Protein AF-A0A5C1MDH0-F1 (afdb_monomer)

Structure (mmCIF, N/CA/C/O backbone):
data_AF-A0A5C1MDH0-F1
#
_entry.id   AF-A0A5C1MDH0-F1
#
loop_
_atom_site.group_PDB
_atom_site.id
_atom_site.type_symbol
_atom_site.label_atom_id
_atom_site.label_alt_id
_atom_site.label_comp_id
_atom_site.label_asym_id
_atom_site.label_entity_id
_atom_site.label_seq_id
_atom_site.pdbx_PDB_ins_code
_atom_site.Cartn_x
_atom_site.Cartn_y
_atom_site.Cartn_z
_atom_site.occupancy
_atom_site.B_iso_or_equiv
_atom_site.auth_seq_id
_atom_site.auth_comp_id
_atom_site.auth_asym_id
_atom_site.auth_atom_id
_atom_site.pdbx_PDB_model_num
ATOM 1 N N . MET A 1 1 ? 10.789 63.721 -19.834 1.00 32.34 1 MET A N 1
ATOM 2 C CA . MET A 1 1 ? 10.371 63.237 -21.172 1.00 32.34 1 MET A CA 1
ATOM 3 C C . MET A 1 1 ? 10.489 61.719 -21.135 1.00 32.34 1 MET A C 1
ATOM 5 O O . MET A 1 1 ? 11.565 61.255 -20.805 1.00 32.34 1 MET A O 1
ATOM 9 N N . LYS A 1 2 ? 9.365 60.986 -21.041 1.00 28.30 2 LYS A N 1
ATOM 10 C CA . LYS A 1 2 ? 8.734 60.207 -22.142 1.00 28.30 2 LYS A CA 1
ATOM 11 C C . LYS A 1 2 ? 9.743 59.212 -22.759 1.00 28.30 2 LYS A C 1
ATOM 13 O O . LYS A 1 2 ? 10.743 59.671 -23.278 1.00 28.30 2 LYS A O 1
ATOM 18 N N . GLN A 1 3 ? 9.571 57.889 -22.727 1.00 25.23 3 GLN A N 1
ATOM 19 C CA . GLN A 1 3 ? 8.357 57.097 -22.956 1.00 25.23 3 GLN A CA 1
ATOM 20 C C . GLN A 1 3 ? 8.476 55.689 -22.339 1.00 25.23 3 GLN A C 1
ATOM 22 O O . GLN A 1 3 ? 9.526 55.059 -22.405 1.00 25.23 3 GLN A O 1
ATOM 27 N N . ILE A 1 4 ? 7.358 55.213 -21.791 1.00 27.34 4 ILE A N 1
ATOM 28 C CA . ILE A 1 4 ? 7.080 53.830 -21.386 1.00 27.34 4 ILE A CA 1
ATOM 29 C C . ILE A 1 4 ? 6.477 53.116 -22.605 1.00 27.34 4 ILE A C 1
ATOM 31 O O . ILE A 1 4 ? 5.567 53.666 -23.227 1.00 27.34 4 ILE A O 1
ATOM 35 N N . ILE A 1 5 ? 6.957 51.914 -22.934 1.00 24.72 5 ILE A N 1
ATOM 36 C CA . ILE A 1 5 ? 6.311 51.012 -23.898 1.00 24.72 5 ILE A CA 1
ATOM 37 C C . ILE A 1 5 ? 5.618 49.899 -23.111 1.00 24.72 5 ILE A C 1
ATOM 39 O O . ILE A 1 5 ? 6.258 49.106 -22.426 1.00 24.72 5 ILE A O 1
ATOM 43 N N . LEU A 1 6 ? 4.291 49.897 -23.216 1.00 23.19 6 LEU A N 1
ATOM 44 C CA . LEU A 1 6 ? 3.352 48.905 -22.710 1.00 23.19 6 LEU A CA 1
ATOM 45 C C . LEU A 1 6 ? 3.003 47.975 -23.884 1.00 23.19 6 LEU A C 1
ATOM 47 O O . LEU A 1 6 ? 2.515 48.459 -24.905 1.00 23.19 6 LEU A O 1
ATOM 51 N N . VAL A 1 7 ? 3.237 46.668 -23.758 1.00 24.05 7 VAL A N 1
ATOM 52 C CA . VAL A 1 7 ? 2.724 45.664 -24.706 1.00 24.05 7 VAL A CA 1
ATOM 53 C C . VAL A 1 7 ? 1.686 44.821 -23.979 1.00 24.05 7 VAL A C 1
ATOM 55 O O . VAL A 1 7 ? 1.999 44.091 -23.043 1.00 24.05 7 VAL A O 1
ATOM 58 N N . ALA A 1 8 ? 0.437 44.980 -24.409 1.00 24.36 8 ALA A N 1
ATOM 59 C CA . ALA A 1 8 ? -0.703 44.173 -24.014 1.00 24.36 8 ALA A CA 1
ATOM 60 C C . ALA A 1 8 ? -0.693 42.843 -24.781 1.00 24.36 8 ALA A C 1
ATOM 62 O O . ALA A 1 8 ? -0.468 42.833 -25.992 1.00 24.36 8 ALA A O 1
ATOM 63 N N . LEU A 1 9 ? -0.996 41.738 -24.098 1.00 24.58 9 LEU A N 1
ATOM 64 C CA . LEU A 1 9 ? -1.315 40.461 -24.732 1.00 24.58 9 LEU A CA 1
ATOM 65 C C . LEU A 1 9 ? -2.693 39.999 -24.253 1.00 24.58 9 LEU A C 1
ATOM 67 O O . LEU A 1 9 ? -2.961 39.901 -23.058 1.00 24.58 9 LEU A O 1
ATOM 71 N N . LEU A 1 10 ? -3.569 39.813 -25.241 1.00 23.56 10 LEU A N 1
ATOM 72 C CA . LEU A 1 10 ? -4.976 39.447 -25.141 1.00 23.56 10 LEU A CA 1
ATOM 73 C C . LEU A 1 10 ? -5.175 38.102 -24.430 1.00 23.56 10 LEU A C 1
ATOM 75 O O . LEU A 1 10 ? -4.625 37.084 -24.847 1.00 23.56 10 LEU A O 1
ATOM 79 N N . ALA A 1 11 ? -6.077 38.091 -23.450 1.00 25.45 11 ALA A N 1
ATOM 80 C CA . ALA A 1 11 ? -6.739 36.889 -22.967 1.00 25.45 11 ALA A CA 1
ATOM 81 C C . ALA A 1 11 ? -7.914 36.549 -23.902 1.00 25.45 11 ALA A C 1
ATOM 83 O O . ALA A 1 11 ? -8.905 37.275 -23.964 1.00 25.45 11 ALA A O 1
ATOM 84 N N . GLY A 1 12 ? -7.793 35.445 -24.640 1.00 25.05 12 GLY A N 1
ATOM 85 C CA . GLY A 1 12 ? -8.897 34.816 -25.360 1.00 25.05 12 GLY A CA 1
ATOM 86 C C . GLY A 1 12 ? -9.535 33.744 -24.485 1.00 25.05 12 GLY A C 1
ATOM 87 O O . GLY A 1 12 ? -9.017 32.636 -24.385 1.00 25.05 12 GLY A O 1
ATOM 88 N N . MET A 1 13 ? -10.651 34.082 -23.838 1.00 24.28 13 MET A N 1
ATOM 89 C CA . MET A 1 13 ? -11.509 33.125 -23.142 1.00 24.28 13 MET A CA 1
ATOM 90 C C . MET A 1 13 ? -12.287 32.307 -24.179 1.00 24.28 13 MET A C 1
ATOM 92 O O . MET A 1 13 ? -13.082 32.867 -24.931 1.00 24.28 13 MET A O 1
ATOM 96 N N . CYS A 1 14 ? -12.088 30.989 -24.202 1.00 24.28 14 CYS A N 1
ATOM 97 C CA . CYS A 1 14 ? -12.990 30.060 -24.875 1.00 24.28 14 CYS A CA 1
ATOM 98 C C . CYS A 1 14 ? -13.736 29.278 -23.790 1.00 24.28 14 CYS A C 1
ATOM 100 O O . CYS A 1 14 ? -13.145 28.481 -23.063 1.00 24.28 14 CYS A O 1
ATOM 102 N N . GLY A 1 15 ? -15.018 29.598 -23.624 1.00 26.44 15 GLY A N 1
ATOM 103 C CA . GLY A 1 15 ? -15.907 28.928 -22.690 1.00 26.44 15 GLY A CA 1
ATOM 104 C C . GLY A 1 15 ? -16.389 27.597 -23.254 1.00 26.44 15 GLY A C 1
ATOM 105 O O . GLY A 1 15 ? -16.943 27.551 -24.348 1.00 26.44 15 GLY A O 1
ATOM 106 N N . CYS A 1 16 ? -16.248 26.538 -22.463 1.00 25.30 16 CYS A N 1
ATOM 107 C CA . CYS A 1 16 ? -16.963 25.284 -22.663 1.00 25.30 16 CYS A CA 1
ATOM 108 C C . CYS A 1 16 ? -17.803 25.022 -21.413 1.00 25.30 16 CYS A C 1
ATOM 110 O O . CYS A 1 16 ? -17.308 24.547 -20.393 1.00 25.30 16 CYS A O 1
ATOM 112 N N . ALA A 1 17 ? -19.085 25.375 -21.497 1.00 27.75 17 ALA A N 1
ATOM 113 C CA . ALA A 1 17 ? -20.103 24.936 -20.560 1.00 27.75 17 ALA A CA 1
ATOM 114 C C . ALA A 1 17 ? -20.366 23.440 -20.787 1.00 27.75 17 ALA A C 1
ATOM 116 O O . ALA A 1 17 ? -20.794 23.036 -21.866 1.00 27.75 17 ALA A O 1
ATOM 117 N N . GLY A 1 18 ? -20.110 22.621 -19.769 1.00 27.12 18 GLY A N 1
ATOM 118 C CA . GLY A 1 18 ? -20.466 21.207 -19.742 1.00 27.12 18 GLY A CA 1
ATOM 119 C C . GLY A 1 18 ? -21.108 20.886 -18.402 1.00 27.12 18 GLY A C 1
ATOM 120 O O . GLY A 1 18 ? -20.411 20.691 -17.411 1.00 27.12 18 GLY A O 1
ATOM 121 N N . GLY A 1 19 ? -22.441 20.881 -18.363 1.00 29.12 19 GLY A N 1
ATOM 122 C CA . GLY A 1 19 ? -23.204 20.473 -17.189 1.00 29.12 19 GLY A CA 1
ATOM 123 C C . GLY A 1 19 ? -22.936 19.007 -16.853 1.00 29.12 19 GLY A C 1
ATOM 124 O O . GLY A 1 19 ? -23.128 18.129 -17.692 1.00 29.12 19 GLY A O 1
ATOM 125 N N . ARG A 1 20 ? -22.506 18.735 -15.618 1.00 26.88 20 ARG A N 1
ATOM 126 C CA . ARG A 1 20 ? -22.491 17.382 -15.057 1.00 26.88 20 ARG A CA 1
ATOM 127 C C . ARG A 1 20 ? -23.788 17.161 -14.291 1.00 26.88 20 ARG A C 1
ATOM 129 O O . ARG A 1 20 ? -23.995 17.738 -13.228 1.00 26.88 20 ARG A O 1
ATOM 136 N N . ALA A 1 21 ? -24.651 16.319 -14.849 1.00 27.09 21 ALA A N 1
ATOM 137 C CA . ALA A 1 21 ? -25.710 15.670 -14.096 1.00 27.09 21 ALA A CA 1
ATOM 138 C C . ALA A 1 21 ? -25.069 14.645 -13.148 1.00 27.09 21 ALA A C 1
ATOM 140 O O . ALA A 1 21 ? -24.327 13.764 -13.584 1.00 27.09 21 ALA A O 1
ATOM 141 N N . SER A 1 22 ? -25.338 14.779 -11.853 1.00 28.72 22 SER A N 1
ATOM 142 C CA . SER A 1 22 ? -25.010 13.786 -10.840 1.00 28.72 22 SER A CA 1
ATOM 143 C C . SER A 1 22 ? -25.922 12.571 -11.017 1.00 28.72 22 SER A C 1
ATOM 145 O O . SER A 1 22 ? -27.121 12.632 -10.751 1.00 28.72 22 SER A O 1
ATOM 147 N N . GLN A 1 23 ? -25.368 11.449 -11.479 1.00 27.73 23 GLN A N 1
ATOM 148 C CA . GLN A 1 23 ? -26.030 10.159 -11.320 1.00 27.73 23 GLN A CA 1
ATOM 149 C C . GLN A 1 23 ? -25.650 9.582 -9.960 1.00 27.73 23 GLN A C 1
ATOM 151 O O . GLN A 1 23 ? -24.480 9.339 -9.673 1.00 27.73 23 GLN A O 1
ATOM 156 N N . GLY A 1 24 ? -26.667 9.424 -9.114 1.00 26.06 24 GLY A N 1
ATOM 157 C CA . GLY A 1 24 ? -26.561 8.771 -7.821 1.00 26.06 24 GLY A CA 1
ATOM 158 C C . GLY A 1 24 ? -26.186 7.302 -7.983 1.00 26.06 24 GLY A C 1
ATOM 159 O O . GLY A 1 24 ? -26.809 6.565 -8.747 1.00 26.06 24 GLY A O 1
ATOM 160 N N . VAL A 1 25 ? -25.173 6.887 -7.230 1.00 26.52 25 VAL A N 1
ATOM 161 C CA . VAL A 1 25 ? -24.820 5.484 -7.039 1.00 26.52 25 VAL A CA 1
ATOM 162 C C . VAL A 1 25 ? -25.849 4.890 -6.080 1.00 26.52 25 VAL A C 1
ATOM 164 O O . VAL A 1 25 ? -25.802 5.112 -4.872 1.00 26.52 25 VAL A O 1
ATOM 167 N N . LEU A 1 26 ? -26.824 4.173 -6.636 1.00 26.91 26 LEU A N 1
ATOM 168 C CA . LEU A 1 26 ? -27.702 3.289 -5.879 1.00 26.91 26 LEU A CA 1
ATOM 169 C C . LEU A 1 26 ? -26.962 1.974 -5.639 1.00 26.91 26 LEU A C 1
ATOM 171 O O . LEU A 1 26 ? -26.724 1.198 -6.564 1.00 26.91 26 LEU A O 1
ATOM 175 N N . ALA A 1 27 ? -26.616 1.730 -4.379 1.00 28.94 27 ALA A N 1
ATOM 176 C CA . ALA A 1 27 ? -26.251 0.413 -3.898 1.00 28.94 27 ALA A CA 1
ATOM 177 C C . ALA A 1 27 ? -27.479 -0.508 -3.980 1.00 28.94 27 ALA A C 1
ATOM 179 O O . ALA A 1 27 ? -28.521 -0.225 -3.392 1.00 28.94 27 ALA A O 1
ATOM 180 N N . SER A 1 28 ? -27.351 -1.630 -4.684 1.00 27.16 28 SER A N 1
ATOM 181 C CA . SER A 1 28 ? -28.245 -2.771 -4.497 1.00 27.16 28 SER A CA 1
ATOM 182 C C . SER A 1 28 ? -27.400 -4.033 -4.427 1.00 27.16 28 SER A C 1
ATOM 184 O O . SER A 1 28 ? -26.624 -4.329 -5.334 1.00 27.16 28 SER A O 1
ATOM 186 N N . GLY A 1 29 ? -27.497 -4.712 -3.285 1.00 29.81 29 GLY A N 1
ATOM 187 C CA . GLY A 1 29 ? -26.867 -5.997 -3.044 1.00 29.81 29 GLY A CA 1
ATOM 188 C C . GLY A 1 29 ? -27.598 -7.124 -3.768 1.00 29.81 29 GLY A C 1
ATOM 189 O O . GLY A 1 29 ? -28.806 -7.061 -3.994 1.00 29.81 29 GLY A O 1
ATOM 190 N N . GLY A 1 30 ? -26.857 -8.180 -4.090 1.00 25.86 30 GLY A N 1
ATOM 191 C CA . GLY A 1 30 ? -27.424 -9.406 -4.634 1.00 25.86 30 GLY A CA 1
ATOM 192 C C . GLY A 1 30 ? -26.374 -10.485 -4.877 1.00 25.86 30 GLY A C 1
ATOM 193 O O . GLY A 1 30 ? -25.651 -10.422 -5.860 1.00 25.86 30 GLY A O 1
ATOM 194 N N . GLY A 1 31 ? -26.348 -11.485 -3.991 1.00 25.56 31 GLY A N 1
ATOM 195 C CA . GLY A 1 31 ? -26.051 -12.887 -4.314 1.00 25.56 31 GLY A CA 1
ATOM 196 C C . GLY A 1 31 ? -24.620 -13.262 -4.709 1.00 25.56 31 GLY A C 1
ATOM 197 O O . GLY A 1 31 ? -24.300 -13.342 -5.889 1.00 25.56 31 GLY A O 1
ATOM 198 N N . TYR A 1 32 ? -23.807 -13.665 -3.729 1.00 29.58 32 TYR A N 1
ATOM 199 C CA . TYR A 1 32 ? -22.636 -14.507 -3.985 1.00 29.58 32 TYR A CA 1
ATOM 200 C C . TYR A 1 32 ? -23.077 -15.957 -4.210 1.00 29.58 32 TYR A C 1
ATOM 202 O O . TYR A 1 32 ? -23.537 -16.631 -3.289 1.00 29.58 32 TYR A O 1
ATOM 210 N N . GLY A 1 33 ? -22.910 -16.444 -5.438 1.00 29.39 33 GLY A N 1
ATOM 211 C CA . GLY A 1 33 ? -23.086 -17.848 -5.786 1.00 29.39 33 GLY A CA 1
ATOM 212 C C . GLY A 1 33 ? -22.370 -18.187 -7.089 1.00 29.39 33 GLY A C 1
ATOM 213 O O . GLY A 1 33 ? -22.794 -17.752 -8.153 1.00 29.39 33 GLY A O 1
ATOM 214 N N . GLY A 1 34 ? -21.310 -18.996 -6.997 1.00 27.28 34 GLY A N 1
ATOM 215 C CA . GLY A 1 34 ? -20.721 -19.709 -8.135 1.00 27.28 34 GLY A CA 1
ATOM 216 C C . GLY A 1 34 ? -19.250 -19.394 -8.399 1.00 27.28 34 GLY A C 1
ATOM 217 O O . GLY A 1 34 ? -18.925 -18.422 -9.072 1.00 27.28 34 GLY A O 1
ATOM 218 N N . ALA A 1 35 ? -18.365 -20.283 -7.938 1.00 35.44 35 ALA A N 1
ATOM 219 C CA . ALA A 1 35 ? -16.996 -20.410 -8.429 1.00 35.44 35 ALA A CA 1
ATOM 220 C C . ALA A 1 35 ? -17.026 -20.878 -9.899 1.00 35.44 35 ALA A C 1
ATOM 222 O O . ALA A 1 35 ? -16.973 -22.070 -10.194 1.00 35.44 35 ALA A O 1
ATOM 223 N N . GLY A 1 36 ? -17.199 -19.929 -10.818 1.00 29.97 36 GLY A N 1
ATOM 224 C CA . GLY A 1 36 ? -17.034 -20.122 -12.254 1.00 29.97 36 GLY A CA 1
ATOM 225 C C . GLY A 1 36 ? -15.601 -19.795 -12.661 1.00 29.97 36 GLY A C 1
ATOM 226 O O . GLY A 1 36 ? -15.037 -18.803 -12.205 1.00 29.97 36 GLY A O 1
ATOM 227 N N . ALA A 1 37 ? -15.013 -20.652 -13.493 1.00 28.64 37 ALA A N 1
ATOM 228 C CA . ALA A 1 37 ? -13.677 -20.504 -14.056 1.00 28.64 37 ALA A CA 1
ATOM 229 C C . ALA A 1 37 ? -13.386 -19.066 -14.523 1.00 28.64 37 ALA A C 1
ATOM 231 O O . ALA A 1 37 ? -14.195 -18.443 -15.211 1.00 28.64 37 ALA A O 1
ATOM 232 N N . SER A 1 38 ? -12.210 -18.559 -14.146 1.00 34.69 38 SER A N 1
ATOM 233 C CA . SER A 1 38 ? -11.777 -17.213 -14.498 1.00 34.69 38 SER A CA 1
ATOM 234 C C . SER A 1 38 ? -11.701 -17.028 -16.025 1.00 34.69 38 SER A C 1
ATOM 236 O O . SER A 1 38 ? -11.039 -17.827 -16.693 1.00 34.69 38 SER A O 1
ATOM 238 N N . PRO A 1 39 ? -12.317 -15.979 -16.603 1.00 30.88 39 PRO A N 1
ATOM 239 C CA . PRO A 1 39 ? -12.363 -15.740 -18.043 1.00 30.88 39 PRO A CA 1
ATOM 240 C C . PRO A 1 39 ? -11.068 -15.110 -18.591 1.00 30.88 39 PRO A C 1
ATOM 242 O O . PRO A 1 39 ? -11.113 -14.338 -19.549 1.00 30.88 39 PRO A O 1
ATOM 245 N N . TYR A 1 40 ? -9.895 -15.419 -18.027 1.00 38.88 40 TYR A N 1
ATOM 246 C CA . TYR A 1 40 ? -8.609 -14.962 -18.569 1.00 38.88 40 TYR A CA 1
ATOM 247 C C . TYR A 1 40 ? -8.209 -15.792 -19.799 1.00 38.88 40 TYR A C 1
ATOM 249 O O . TYR A 1 40 ? -7.219 -16.520 -19.800 1.00 38.88 40 TYR A O 1
ATOM 257 N N . GLY A 1 41 ? -8.992 -15.657 -20.873 1.00 31.81 41 GLY A N 1
ATOM 258 C CA . GLY A 1 41 ? -8.522 -15.930 -22.226 1.00 31.81 41 GLY A CA 1
ATOM 259 C C . GLY A 1 41 ? -7.285 -15.080 -22.529 1.00 31.81 41 GLY A C 1
ATOM 260 O O . GLY A 1 41 ? -7.083 -14.011 -21.948 1.00 31.81 41 GLY A O 1
ATOM 261 N N . SER A 1 42 ? -6.426 -15.576 -23.415 1.00 37.78 42 SER A N 1
ATOM 262 C CA . SER A 1 42 ? -5.164 -14.959 -23.832 1.00 37.78 42 SER A CA 1
ATOM 263 C C . SER A 1 42 ? -5.373 -13.582 -24.486 1.00 37.78 42 SER A C 1
ATOM 265 O O . SER A 1 42 ? -5.346 -13.443 -25.706 1.00 37.78 42 SER A O 1
ATOM 267 N N . ASN A 1 43 ? -5.589 -12.547 -23.677 1.00 36.22 43 ASN A N 1
ATOM 268 C CA . ASN A 1 43 ? -5.704 -11.162 -24.124 1.00 36.22 43 ASN A CA 1
ATOM 269 C C . ASN A 1 43 ? -4.303 -10.605 -24.379 1.00 36.22 43 ASN A C 1
ATOM 271 O O . ASN A 1 43 ? -3.698 -10.079 -23.450 1.00 36.22 43 ASN A O 1
ATOM 275 N N . ALA A 1 44 ? -3.747 -10.725 -25.584 1.00 52.03 44 ALA A N 1
ATOM 276 C CA . ALA A 1 44 ? -2.566 -9.930 -25.932 1.00 52.03 44 ALA A CA 1
ATOM 277 C C . ALA A 1 44 ? -2.838 -8.454 -25.572 1.00 52.03 44 ALA A C 1
ATOM 279 O O . ALA A 1 44 ? -3.925 -7.943 -25.859 1.00 52.03 44 ALA A O 1
ATOM 280 N N . ALA A 1 45 ? -1.905 -7.801 -24.875 1.00 55.72 45 ALA A N 1
ATOM 281 C CA . ALA A 1 45 ? -2.047 -6.398 -24.499 1.00 55.72 45 ALA A CA 1
ATOM 282 C C . ALA A 1 45 ? -2.356 -5.560 -25.753 1.00 55.72 45 ALA A C 1
ATOM 284 O O . ALA A 1 45 ? -1.636 -5.629 -26.752 1.00 55.72 45 ALA A O 1
ATOM 285 N N . THR A 1 46 ? -3.457 -4.801 -25.749 1.00 61.69 46 THR A N 1
ATOM 286 C CA . THR A 1 46 ? -3.780 -3.929 -26.887 1.00 61.69 46 THR A CA 1
ATOM 287 C C . THR A 1 46 ? -2.851 -2.729 -26.825 1.00 61.69 46 THR A C 1
ATOM 289 O O . THR A 1 46 ? -3.013 -1.876 -25.954 1.00 61.69 46 THR A O 1
ATOM 292 N N . ILE A 1 47 ? -1.861 -2.681 -27.723 1.00 76.06 47 ILE A N 1
ATOM 293 C CA . ILE A 1 47 ? -0.896 -1.583 -27.750 1.00 76.06 47 ILE A CA 1
ATOM 294 C C . ILE A 1 47 ? -1.504 -0.364 -28.433 1.00 76.06 47 ILE A C 1
ATOM 296 O O . ILE A 1 47 ? -1.586 -0.332 -29.661 1.00 76.06 47 ILE A O 1
ATOM 300 N N . ALA A 1 48 ? -1.917 0.646 -27.662 1.00 76.00 48 ALA A N 1
ATOM 301 C CA . ALA A 1 48 ? -2.604 1.823 -28.205 1.00 76.00 48 ALA A CA 1
ATOM 302 C C . ALA A 1 48 ? -1.751 2.565 -29.249 1.00 76.00 48 ALA A C 1
ATOM 304 O O . ALA A 1 48 ? -2.282 3.067 -30.237 1.00 76.00 48 ALA A O 1
ATOM 305 N N . ALA A 1 49 ? -0.425 2.569 -29.085 1.00 75.81 49 ALA A N 1
ATOM 306 C CA . ALA A 1 49 ? 0.503 3.174 -30.037 1.00 75.81 49 ALA A CA 1
ATOM 307 C C . ALA A 1 49 ? 0.491 2.500 -31.423 1.00 75.81 49 ALA A C 1
ATOM 309 O O . ALA A 1 49 ? 0.829 3.135 -32.421 1.00 75.81 49 ALA A O 1
ATOM 310 N N . ARG A 1 50 ? 0.075 1.226 -31.521 1.00 85.31 50 ARG A N 1
ATOM 311 C CA . ARG A 1 50 ? 0.146 0.450 -32.771 1.00 85.31 50 ARG A CA 1
ATOM 312 C C . ARG A 1 50 ? -0.764 1.009 -33.860 1.00 85.31 50 ARG A C 1
ATOM 314 O O . ARG A 1 50 ? -0.443 0.866 -35.032 1.00 85.31 50 ARG A O 1
ATOM 321 N N . GLN A 1 51 ? -1.834 1.713 -33.490 1.00 87.38 51 GLN A N 1
ATOM 322 C CA . GLN A 1 51 ? -2.711 2.389 -34.451 1.00 87.38 51 GLN A CA 1
ATOM 323 C C . GLN A 1 51 ? -1.997 3.491 -35.257 1.00 87.38 51 GLN A C 1
ATOM 325 O O . GLN A 1 51 ? -2.464 3.859 -36.330 1.00 87.38 51 GLN A O 1
ATOM 330 N N . TYR A 1 52 ? -0.875 4.013 -34.749 1.00 87.69 52 TYR A N 1
ATOM 331 C CA . TYR A 1 52 ? -0.092 5.065 -35.400 1.00 87.69 52 TYR A CA 1
ATOM 332 C C . TYR A 1 52 ? 1.103 4.521 -36.189 1.00 87.69 52 TYR A C 1
ATOM 334 O O . TYR A 1 52 ? 1.768 5.278 -36.892 1.00 87.69 52 TYR A O 1
ATOM 342 N N . VAL A 1 53 ? 1.403 3.224 -36.084 1.00 92.31 53 VAL A N 1
ATOM 343 C CA . VAL A 1 53 ? 2.552 2.624 -36.765 1.00 92.31 53 VAL A CA 1
ATOM 344 C C . VAL A 1 53 ? 2.274 2.526 -38.261 1.00 92.31 53 VAL A C 1
ATOM 346 O O . VAL A 1 53 ? 1.316 1.898 -38.699 1.00 92.31 53 VAL A O 1
ATOM 349 N N . THR A 1 54 ? 3.153 3.131 -39.056 1.00 96.12 54 THR A N 1
ATOM 350 C CA . THR A 1 54 ? 3.103 3.100 -40.531 1.00 96.12 54 THR A CA 1
ATOM 351 C C . THR A 1 54 ? 4.345 2.463 -41.142 1.00 96.12 54 THR A C 1
ATOM 353 O O . THR A 1 54 ? 4.424 2.285 -42.358 1.00 96.12 54 THR A O 1
ATOM 356 N N . ARG A 1 55 ? 5.347 2.162 -40.309 1.00 96.44 55 ARG A N 1
ATOM 357 C CA . ARG A 1 55 ? 6.661 1.670 -40.717 1.00 96.44 55 ARG A CA 1
ATOM 358 C C . ARG A 1 55 ? 7.176 0.640 -39.728 1.00 96.44 55 ARG A C 1
ATOM 360 O O . ARG A 1 55 ? 6.906 0.731 -38.532 1.00 96.44 55 ARG A O 1
ATOM 367 N N . THR A 1 56 ? 7.986 -0.274 -40.243 1.00 97.94 56 THR A N 1
ATOM 368 C CA . THR A 1 56 ? 8.692 -1.275 -39.450 1.00 97.94 56 THR A CA 1
ATOM 369 C C . THR A 1 56 ? 10.178 -1.201 -39.762 1.00 97.94 56 THR A C 1
ATOM 371 O O . THR A 1 56 ? 10.565 -1.108 -40.927 1.00 97.94 56 THR A O 1
ATOM 374 N N . VAL A 1 57 ? 11.009 -1.230 -38.724 1.00 98.38 57 VAL A N 1
ATOM 375 C CA . VAL A 1 57 ? 12.469 -1.272 -38.830 1.00 98.38 57 VAL A CA 1
ATOM 376 C C . VAL A 1 57 ? 12.977 -2.457 -38.024 1.00 98.38 57 VAL A C 1
ATOM 378 O O . VAL A 1 57 ? 12.626 -2.618 -36.862 1.00 98.38 57 VAL A O 1
ATOM 381 N N . HIS A 1 58 ? 13.823 -3.273 -38.637 1.00 98.38 58 HIS A N 1
ATOM 382 C CA . HIS A 1 58 ? 14.435 -4.420 -37.980 1.00 98.38 58 HIS A CA 1
ATOM 383 C C . HIS A 1 58 ? 15.778 -4.036 -37.344 1.00 98.38 58 HIS A C 1
ATOM 385 O O . HIS A 1 58 ? 16.592 -3.335 -37.953 1.00 98.38 58 HIS A O 1
ATOM 391 N N . ILE A 1 59 ? 16.012 -4.490 -36.113 1.00 98.44 59 ILE A N 1
ATOM 392 C CA . ILE A 1 59 ? 17.270 -4.349 -35.379 1.00 98.44 59 ILE A CA 1
ATOM 393 C C . ILE A 1 59 ? 17.947 -5.721 -35.381 1.00 98.44 59 ILE A C 1
ATOM 395 O O . ILE A 1 59 ? 17.463 -6.655 -34.752 1.00 98.44 59 ILE A O 1
ATOM 399 N N . ALA A 1 60 ? 19.087 -5.841 -36.062 1.00 97.62 60 ALA A N 1
ATOM 400 C CA . ALA A 1 60 ? 19.749 -7.127 -36.316 1.00 97.62 60 ALA A CA 1
ATOM 401 C C . ALA A 1 60 ? 20.347 -7.832 -35.073 1.00 97.62 60 ALA A C 1
ATOM 403 O O . ALA A 1 60 ? 20.852 -8.944 -35.196 1.00 97.62 60 ALA A O 1
ATOM 404 N N . GLY A 1 61 ? 20.326 -7.202 -33.894 1.00 97.00 61 GLY A N 1
ATOM 405 C CA . GLY A 1 61 ? 20.970 -7.696 -32.671 1.00 97.00 61 GLY A CA 1
ATOM 406 C C . GLY A 1 61 ? 22.498 -7.546 -32.663 1.00 97.00 61 GLY A C 1
ATOM 407 O O . GLY A 1 61 ? 23.069 -6.757 -33.417 1.00 97.00 61 GLY A O 1
ATOM 408 N N . GLY A 1 62 ? 23.171 -8.288 -31.779 1.00 98.00 62 GLY A N 1
ATOM 409 C CA . GLY A 1 62 ? 24.631 -8.303 -31.644 1.00 98.00 62 GLY A CA 1
ATOM 410 C C . GLY A 1 62 ? 25.177 -7.438 -30.504 1.00 98.00 62 GLY A C 1
ATOM 411 O O . GLY A 1 62 ? 24.468 -7.068 -29.565 1.00 98.00 62 GLY A O 1
ATOM 412 N N . HIS A 1 63 ? 26.482 -7.159 -30.549 1.00 98.38 63 HIS A N 1
ATOM 413 C CA . HIS A 1 63 ? 27.146 -6.356 -29.526 1.00 98.38 63 HIS A CA 1
ATOM 414 C C . HIS A 1 63 ? 27.150 -4.866 -29.889 1.00 98.38 63 HIS A C 1
ATOM 416 O O . HIS A 1 63 ? 27.625 -4.489 -30.958 1.00 98.38 63 HIS A O 1
ATOM 422 N N . LEU A 1 64 ? 26.647 -4.026 -28.986 1.00 98.50 64 LEU A N 1
ATOM 423 C CA . LEU A 1 64 ? 26.551 -2.581 -29.152 1.00 98.50 64 LEU A CA 1
ATOM 424 C C . LEU A 1 64 ? 27.548 -1.857 -28.238 1.00 98.50 64 LEU A C 1
ATOM 426 O O . LEU A 1 64 ? 27.414 -1.877 -27.013 1.00 98.50 64 LEU A O 1
ATOM 430 N N . THR A 1 65 ? 28.511 -1.161 -28.842 1.00 97.88 65 THR A N 1
ATOM 431 C CA . THR A 1 65 ? 29.408 -0.218 -28.144 1.00 97.88 65 THR A CA 1
ATOM 432 C C . THR A 1 65 ? 28.797 1.184 -28.029 1.00 97.88 65 THR A C 1
ATOM 434 O O . THR A 1 65 ? 29.223 1.992 -27.206 1.00 97.88 65 THR A O 1
ATOM 437 N N . ALA A 1 66 ? 27.762 1.467 -28.828 1.00 98.12 66 ALA A N 1
ATOM 438 C CA . ALA A 1 66 ? 26.937 2.666 -28.761 1.00 98.12 66 ALA A CA 1
ATOM 439 C C . ALA A 1 66 ? 25.447 2.289 -28.861 1.00 98.12 66 ALA A C 1
ATOM 441 O O . ALA A 1 66 ? 25.124 1.304 -29.529 1.00 98.12 66 ALA A O 1
ATOM 442 N N . PRO A 1 67 ? 24.530 3.051 -28.236 1.00 98.50 67 PRO A N 1
ATOM 443 C CA . PRO A 1 67 ? 23.111 2.709 -28.235 1.00 98.50 67 PRO A CA 1
ATOM 444 C C . PRO A 1 67 ? 22.511 2.743 -29.642 1.00 98.50 67 PRO A C 1
ATOM 446 O O . PRO A 1 67 ? 22.812 3.642 -30.430 1.00 98.50 67 PRO A O 1
ATOM 449 N N . TYR A 1 68 ? 21.589 1.826 -29.930 1.00 98.69 68 TYR A N 1
ATOM 450 C CA . TYR A 1 68 ? 20.745 1.931 -31.116 1.00 98.69 68 TYR A CA 1
ATOM 451 C C . TYR A 1 68 ? 19.752 3.090 -30.945 1.00 98.69 68 TYR A C 1
ATOM 453 O O . TYR A 1 68 ? 19.109 3.212 -29.902 1.00 98.69 68 TYR A O 1
ATOM 461 N N . VAL A 1 69 ? 19.601 3.938 -31.964 1.00 98.50 69 VAL A N 1
ATOM 462 C CA . VAL A 1 69 ? 18.746 5.134 -31.901 1.00 98.50 69 VAL A CA 1
ATOM 463 C C . VAL A 1 69 ? 17.449 4.909 -32.681 1.00 98.50 69 VAL A C 1
ATOM 465 O O . VAL A 1 69 ? 17.425 4.954 -33.908 1.00 98.50 69 VAL A O 1
ATOM 468 N N . ALA A 1 70 ? 16.349 4.717 -31.956 1.00 98.44 70 ALA A N 1
ATOM 469 C CA . ALA A 1 70 ? 14.993 4.601 -32.480 1.00 98.44 70 ALA A CA 1
ATOM 470 C C . ALA A 1 70 ? 14.318 5.986 -32.546 1.00 98.44 70 ALA A C 1
ATOM 472 O O . ALA A 1 70 ? 13.597 6.392 -31.634 1.00 98.44 70 ALA A O 1
ATOM 473 N N . ASN A 1 71 ? 14.608 6.762 -33.595 1.00 98.31 71 ASN A N 1
ATOM 474 C CA . ASN A 1 71 ? 14.187 8.166 -33.744 1.00 98.31 71 ASN A CA 1
ATOM 475 C C . ASN A 1 71 ? 13.233 8.439 -34.921 1.00 98.31 71 ASN A C 1
ATOM 477 O O . ASN A 1 71 ? 12.966 9.599 -35.231 1.00 98.31 71 ASN A O 1
ATOM 481 N N . THR A 1 72 ? 12.724 7.405 -35.590 1.00 98.06 72 THR A N 1
ATOM 482 C CA . THR A 1 72 ? 11.713 7.566 -36.640 1.00 98.06 72 THR A CA 1
ATOM 483 C C . THR A 1 72 ? 10.328 7.516 -35.997 1.00 98.06 72 THR A C 1
ATOM 485 O O . THR A 1 72 ? 9.988 6.487 -35.414 1.00 98.06 72 THR A O 1
ATOM 488 N N . PRO A 1 73 ? 9.519 8.587 -36.072 1.00 97.12 73 PRO A N 1
ATOM 489 C CA . PRO A 1 73 ? 8.156 8.553 -35.552 1.00 97.12 73 PRO A CA 1
ATOM 490 C C . PRO A 1 73 ? 7.291 7.564 -36.341 1.00 97.12 73 PRO A C 1
ATOM 492 O O . PRO A 1 73 ? 7.580 7.273 -37.506 1.00 97.12 73 PRO A O 1
ATOM 495 N N . ASN A 1 74 ? 6.195 7.107 -35.733 1.00 96.94 74 ASN A N 1
ATOM 496 C CA . ASN A 1 74 ? 5.218 6.196 -36.345 1.00 96.94 74 ASN A CA 1
ATOM 497 C C . ASN A 1 74 ? 5.844 4.861 -36.784 1.00 96.94 74 ASN A C 1
ATOM 499 O O . ASN A 1 74 ? 5.499 4.319 -37.841 1.00 96.94 74 ASN A O 1
ATOM 503 N N . CYS A 1 75 ? 6.802 4.362 -36.004 1.00 98.06 75 CYS A N 1
ATOM 504 C CA . CYS A 1 75 ? 7.638 3.226 -36.366 1.00 98.06 75 CYS A CA 1
ATOM 505 C C . CYS A 1 75 ? 7.633 2.157 -35.272 1.00 98.06 75 CYS A C 1
ATOM 507 O O . CYS A 1 75 ? 7.845 2.454 -34.095 1.00 98.06 75 CYS A O 1
ATOM 509 N N . GLU A 1 76 ? 7.450 0.902 -35.675 1.00 98.31 76 GLU A N 1
ATOM 510 C CA . GLU A 1 76 ? 7.740 -0.262 -34.840 1.00 98.31 76 GLU A CA 1
ATOM 511 C C . GLU A 1 76 ? 9.154 -0.756 -35.150 1.00 98.31 76 GLU A C 1
ATOM 513 O O . GLU A 1 76 ? 9.493 -1.063 -36.292 1.00 98.31 76 GLU A O 1
ATOM 518 N N . TYR A 1 77 ? 9.993 -0.800 -34.126 1.00 98.56 77 TYR A N 1
ATOM 519 C CA . TYR A 1 77 ? 11.327 -1.368 -34.171 1.00 98.56 77 TYR A CA 1
ATOM 520 C C . TYR A 1 77 ? 11.261 -2.795 -33.642 1.00 98.56 77 TYR A C 1
ATOM 522 O O . TYR A 1 77 ? 10.924 -2.998 -32.476 1.00 98.56 77 TYR A O 1
ATOM 530 N N . ILE A 1 78 ? 11.562 -3.768 -34.497 1.00 98.50 78 ILE A N 1
ATOM 531 C CA . ILE A 1 78 ? 11.494 -5.196 -34.185 1.00 98.50 78 ILE A CA 1
ATOM 532 C C . ILE A 1 78 ? 12.908 -5.722 -34.002 1.00 98.50 78 ILE A C 1
ATOM 534 O O . ILE A 1 78 ? 13.765 -5.522 -34.859 1.00 98.50 78 ILE A O 1
ATOM 538 N N . LEU A 1 79 ? 13.161 -6.377 -32.876 1.00 98.56 79 LEU A N 1
ATOM 539 C CA . LEU A 1 79 ? 14.434 -7.033 -32.627 1.00 98.56 79 LEU A CA 1
ATOM 540 C C . LEU A 1 79 ? 14.466 -8.414 -33.305 1.00 98.56 79 LEU A C 1
ATOM 542 O O . LEU A 1 79 ? 13.552 -9.206 -33.102 1.00 98.56 79 LEU A O 1
ATOM 546 N N . ASP A 1 80 ? 15.514 -8.702 -34.081 1.00 98.50 80 ASP A N 1
ATOM 547 C CA . ASP A 1 80 ? 15.675 -9.982 -34.801 1.00 98.50 80 ASP A CA 1
ATOM 548 C C . ASP A 1 80 ? 16.645 -10.955 -34.109 1.00 98.50 80 ASP A C 1
ATOM 550 O O . ASP A 1 80 ? 16.703 -12.139 -34.447 1.00 98.50 80 ASP A O 1
ATOM 554 N N . ALA A 1 81 ? 17.450 -10.458 -33.168 1.00 98.50 81 ALA A N 1
ATOM 555 C CA . ALA A 1 81 ? 18.377 -11.254 -32.374 1.00 98.50 81 ALA A CA 1
ATOM 556 C C . ALA A 1 81 ? 18.728 -10.544 -31.060 1.00 98.50 81 ALA A C 1
ATOM 558 O O . ALA A 1 81 ? 18.550 -9.336 -30.920 1.00 98.50 81 ALA A O 1
ATOM 559 N N . ASP A 1 82 ? 19.274 -11.283 -30.096 1.00 98.81 82 ASP A N 1
ATOM 560 C CA . ASP A 1 82 ? 19.670 -10.730 -28.798 1.00 98.81 82 ASP A CA 1
ATOM 561 C C . ASP A 1 82 ? 20.698 -9.587 -28.929 1.00 98.81 82 ASP A C 1
ATOM 563 O O . ASP A 1 82 ? 21.586 -9.610 -29.786 1.00 98.81 82 ASP A O 1
ATOM 567 N N . ILE A 1 83 ? 20.611 -8.604 -28.026 1.00 98.75 83 ILE A N 1
ATOM 568 C CA . ILE A 1 83 ? 21.559 -7.488 -27.900 1.00 98.75 83 ILE A CA 1
ATOM 569 C C . ILE A 1 83 ? 22.400 -7.653 -26.637 1.00 98.75 83 ILE A C 1
ATOM 571 O O . ILE A 1 83 ? 21.879 -7.928 -25.557 1.00 98.75 83 ILE A O 1
ATOM 575 N N . SER A 1 84 ? 23.697 -7.371 -26.747 1.00 98.69 84 SER A N 1
ATOM 576 C CA . SER A 1 84 ? 24.582 -7.111 -25.608 1.00 98.69 84 SER A CA 1
ATOM 577 C C . SER A 1 84 ? 25.174 -5.711 -25.736 1.00 98.69 84 SER A C 1
ATOM 579 O O . SER A 1 84 ? 25.921 -5.462 -26.673 1.00 98.69 84 SER A O 1
ATOM 581 N N . ALA A 1 85 ? 24.888 -4.794 -24.818 1.00 98.69 85 ALA A N 1
ATOM 582 C CA . ALA A 1 85 ? 25.347 -3.408 -24.873 1.00 98.69 85 ALA A CA 1
ATOM 583 C C . ALA A 1 85 ? 26.320 -3.078 -23.734 1.00 98.69 85 ALA A C 1
ATOM 585 O O . ALA A 1 85 ? 26.065 -3.412 -22.573 1.00 98.69 85 ALA A O 1
ATOM 586 N N . ASP A 1 86 ? 27.410 -2.375 -24.058 1.00 98.62 86 ASP A N 1
ATOM 587 C CA . ASP A 1 86 ? 28.385 -1.902 -23.063 1.00 98.62 86 ASP A CA 1
ATOM 588 C C . ASP A 1 86 ? 27.731 -1.010 -22.002 1.00 98.62 86 ASP A C 1
ATOM 590 O O . ASP A 1 86 ? 27.992 -1.172 -20.809 1.00 98.62 86 ASP A O 1
ATOM 594 N N . SER A 1 87 ? 26.844 -0.120 -22.449 1.00 98.50 87 SER A N 1
ATOM 595 C CA . SER A 1 87 ? 26.101 0.864 -21.657 1.00 98.50 87 SER A CA 1
ATOM 596 C C . SER A 1 87 ? 24.603 0.731 -21.966 1.00 98.50 87 SER A C 1
ATOM 598 O O . SER A 1 87 ? 24.008 -0.308 -21.675 1.00 98.50 87 SER A O 1
ATOM 600 N N . THR A 1 88 ? 23.994 1.765 -22.558 1.00 98.56 88 THR A N 1
ATOM 601 C CA . THR A 1 88 ? 22.583 1.790 -22.938 1.00 98.56 88 THR A CA 1
ATOM 602 C C . THR A 1 88 ? 22.354 0.993 -24.216 1.00 98.56 88 THR A C 1
ATOM 604 O O . THR A 1 88 ? 23.091 1.200 -25.179 1.00 98.56 88 THR A O 1
ATOM 607 N N . ALA A 1 89 ? 21.336 0.130 -24.270 1.00 98.69 89 ALA A N 1
ATOM 608 C CA . ALA A 1 89 ? 21.081 -0.659 -25.478 1.00 98.69 89 ALA A CA 1
ATOM 609 C C . ALA A 1 89 ? 20.287 0.119 -26.536 1.00 98.69 89 ALA A C 1
ATOM 611 O O . ALA A 1 89 ? 20.753 0.259 -27.667 1.00 98.69 89 ALA A O 1
ATOM 612 N N . ILE A 1 90 ? 19.115 0.656 -26.178 1.00 98.75 90 ILE A N 1
ATOM 613 C CA . ILE A 1 90 ? 18.241 1.385 -27.112 1.00 98.75 90 ILE A CA 1
ATOM 614 C C . ILE A 1 90 ? 17.867 2.755 -26.545 1.00 98.75 90 ILE A C 1
ATOM 616 O O . ILE A 1 90 ? 17.494 2.900 -25.380 1.00 98.75 90 ILE A O 1
ATOM 620 N N . VAL A 1 91 ? 17.925 3.766 -27.406 1.00 98.56 91 VAL A N 1
ATOM 621 C CA . VAL A 1 91 ? 17.448 5.121 -27.149 1.00 98.56 91 VAL A CA 1
ATOM 622 C C . VAL A 1 91 ? 16.232 5.414 -28.022 1.00 98.56 91 VAL A C 1
ATOM 624 O O . VAL A 1 91 ? 16.321 5.374 -29.246 1.00 98.56 91 VAL A O 1
ATOM 627 N N . ILE A 1 92 ? 15.116 5.776 -27.397 1.00 98.50 92 ILE A N 1
ATOM 628 C CA . ILE A 1 92 ? 13.907 6.258 -28.068 1.00 98.50 92 ILE A CA 1
ATOM 629 C C . ILE A 1 92 ? 14.028 7.771 -28.245 1.00 98.50 92 ILE A C 1
ATOM 631 O O . ILE A 1 92 ? 14.160 8.508 -27.265 1.00 98.50 92 ILE A O 1
ATOM 635 N N . GLY A 1 93 ? 14.009 8.218 -29.501 1.00 97.81 93 GLY A N 1
ATOM 636 C CA . GLY A 1 93 ? 14.205 9.611 -29.908 1.00 97.81 93 GLY A CA 1
ATOM 637 C C . GLY A 1 93 ? 12.982 10.290 -30.528 1.00 97.81 93 GLY A C 1
ATOM 638 O O . GLY A 1 93 ? 13.091 11.454 -30.904 1.00 97.81 93 GLY A O 1
ATOM 639 N N . ALA A 1 94 ? 11.844 9.601 -30.647 1.00 97.44 94 ALA A N 1
ATOM 640 C CA . ALA A 1 94 ? 10.615 10.135 -31.236 1.00 97.44 94 ALA A CA 1
ATOM 641 C C . ALA A 1 94 ? 9.351 9.612 -30.527 1.00 97.44 94 ALA A C 1
ATOM 643 O O . ALA A 1 94 ? 9.394 8.605 -29.824 1.00 97.44 94 ALA A O 1
ATOM 644 N N . SER A 1 95 ? 8.225 10.305 -30.735 1.00 96.81 95 SER A N 1
ATOM 645 C CA . SER A 1 95 ? 6.881 9.838 -30.347 1.00 96.81 95 SER A CA 1
ATOM 646 C C . SER A 1 95 ? 6.351 8.787 -31.323 1.00 96.81 95 SER A C 1
ATOM 648 O O . SER A 1 95 ? 6.859 8.676 -32.442 1.00 96.81 95 SER A O 1
ATOM 650 N N . TYR A 1 96 ? 5.293 8.073 -30.933 1.00 96.62 96 TYR A N 1
ATOM 651 C CA . TYR A 1 96 ? 4.637 7.050 -31.755 1.00 96.62 96 TYR A CA 1
ATOM 652 C C . TYR A 1 96 ? 5.605 5.926 -32.152 1.00 96.62 96 TYR A C 1
ATOM 654 O O . TYR A 1 96 ? 5.643 5.480 -33.300 1.00 96.62 96 TYR A O 1
ATOM 662 N N . VAL A 1 97 ? 6.449 5.523 -31.202 1.00 97.75 97 VAL A N 1
ATOM 663 C CA . VAL A 1 97 ? 7.477 4.494 -31.381 1.00 97.75 97 VAL A CA 1
ATOM 664 C C . VAL A 1 97 ? 7.092 3.254 -30.590 1.00 97.75 97 VAL A C 1
ATOM 666 O O . VAL A 1 97 ? 6.777 3.343 -29.406 1.00 97.75 97 VAL A O 1
ATOM 669 N N . ILE A 1 98 ? 7.178 2.086 -31.221 1.00 98.25 98 ILE A N 1
ATOM 670 C CA . ILE A 1 98 ? 7.091 0.797 -30.530 1.00 98.25 98 ILE A CA 1
ATOM 671 C C . ILE A 1 98 ? 8.454 0.121 -30.590 1.00 98.25 98 ILE A C 1
ATOM 673 O O . ILE A 1 98 ? 9.011 -0.034 -31.669 1.00 98.25 98 ILE A O 1
ATOM 677 N N . ILE A 1 99 ? 8.979 -0.307 -29.446 1.00 98.50 99 ILE A N 1
ATOM 678 C CA . ILE A 1 99 ? 10.116 -1.219 -29.350 1.00 98.50 99 ILE A CA 1
ATOM 679 C C . ILE A 1 99 ? 9.562 -2.612 -29.054 1.00 98.50 99 ILE A C 1
ATOM 681 O O . ILE A 1 99 ? 9.121 -2.892 -27.941 1.00 98.50 99 ILE A O 1
ATOM 685 N N . ASN A 1 100 ? 9.557 -3.478 -30.059 1.00 98.31 100 ASN A N 1
ATOM 686 C CA . ASN A 1 100 ? 9.096 -4.854 -29.958 1.00 98.31 100 ASN A CA 1
ATOM 687 C C . ASN A 1 100 ? 10.310 -5.783 -29.910 1.00 98.31 100 ASN A C 1
ATOM 689 O O . ASN A 1 100 ? 11.017 -5.962 -30.900 1.00 98.31 100 ASN A O 1
ATOM 693 N N . LEU A 1 101 ? 10.558 -6.371 -28.743 1.00 98.56 101 LEU A N 1
ATOM 694 C CA . LEU A 1 101 ? 11.704 -7.248 -28.534 1.00 98.56 101 LEU A CA 1
ATOM 695 C C . LEU A 1 101 ? 11.507 -8.634 -29.161 1.00 98.56 101 LEU A C 1
ATOM 697 O O . LEU A 1 101 ? 12.470 -9.386 -29.229 1.00 98.56 101 LEU A O 1
ATOM 701 N N . ASN A 1 102 ? 10.301 -8.969 -29.636 1.00 97.94 102 ASN A N 1
ATOM 702 C CA . ASN A 1 102 ? 10.005 -10.186 -30.398 1.00 97.94 102 ASN A CA 1
ATOM 703 C C . ASN A 1 102 ? 10.526 -11.491 -29.748 1.00 97.94 102 ASN A C 1
ATOM 705 O O . ASN A 1 102 ? 10.991 -12.409 -30.414 1.00 97.94 102 ASN A O 1
ATOM 709 N N . GLY A 1 103 ? 10.482 -11.563 -28.417 1.00 97.56 103 GLY A N 1
ATOM 710 C CA . GLY A 1 103 ? 10.967 -12.686 -27.612 1.00 97.56 103 GLY A CA 1
ATOM 711 C C . GLY A 1 103 ? 12.471 -12.672 -27.311 1.00 97.56 103 GLY A C 1
ATOM 712 O O . GLY A 1 103 ? 12.935 -13.502 -26.527 1.00 97.56 103 GLY A O 1
ATOM 713 N N . HIS A 1 104 ? 13.231 -11.733 -27.873 1.00 98.75 104 HIS A N 1
ATOM 714 C CA . HIS A 1 104 ? 14.675 -11.621 -27.687 1.00 98.75 104 HIS A CA 1
ATOM 715 C C . HIS A 1 104 ? 15.068 -10.927 -26.379 1.00 98.75 104 HIS A C 1
ATOM 717 O O . HIS A 1 104 ? 14.258 -10.333 -25.656 1.00 98.75 104 HIS A O 1
ATOM 723 N N . THR A 1 105 ? 16.358 -11.032 -26.071 1.00 98.81 105 THR A N 1
ATOM 724 C CA . THR A 1 105 ? 16.972 -10.514 -24.852 1.00 98.81 105 THR A CA 1
ATOM 725 C C . THR A 1 105 ? 17.859 -9.309 -25.141 1.00 98.81 105 THR A C 1
ATOM 727 O O . THR A 1 105 ? 18.766 -9.365 -25.967 1.00 98.81 105 THR A O 1
ATOM 730 N N . ILE A 1 106 ? 17.671 -8.243 -24.371 1.00 98.81 106 ILE A N 1
ATOM 731 C CA . ILE A 1 106 ? 18.635 -7.158 -24.208 1.00 98.81 106 ILE A CA 1
ATOM 732 C C . ILE A 1 106 ? 19.440 -7.414 -22.936 1.00 98.81 106 ILE A C 1
ATOM 734 O O . ILE A 1 106 ? 18.880 -7.531 -21.847 1.00 98.81 106 ILE A O 1
ATOM 738 N N . ARG A 1 107 ? 20.767 -7.440 -23.049 1.00 98.75 107 ARG A N 1
ATOM 739 C CA . ARG A 1 107 ? 21.691 -7.350 -21.916 1.00 98.75 107 ARG A CA 1
ATOM 740 C C . ARG A 1 107 ? 22.398 -6.005 -21.961 1.00 98.75 107 ARG A C 1
ATOM 742 O O . ARG A 1 107 ? 23.183 -5.771 -22.868 1.00 98.75 107 ARG A O 1
ATOM 749 N N . TYR A 1 108 ? 22.140 -5.131 -21.002 1.00 98.69 108 TYR A N 1
ATOM 750 C CA . TYR A 1 108 ? 22.691 -3.769 -20.973 1.00 98.69 108 TYR A CA 1
ATOM 751 C C . TYR A 1 108 ? 23.694 -3.612 -19.828 1.00 98.69 108 TYR A C 1
ATOM 753 O O . TYR A 1 108 ? 23.854 -4.549 -19.053 1.00 98.69 108 TYR A O 1
ATOM 761 N N . ASN A 1 109 ? 24.377 -2.471 -19.691 1.00 98.19 109 ASN A N 1
ATOM 762 C CA . ASN A 1 109 ? 25.301 -2.230 -18.570 1.00 98.19 109 ASN A CA 1
ATOM 763 C C . ASN A 1 109 ? 26.363 -3.351 -18.425 1.00 98.19 109 ASN A C 1
ATOM 765 O O . ASN A 1 109 ? 26.611 -3.885 -17.342 1.00 98.19 109 ASN A O 1
ATOM 769 N N . GLN A 1 110 ? 26.951 -3.784 -19.546 1.00 98.31 110 GLN A N 1
ATOM 770 C CA . GLN A 1 110 ? 27.975 -4.838 -19.562 1.00 98.31 110 GLN A CA 1
ATOM 771 C C . GLN A 1 110 ? 29.360 -4.338 -19.151 1.00 98.31 110 GLN A C 1
ATOM 773 O O . GLN A 1 110 ? 30.168 -5.117 -18.639 1.00 98.31 110 GLN A O 1
ATOM 778 N N . VAL A 1 111 ? 29.655 -3.066 -19.404 1.00 98.00 111 VAL A N 1
ATOM 779 C CA . VAL A 1 111 ? 30.980 -2.472 -19.183 1.00 98.00 111 VAL A CA 1
ATOM 780 C C . VAL A 1 111 ? 30.875 -1.150 -18.432 1.00 98.00 111 VAL A C 1
ATOM 782 O O . VAL A 1 111 ? 31.667 -0.912 -17.525 1.00 98.00 111 VAL A O 1
ATOM 785 N N . SER A 1 112 ? 29.900 -0.305 -18.764 1.00 97.38 112 SER A N 1
ATOM 786 C CA . SER A 1 112 ? 29.766 1.039 -18.200 1.00 97.38 112 SER A CA 1
ATOM 787 C C . SER A 1 112 ? 28.305 1.396 -17.885 1.00 97.38 112 SER A C 1
ATOM 789 O O . SER A 1 112 ? 27.384 0.719 -18.359 1.00 97.38 112 SER A O 1
ATOM 791 N N . PRO A 1 113 ? 28.059 2.430 -17.054 1.00 98.06 113 PRO A N 1
ATOM 792 C CA . PRO A 1 113 ? 26.710 2.861 -16.689 1.00 98.06 113 PRO A CA 1
ATOM 793 C C . PRO A 1 113 ? 25.814 3.111 -17.906 1.00 98.06 113 PRO A C 1
ATOM 795 O O . PRO A 1 113 ? 26.260 3.717 -18.878 1.00 98.06 113 PRO A O 1
ATOM 798 N N . GLY A 1 114 ? 24.562 2.663 -17.860 1.00 97.62 114 GLY A N 1
ATOM 799 C CA . GLY A 1 114 ? 23.572 2.824 -18.929 1.00 97.62 114 GLY A CA 1
ATOM 800 C C . GLY A 1 114 ? 22.346 1.938 -18.731 1.00 97.62 114 GLY A C 1
ATOM 801 O O . GLY A 1 114 ? 22.394 1.013 -17.929 1.00 97.62 114 GLY A O 1
ATOM 802 N N . ASP A 1 115 ? 21.267 2.219 -19.461 1.00 98.50 115 ASP A N 1
ATOM 803 C CA . ASP A 1 115 ? 19.936 1.612 -19.281 1.00 98.50 115 ASP A CA 1
ATOM 804 C C . ASP A 1 115 ? 19.618 0.537 -20.334 1.00 98.50 115 ASP A C 1
ATOM 806 O O . ASP A 1 115 ? 20.226 0.485 -21.398 1.00 98.50 115 ASP A O 1
ATOM 810 N N . GLY A 1 116 ? 18.624 -0.317 -20.101 1.00 98.56 116 GLY A N 1
ATOM 811 C CA . GLY A 1 116 ? 18.156 -1.229 -21.150 1.00 98.56 116 GLY A CA 1
ATOM 812 C C . GLY A 1 116 ? 17.579 -0.438 -22.322 1.00 98.56 116 GLY A C 1
ATOM 813 O O . GLY A 1 116 ? 18.148 -0.388 -23.414 1.00 98.56 116 GLY A O 1
ATOM 814 N N . ILE A 1 117 ? 16.463 0.237 -22.068 1.00 98.69 117 ILE A N 1
ATOM 815 C CA . ILE A 1 117 ? 15.794 1.116 -23.026 1.00 98.69 117 ILE A CA 1
ATOM 816 C C . ILE A 1 117 ? 15.523 2.451 -22.342 1.00 98.69 117 ILE A C 1
ATOM 818 O O . ILE A 1 117 ? 14.980 2.465 -21.236 1.00 98.69 117 ILE A O 1
ATOM 822 N N . ARG A 1 118 ? 15.862 3.573 -22.993 1.00 98.00 118 ARG A N 1
ATOM 823 C CA . ARG A 1 118 ? 15.555 4.903 -22.445 1.00 98.00 118 ARG A CA 1
ATOM 824 C C . ARG A 1 118 ? 15.030 5.926 -23.439 1.00 98.00 118 ARG A C 1
ATOM 826 O O . ARG A 1 118 ? 15.397 5.892 -24.610 1.00 98.00 118 ARG A O 1
ATOM 833 N N . THR A 1 119 ? 14.250 6.898 -22.968 1.00 97.50 119 THR A N 1
ATOM 834 C CA . THR A 1 119 ? 13.941 8.109 -23.752 1.00 97.50 119 THR A CA 1
ATOM 835 C C . THR A 1 119 ? 15.023 9.175 -23.579 1.00 97.50 119 THR A C 1
ATOM 837 O O . THR A 1 119 ? 15.589 9.341 -22.496 1.00 97.50 119 THR A O 1
ATOM 840 N N . VAL A 1 120 ? 15.322 9.926 -24.646 1.00 95.19 120 VAL A N 1
ATOM 841 C CA . VAL A 1 120 ? 16.267 11.062 -24.559 1.00 95.19 120 VAL A CA 1
ATOM 842 C C . VAL A 1 120 ? 15.620 12.376 -24.148 1.00 95.19 120 VAL A C 1
ATOM 844 O O . VAL A 1 120 ? 16.283 13.178 -23.493 1.00 95.19 120 VAL A O 1
ATOM 847 N N . ASN A 1 121 ? 14.347 12.578 -24.487 1.00 92.94 121 ASN A N 1
ATOM 848 C CA . ASN A 1 121 ? 13.641 13.839 -24.277 1.00 92.94 121 ASN A CA 1
ATOM 849 C C . ASN A 1 121 ? 12.394 13.667 -23.399 1.00 92.94 121 ASN A C 1
ATOM 851 O O . ASN A 1 121 ? 11.973 12.555 -23.070 1.00 92.94 121 ASN A O 1
ATOM 855 N N . TYR A 1 122 ? 11.849 14.818 -23.021 1.00 92.50 122 TYR A N 1
ATOM 856 C CA . TYR A 1 122 ? 10.567 15.003 -22.349 1.00 92.50 122 TYR A CA 1
ATOM 857 C C . TYR A 1 122 ? 9.423 15.034 -23.375 1.00 92.50 122 TYR A C 1
ATOM 859 O O . TYR A 1 122 ? 9.672 15.292 -24.554 1.00 92.50 122 TYR A O 1
ATOM 867 N N . ASN A 1 123 ? 8.180 14.868 -22.916 1.00 92.12 123 ASN A N 1
ATOM 868 C CA . ASN A 1 123 ? 6.961 15.100 -23.703 1.00 92.12 123 ASN A CA 1
ATOM 869 C C . ASN A 1 123 ? 6.849 14.273 -24.997 1.00 92.12 123 ASN A C 1
ATOM 871 O O . ASN A 1 123 ? 6.407 14.773 -26.031 1.00 92.12 123 ASN A O 1
ATOM 875 N N . PHE A 1 124 ? 7.257 13.007 -24.967 1.00 95.31 124 PHE A N 1
ATOM 876 C CA . PHE A 1 124 ? 6.876 12.064 -26.012 1.00 95.31 124 PHE A CA 1
ATOM 877 C C . PHE A 1 124 ? 5.447 11.562 -25.811 1.00 95.31 124 PHE A C 1
ATOM 879 O O . PHE A 1 124 ? 4.889 11.624 -24.717 1.00 95.31 124 PHE A O 1
ATOM 886 N N . HIS A 1 125 ? 4.863 11.039 -26.883 1.00 95.44 125 HIS A N 1
ATOM 887 C CA . HIS A 1 125 ? 3.511 10.497 -26.893 1.00 95.44 125 HIS A CA 1
ATOM 888 C C . HIS A 1 125 ? 3.506 9.078 -27.451 1.00 95.44 125 HIS A C 1
ATOM 890 O O . HIS A 1 125 ? 4.257 8.788 -28.384 1.00 95.44 125 HIS A O 1
ATOM 896 N N . ASP A 1 126 ? 2.645 8.225 -26.895 1.00 95.44 126 ASP A N 1
ATOM 897 C CA . ASP A 1 126 ? 2.289 6.916 -27.452 1.00 95.44 126 ASP A CA 1
ATOM 898 C C . ASP A 1 126 ? 3.520 6.047 -27.755 1.00 95.44 126 ASP A C 1
ATOM 900 O O . ASP A 1 126 ? 3.812 5.716 -28.905 1.00 95.44 126 ASP A O 1
ATOM 904 N N . VAL A 1 127 ? 4.271 5.696 -26.709 1.00 97.19 127 VAL A N 1
ATOM 905 C CA . VAL A 1 127 ? 5.429 4.797 -26.820 1.00 97.19 127 VAL A CA 1
ATOM 906 C C . VAL A 1 127 ? 5.060 3.416 -26.290 1.00 97.19 127 VAL A C 1
ATOM 908 O O . VAL A 1 127 ? 4.472 3.303 -25.217 1.00 97.19 127 VAL A O 1
ATOM 911 N N . GLY A 1 128 ? 5.428 2.363 -27.021 1.00 97.25 128 GLY A N 1
ATOM 912 C CA . GLY A 1 128 ? 5.278 0.969 -26.594 1.00 97.25 128 GLY A CA 1
ATOM 913 C C . GLY A 1 128 ? 6.630 0.282 -26.393 1.00 97.25 128 GLY A C 1
ATOM 914 O O . GLY A 1 128 ? 7.529 0.464 -27.207 1.00 97.25 128 GLY A O 1
ATOM 915 N N . ILE A 1 129 ? 6.782 -0.529 -25.347 1.00 98.19 129 ILE A N 1
ATOM 916 C CA . ILE A 1 129 ? 7.938 -1.416 -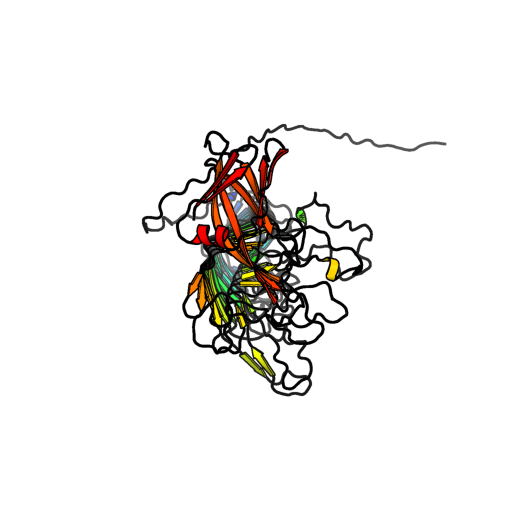25.134 1.00 98.19 129 ILE A CA 1
ATOM 917 C C . ILE A 1 129 ? 7.408 -2.805 -24.778 1.00 98.19 129 ILE A C 1
ATOM 919 O O . ILE A 1 129 ? 6.782 -2.964 -23.730 1.00 98.19 129 ILE A O 1
ATOM 923 N N . ILE A 1 130 ? 7.610 -3.793 -25.655 1.00 97.88 130 ILE A N 1
ATOM 924 C CA . ILE A 1 130 ? 6.865 -5.058 -25.581 1.00 97.88 130 ILE A CA 1
ATOM 925 C C . ILE A 1 130 ? 7.677 -6.319 -25.892 1.00 97.88 130 ILE A C 1
ATOM 927 O O . ILE A 1 130 ? 8.662 -6.268 -26.627 1.00 97.88 130 ILE A O 1
ATOM 931 N N . ASN A 1 131 ? 7.179 -7.458 -25.397 1.00 97.44 131 ASN A N 1
ATOM 932 C CA . ASN A 1 131 ? 7.499 -8.825 -25.830 1.00 97.44 131 ASN A CA 1
ATOM 933 C C . ASN A 1 131 ? 8.975 -9.229 -25.735 1.00 97.44 131 ASN A C 1
ATOM 935 O O . ASN A 1 131 ? 9.587 -9.544 -26.753 1.00 97.44 131 ASN A O 1
ATOM 939 N N . GLY A 1 132 ? 9.574 -9.284 -24.548 1.00 98.19 132 GLY A N 1
ATOM 940 C CA . GLY A 1 132 ? 10.935 -9.821 -24.449 1.00 98.19 132 GLY A CA 1
ATOM 941 C C . GLY A 1 132 ? 11.577 -9.694 -23.086 1.00 98.19 132 GLY A C 1
ATOM 942 O O . GLY A 1 132 ? 10.899 -9.612 -22.062 1.00 98.19 132 GLY A O 1
ATOM 943 N N . ARG A 1 133 ? 12.910 -9.734 -23.070 1.00 98.81 133 ARG A N 1
ATOM 944 C CA . ARG A 1 133 ? 13.698 -9.804 -21.836 1.00 98.81 133 ARG A CA 1
ATOM 945 C C . ARG A 1 133 ? 14.717 -8.677 -21.768 1.00 98.81 133 ARG A C 1
ATOM 947 O O . ARG A 1 133 ? 15.407 -8.418 -22.746 1.00 98.81 133 ARG A O 1
ATOM 954 N N . ILE A 1 134 ? 14.864 -8.044 -20.608 1.00 98.81 134 ILE A N 1
ATOM 955 C CA . ILE A 1 134 ? 15.863 -6.995 -20.371 1.00 98.81 134 ILE A CA 1
ATOM 956 C C . ILE A 1 134 ? 16.631 -7.319 -19.088 1.00 98.81 134 ILE A C 1
ATOM 958 O O . ILE A 1 134 ? 16.064 -7.355 -18.002 1.00 98.81 134 ILE A O 1
ATOM 962 N N . ILE A 1 135 ? 17.930 -7.574 -19.205 1.00 98.69 135 ILE A N 1
ATOM 963 C CA . ILE A 1 135 ? 18.767 -8.065 -18.107 1.00 98.69 135 ILE A CA 1
ATOM 964 C C . ILE A 1 135 ? 19.936 -7.107 -17.889 1.00 98.69 135 ILE A C 1
ATOM 966 O O . ILE A 1 135 ? 20.713 -6.846 -18.811 1.00 98.69 135 ILE A O 1
ATOM 970 N N . GLN A 1 136 ? 20.101 -6.621 -16.661 1.00 98.00 136 GLN A N 1
ATOM 971 C CA . GLN A 1 136 ? 21.283 -5.857 -16.283 1.00 98.00 136 GLN A CA 1
ATOM 972 C C . GLN A 1 136 ? 22.530 -6.747 -16.338 1.00 98.00 136 GLN A C 1
ATOM 974 O O 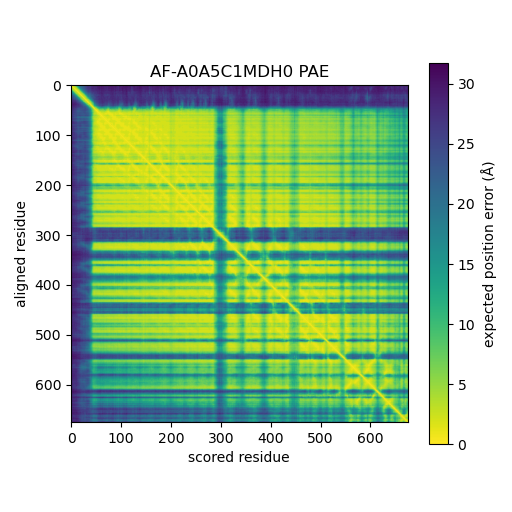. GLN A 1 136 ? 22.560 -7.867 -15.830 1.00 98.00 136 GLN A O 1
ATOM 979 N N . GLY A 1 137 ? 23.568 -6.240 -16.987 1.00 97.50 137 GLY A N 1
ATOM 980 C CA . GLY A 1 137 ? 24.834 -6.914 -17.202 1.00 97.50 137 GLY A CA 1
ATOM 981 C C . GLY A 1 137 ? 25.758 -6.903 -15.992 1.00 97.50 137 GLY A C 1
ATOM 982 O O . GLY A 1 137 ? 25.415 -6.481 -14.888 1.00 97.50 137 GLY A O 1
ATOM 983 N N . ARG A 1 138 ? 26.979 -7.386 -16.225 1.00 96.31 138 ARG A N 1
ATOM 984 C CA . ARG A 1 138 ? 27.992 -7.614 -15.186 1.00 96.31 138 ARG A CA 1
ATOM 985 C C . ARG A 1 138 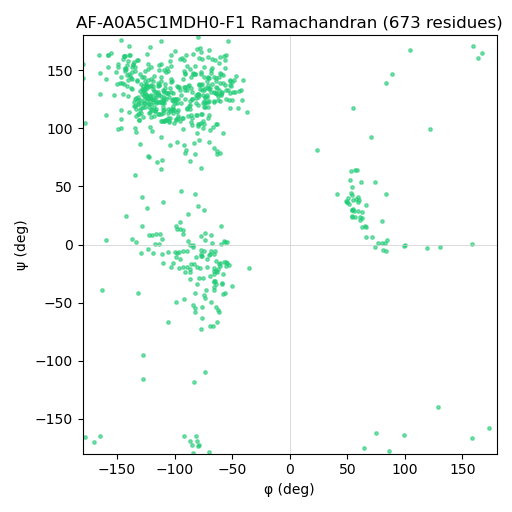? 28.511 -6.347 -14.503 1.00 96.31 138 ARG A C 1
ATOM 987 O O . ARG A 1 138 ? 29.083 -6.475 -13.427 1.00 96.31 138 ARG A O 1
ATOM 994 N N . ALA A 1 139 ? 28.361 -5.160 -15.104 1.00 95.56 139 ALA A N 1
ATOM 995 C CA . ALA A 1 139 ? 28.876 -3.938 -14.490 1.00 95.56 139 ALA A CA 1
ATOM 996 C C . ALA A 1 139 ? 28.085 -3.560 -13.231 1.00 95.56 139 ALA A C 1
ATOM 998 O O . ALA A 1 139 ? 28.650 -2.915 -12.351 1.00 95.56 139 ALA A O 1
ATOM 999 N N . GLN A 1 140 ? 26.804 -3.959 -13.153 1.00 93.44 140 GLN A N 1
ATOM 1000 C CA . GLN A 1 140 ? 25.899 -3.724 -12.019 1.00 93.44 140 GLN A CA 1
ATOM 1001 C C . GLN A 1 140 ? 26.044 -2.317 -11.421 1.00 93.44 140 GLN A C 1
ATOM 1003 O O . GLN A 1 140 ? 26.115 -2.135 -10.203 1.00 93.44 140 GLN A O 1
ATOM 1008 N N . SER A 1 141 ? 26.146 -1.317 -12.301 1.00 95.56 141 SER A N 1
ATOM 1009 C CA . SER A 1 141 ? 26.462 0.051 -11.905 1.00 95.56 141 SER A CA 1
ATOM 1010 C C . SER A 1 141 ? 25.404 0.605 -10.952 1.00 95.56 141 SER A C 1
ATOM 1012 O O . SER A 1 141 ? 24.228 0.243 -11.034 1.00 95.56 141 SER A O 1
ATOM 1014 N N . SER A 1 142 ? 25.843 1.472 -10.037 1.00 94.31 142 SER A N 1
ATOM 1015 C CA . SER A 1 142 ? 24.964 2.080 -9.040 1.00 94.31 142 SER A CA 1
ATOM 1016 C C . SER A 1 142 ? 23.971 3.034 -9.693 1.00 94.31 142 SER A C 1
ATOM 1018 O O . SER A 1 142 ? 24.360 3.822 -10.558 1.00 94.31 142 SER A O 1
ATOM 1020 N N . GLY A 1 143 ? 22.719 3.000 -9.251 1.00 92.75 143 GLY A N 1
ATOM 1021 C CA . GLY A 1 143 ? 21.749 4.045 -9.530 1.00 92.75 143 GLY A CA 1
ATOM 1022 C C . GLY A 1 143 ? 22.086 5.324 -8.764 1.00 92.75 143 GLY A C 1
ATOM 1023 O O . GLY A 1 143 ? 22.874 5.328 -7.814 1.00 92.75 143 GLY A O 1
ATOM 1024 N N . ALA A 1 144 ? 21.507 6.423 -9.228 1.00 90.62 144 ALA A N 1
ATOM 1025 C CA . ALA A 1 144 ? 21.479 7.706 -8.549 1.00 90.62 144 ALA A CA 1
ATOM 1026 C C . ALA A 1 144 ? 20.304 7.765 -7.553 1.00 90.62 144 ALA A C 1
ATOM 1028 O O . ALA A 1 144 ? 19.592 6.782 -7.334 1.00 90.62 144 ALA A O 1
ATOM 1029 N N . ALA A 1 145 ? 20.071 8.944 -6.969 1.00 84.75 145 ALA A N 1
ATOM 1030 C CA . ALA A 1 145 ? 18.921 9.193 -6.103 1.00 84.75 145 ALA A CA 1
ATOM 1031 C C . ALA A 1 145 ? 17.606 8.698 -6.737 1.00 84.75 145 ALA A C 1
ATOM 1033 O O . ALA A 1 145 ? 17.389 8.828 -7.945 1.00 84.75 145 ALA A O 1
ATOM 1034 N N . TYR A 1 146 ? 16.726 8.131 -5.908 1.00 83.88 146 TYR A N 1
ATOM 1035 C CA . TYR A 1 146 ? 15.439 7.549 -6.317 1.00 83.88 146 TYR A CA 1
ATOM 1036 C C . TYR A 1 146 ? 15.519 6.350 -7.267 1.00 83.88 146 TYR A C 1
ATOM 1038 O O . TYR A 1 146 ? 14.501 5.992 -7.872 1.00 83.88 146 TYR A O 1
ATOM 1046 N N . GLY A 1 147 ? 16.698 5.740 -7.404 1.00 88.62 147 GLY A N 1
ATOM 1047 C CA . GLY A 1 147 ? 16.900 4.562 -8.234 1.00 88.62 147 GLY A CA 1
ATOM 1048 C C . GLY A 1 147 ? 17.053 4.883 -9.714 1.00 88.62 147 GLY A C 1
ATOM 1049 O O . GLY A 1 147 ? 16.786 4.023 -10.551 1.00 88.62 147 GLY A O 1
ATOM 1050 N N . LEU A 1 148 ? 17.401 6.130 -10.048 1.00 91.06 148 LEU A N 1
ATOM 1051 C CA . LEU A 1 148 ? 17.566 6.600 -11.423 1.00 91.06 148 LEU A CA 1
ATOM 1052 C C . LEU A 1 148 ? 18.854 6.074 -12.060 1.00 91.06 148 LEU A C 1
ATOM 1054 O O . LEU A 1 148 ? 19.941 6.251 -11.516 1.00 91.06 148 LEU A O 1
ATOM 1058 N N . GLY A 1 149 ? 18.740 5.566 -13.282 1.00 91.06 149 GLY A N 1
ATOM 1059 C CA . GLY A 1 149 ? 19.870 5.143 -14.098 1.00 91.06 149 GLY A CA 1
ATOM 1060 C C . GLY A 1 149 ? 20.254 3.687 -13.864 1.00 91.06 149 GLY A C 1
ATOM 1061 O O . GLY A 1 149 ? 20.157 3.145 -12.762 1.00 91.06 149 GLY A O 1
ATOM 1062 N N . ASN A 1 150 ? 20.720 3.062 -14.940 1.00 96.81 150 ASN A N 1
ATOM 1063 C CA . ASN A 1 150 ? 20.950 1.624 -15.030 1.00 96.81 150 ASN A CA 1
ATOM 1064 C C . ASN A 1 150 ? 19.670 0.795 -14.874 1.00 96.81 150 ASN A C 1
ATOM 1066 O O . ASN A 1 150 ? 19.718 -0.358 -14.443 1.00 96.81 150 ASN A O 1
ATOM 1070 N N . ASN A 1 151 ? 18.531 1.370 -15.254 1.00 98.12 151 ASN A N 1
ATOM 1071 C CA . ASN A 1 151 ? 17.223 0.733 -15.195 1.00 98.12 151 ASN A CA 1
ATOM 1072 C C . ASN A 1 151 ? 16.998 -0.140 -16.445 1.00 98.12 151 ASN A C 1
ATOM 1074 O O . ASN A 1 151 ? 17.439 0.235 -17.535 1.00 98.12 151 ASN A O 1
ATOM 1078 N N . PRO A 1 152 ? 16.266 -1.265 -16.357 1.00 98.62 152 PRO A N 1
ATOM 1079 C CA . PRO A 1 152 ? 15.837 -1.999 -17.546 1.00 98.62 152 PRO A CA 1
ATOM 1080 C C . PRO A 1 152 ? 15.041 -1.122 -18.523 1.00 98.62 152 PRO A C 1
ATOM 1082 O O . PRO A 1 152 ? 15.275 -1.161 -19.730 1.00 98.62 152 PRO A O 1
ATOM 1085 N N . ILE A 1 153 ? 14.138 -0.288 -18.000 1.00 98.62 153 ILE A N 1
ATOM 1086 C CA . ILE A 1 153 ? 13.403 0.715 -18.774 1.00 98.62 153 ILE A CA 1
ATOM 1087 C C . ILE A 1 153 ? 13.420 2.020 -17.992 1.00 98.62 153 ILE A C 1
ATOM 1089 O O . ILE A 1 153 ? 12.983 2.056 -16.841 1.00 98.62 153 ILE A O 1
ATOM 1093 N N . GLN A 1 154 ? 13.887 3.088 -18.631 1.00 97.69 154 GLN A N 1
ATOM 1094 C CA . GLN A 1 154 ? 13.884 4.430 -18.070 1.00 97.69 154 GLN A CA 1
ATOM 1095 C C . GLN A 1 154 ? 13.171 5.401 -19.011 1.00 97.69 154 GLN A C 1
ATOM 1097 O O . GLN A 1 154 ? 13.461 5.483 -20.198 1.00 97.69 154 GLN A O 1
ATOM 1102 N N . THR A 1 155 ? 12.298 6.240 -18.486 1.00 96.44 155 THR A N 1
ATOM 1103 C CA . THR A 1 155 ? 11.843 7.434 -19.207 1.00 96.44 155 THR A CA 1
ATOM 1104 C C . THR A 1 155 ? 12.130 8.665 -18.361 1.00 96.44 155 THR A C 1
ATOM 1106 O O . THR A 1 155 ? 12.306 8.580 -17.144 1.00 96.44 155 THR A O 1
ATOM 1109 N N . LYS A 1 156 ? 12.263 9.825 -19.005 1.00 91.12 156 LYS A N 1
ATOM 1110 C CA . LYS A 1 156 ? 12.447 11.094 -18.289 1.00 91.12 156 LYS A CA 1
ATOM 1111 C C . LYS A 1 156 ? 11.239 11.390 -17.384 1.00 91.12 156 LYS A C 1
ATOM 1113 O O . LYS A 1 156 ? 10.135 10.914 -17.633 1.00 91.12 156 LYS A O 1
ATOM 1118 N N . TYR A 1 157 ? 11.434 12.201 -16.341 1.00 79.12 157 TYR A N 1
ATOM 1119 C CA . TYR A 1 157 ? 10.315 12.799 -15.592 1.00 79.12 157 TYR A CA 1
ATOM 1120 C C . TYR A 1 157 ? 9.418 13.568 -16.572 1.00 79.12 157 TYR A C 1
ATOM 1122 O O . TYR A 1 157 ? 9.971 14.260 -17.408 1.00 79.12 157 TYR A O 1
ATOM 1130 N N . CYS A 1 158 ? 8.088 13.427 -16.551 1.00 80.94 158 CYS A N 1
ATOM 1131 C CA . CYS A 1 158 ? 7.211 13.926 -17.636 1.00 80.94 158 CYS A CA 1
ATOM 1132 C C . CYS A 1 158 ? 7.645 13.455 -19.049 1.00 80.94 158 CYS A C 1
ATOM 1134 O O . CYS A 1 158 ? 7.590 14.199 -20.029 1.00 80.94 158 CYS A O 1
ATOM 1136 N N . GLY A 1 159 ? 8.164 12.228 -19.141 1.00 80.75 159 GLY A N 1
ATOM 1137 C CA . GLY A 1 159 ? 8.824 11.701 -20.330 1.00 80.75 159 GLY A CA 1
ATOM 1138 C C . GLY A 1 159 ? 7.861 11.308 -21.435 1.00 80.75 159 GLY A C 1
ATOM 1139 O O . GLY A 1 159 ? 8.033 11.761 -22.562 1.00 80.75 159 GLY A O 1
ATOM 1140 N N . VAL A 1 160 ? 6.871 10.466 -21.128 1.00 93.31 160 VAL A N 1
ATOM 1141 C CA . VAL A 1 160 ? 5.963 9.899 -22.132 1.00 93.31 160 VAL A CA 1
ATOM 1142 C C . VAL A 1 160 ? 4.512 9.946 -21.657 1.00 93.31 160 VAL A C 1
ATOM 1144 O O . VAL A 1 160 ? 4.150 9.290 -20.687 1.00 93.31 160 VAL A O 1
ATOM 1147 N N . THR A 1 161 ? 3.652 10.649 -22.386 1.00 94.19 161 THR A N 1
ATOM 1148 C CA . THR A 1 161 ? 2.198 10.517 -22.248 1.00 94.19 161 THR A CA 1
ATOM 1149 C C . THR A 1 161 ? 1.726 9.272 -23.003 1.00 94.19 161 THR A C 1
ATOM 1151 O O . THR A 1 161 ? 2.036 9.127 -24.186 1.00 94.19 161 THR A O 1
ATOM 1154 N N . ARG A 1 162 ? 0.941 8.401 -22.357 1.00 94.81 162 ARG A N 1
ATOM 1155 C CA . ARG A 1 162 ? 0.483 7.105 -22.901 1.00 94.81 162 ARG A CA 1
ATOM 1156 C C . ARG A 1 162 ? 1.642 6.147 -23.210 1.00 94.81 162 ARG A C 1
ATOM 1158 O O . ARG A 1 162 ? 1.779 5.652 -24.327 1.00 94.81 162 ARG A O 1
ATOM 1165 N N . LEU A 1 163 ? 2.500 5.904 -22.219 1.00 96.88 163 LEU A N 1
ATOM 1166 C CA . LEU A 1 163 ? 3.494 4.828 -22.277 1.00 96.88 163 LEU A CA 1
ATOM 1167 C C . LEU A 1 163 ? 2.825 3.474 -22.032 1.00 96.88 163 LEU A C 1
ATOM 1169 O O . LEU A 1 163 ? 2.045 3.348 -21.093 1.00 96.88 163 LEU A O 1
ATOM 1173 N N . GLN A 1 164 ? 3.200 2.449 -22.792 1.00 97.56 164 GLN A N 1
ATOM 1174 C CA . GLN A 1 164 ? 2.800 1.071 -22.519 1.00 97.56 164 GLN A CA 1
ATOM 1175 C C . GLN A 1 164 ? 4.009 0.143 -22.455 1.00 97.56 164 GLN A C 1
ATOM 1177 O O . GLN A 1 164 ? 4.789 0.053 -23.402 1.00 97.56 164 GLN A O 1
ATOM 1182 N N . VAL A 1 165 ? 4.142 -0.565 -21.337 1.00 98.00 165 VAL A N 1
ATOM 1183 C CA . VAL A 1 165 ? 5.126 -1.628 -21.129 1.00 98.00 165 VAL A CA 1
ATOM 1184 C C . VAL A 1 165 ? 4.355 -2.925 -20.918 1.00 98.00 165 VAL A C 1
ATOM 1186 O O . VAL A 1 165 ? 3.582 -3.026 -19.965 1.00 98.00 165 VAL A O 1
ATOM 1189 N N . ALA A 1 166 ? 4.522 -3.893 -21.818 1.00 97.62 166 ALA A N 1
ATOM 1190 C CA . ALA A 1 166 ? 3.743 -5.128 -21.772 1.00 97.62 166 ALA A CA 1
ATOM 1191 C C . ALA A 1 166 ? 4.567 -6.369 -22.113 1.00 97.62 166 ALA A C 1
ATOM 1193 O O . ALA A 1 166 ? 5.409 -6.331 -23.007 1.00 97.62 166 ALA A O 1
ATOM 1194 N N . ASP A 1 167 ? 4.308 -7.478 -21.419 1.00 97.25 167 ASP A N 1
ATOM 1195 C CA . ASP A 1 167 ? 4.954 -8.770 -21.695 1.00 97.25 167 ASP A CA 1
ATOM 1196 C C . ASP A 1 167 ? 6.506 -8.678 -21.677 1.00 97.25 167 ASP A C 1
ATOM 1198 O O . ASP A 1 167 ? 7.211 -9.284 -22.491 1.00 97.25 167 ASP A O 1
ATOM 1202 N N . ILE A 1 168 ? 7.052 -7.877 -20.747 1.00 98.56 168 ILE A N 1
ATOM 1203 C CA . ILE A 1 168 ? 8.496 -7.727 -20.508 1.00 98.56 168 ILE A CA 1
ATOM 1204 C C . ILE A 1 168 ? 8.915 -8.509 -19.263 1.00 98.56 168 ILE A C 1
ATOM 1206 O O . ILE A 1 168 ? 8.347 -8.333 -18.186 1.00 98.56 168 ILE A O 1
ATOM 1210 N N . SER A 1 169 ? 9.974 -9.309 -19.379 1.00 98.75 169 SER A N 1
ATOM 1211 C CA . SER A 1 169 ? 10.705 -9.871 -18.241 1.00 98.75 169 SER A CA 1
ATOM 1212 C C . SER A 1 169 ? 11.975 -9.058 -17.979 1.00 98.75 169 SER A C 1
ATOM 1214 O O . SER A 1 169 ? 12.822 -8.927 -18.861 1.00 98.75 169 SER A O 1
ATOM 1216 N N . ALA A 1 170 ? 12.129 -8.509 -16.778 1.00 98.69 170 ALA A N 1
ATOM 1217 C CA . ALA A 1 170 ? 13.250 -7.660 -16.409 1.00 98.69 170 ALA A CA 1
ATOM 1218 C C . ALA A 1 170 ? 14.005 -8.189 -15.187 1.00 98.69 170 ALA A C 1
ATOM 1220 O O . ALA A 1 170 ? 13.392 -8.553 -14.187 1.00 98.69 170 ALA A O 1
ATOM 1221 N N . GLN A 1 171 ? 15.336 -8.180 -15.265 1.00 98.56 171 GLN A N 1
ATOM 1222 C CA . GLN A 1 171 ? 16.236 -8.505 -14.156 1.00 98.56 171 GLN A CA 1
ATOM 1223 C C . GLN A 1 171 ? 17.222 -7.362 -13.938 1.00 98.56 171 GLN A C 1
ATOM 1225 O O . GLN A 1 171 ? 17.909 -6.944 -14.873 1.00 98.56 171 GLN A O 1
ATOM 1230 N N . TYR A 1 172 ? 17.313 -6.879 -12.705 1.00 97.44 172 TYR A N 1
ATOM 1231 C CA . TYR A 1 172 ? 18.247 -5.830 -12.301 1.00 97.44 172 TYR A CA 1
ATOM 1232 C C . TYR A 1 172 ? 18.800 -6.133 -10.911 1.00 97.44 172 TYR A C 1
ATOM 1234 O O . TYR A 1 172 ? 18.174 -6.838 -10.134 1.00 97.44 172 TYR A O 1
ATOM 1242 N N . GLY A 1 173 ? 19.987 -5.628 -10.587 1.00 94.56 173 GLY A N 1
ATOM 1243 C CA . GLY A 1 173 ? 20.632 -5.941 -9.307 1.00 94.56 173 GLY A CA 1
ATOM 1244 C C . GLY A 1 173 ? 21.699 -4.949 -8.864 1.00 94.56 173 GLY A C 1
ATOM 1245 O O . GLY A 1 173 ? 22.333 -5.166 -7.832 1.00 94.56 173 GLY A O 1
ATOM 1246 N N . GLY A 1 174 ? 21.901 -3.866 -9.621 1.00 93.62 174 GLY A N 1
ATOM 1247 C CA . GLY A 1 174 ? 22.816 -2.791 -9.263 1.00 93.62 174 GLY A CA 1
ATOM 1248 C C . GLY A 1 174 ? 22.496 -2.174 -7.901 1.00 93.62 174 GLY A C 1
ATOM 1249 O O . GLY A 1 174 ? 21.388 -2.286 -7.361 1.00 93.62 174 GLY A O 1
ATOM 1250 N N . LYS A 1 175 ? 23.512 -1.533 -7.332 1.00 92.31 175 LYS A N 1
ATOM 1251 C CA . LYS A 1 175 ? 23.419 -0.790 -6.075 1.00 92.31 175 LYS A CA 1
ATOM 1252 C C . LYS A 1 175 ? 22.454 0.389 -6.227 1.00 92.31 175 LYS A C 1
ATOM 1254 O O . LYS A 1 175 ? 22.586 1.131 -7.187 1.00 92.31 175 LYS A O 1
ATOM 1259 N N . ASP A 1 176 ? 21.487 0.546 -5.327 1.00 90.38 176 ASP A N 1
ATOM 1260 C CA . ASP A 1 176 ? 20.507 1.647 -5.375 1.00 90.38 176 ASP A CA 1
ATOM 1261 C C . ASP A 1 176 ? 19.831 1.842 -6.761 1.00 90.38 176 ASP A C 1
ATOM 1263 O O . ASP A 1 176 ? 19.624 2.967 -7.196 1.00 90.38 176 ASP A O 1
ATOM 1267 N N . VAL A 1 177 ? 19.523 0.757 -7.488 1.00 93.81 177 VAL A N 1
ATOM 1268 C CA . VAL A 1 177 ? 18.857 0.776 -8.812 1.00 93.81 177 VAL A CA 1
ATOM 1269 C C . VAL A 1 177 ? 17.378 0.396 -8.673 1.00 93.81 177 VAL A C 1
ATOM 1271 O O . VAL A 1 177 ? 17.045 -0.525 -7.929 1.00 93.81 177 VAL A O 1
ATOM 1274 N N . ALA A 1 178 ? 16.492 1.078 -9.406 1.00 95.31 178 ALA A N 1
ATOM 1275 C CA . ALA A 1 178 ? 15.086 0.688 -9.577 1.00 95.31 178 ALA A CA 1
ATOM 1276 C C . ALA A 1 178 ? 14.890 -0.242 -10.794 1.00 95.31 178 ALA A C 1
ATOM 1278 O O . ALA A 1 178 ? 15.732 -0.291 -11.692 1.00 95.31 178 ALA A O 1
ATOM 1279 N N . GLY A 1 179 ? 13.756 -0.940 -10.860 1.00 97.94 179 GLY A N 1
ATOM 1280 C CA . GLY A 1 179 ? 13.362 -1.704 -12.044 1.00 97.94 179 GLY A CA 1
ATOM 1281 C C . GLY A 1 179 ? 12.897 -0.773 -13.166 1.00 97.94 179 GLY A C 1
ATOM 1282 O O . GLY A 1 179 ? 13.688 -0.048 -13.764 1.00 97.94 179 GLY A O 1
ATOM 1283 N N . PHE A 1 180 ? 11.606 -0.764 -13.474 1.00 98.50 180 PHE A N 1
ATOM 1284 C CA . PHE A 1 180 ? 11.050 0.192 -14.429 1.00 98.50 180 PHE A CA 1
ATOM 1285 C C . PHE A 1 180 ? 10.925 1.575 -13.798 1.00 98.50 180 PHE A C 1
ATOM 1287 O O . PHE A 1 180 ? 10.233 1.743 -12.797 1.00 98.50 180 PHE A O 1
ATOM 1294 N N . HIS A 1 181 ? 11.568 2.568 -14.408 1.00 97.06 181 HIS A N 1
ATOM 1295 C CA . HIS A 1 181 ? 11.529 3.958 -13.972 1.00 97.06 181 HIS A CA 1
ATOM 1296 C C . HIS A 1 181 ? 10.774 4.804 -15.002 1.00 97.06 181 HIS A C 1
ATOM 1298 O O . HIS A 1 181 ? 11.339 5.265 -15.998 1.00 97.06 181 HIS A O 1
ATOM 1304 N N . LEU A 1 182 ? 9.470 4.969 -14.789 1.00 97.19 182 LEU A N 1
ATOM 1305 C CA . LEU A 1 182 ? 8.530 5.452 -15.796 1.00 97.19 182 LEU A CA 1
ATOM 1306 C C . LEU A 1 182 ? 7.972 6.832 -15.417 1.00 97.19 182 LEU A C 1
ATOM 1308 O O . LEU A 1 182 ? 7.389 7.009 -14.353 1.00 97.19 182 LEU A O 1
ATOM 1312 N N . GLY A 1 183 ? 8.139 7.825 -16.284 1.00 91.81 183 GLY A N 1
ATOM 1313 C CA . GLY A 1 183 ? 7.635 9.180 -16.124 1.00 91.81 183 GLY A CA 1
ATOM 1314 C C . GLY A 1 183 ? 6.743 9.605 -17.287 1.00 91.81 183 GLY A C 1
ATOM 1315 O O . GLY A 1 183 ? 6.935 9.190 -18.430 1.00 91.81 183 GLY A O 1
ATOM 1316 N N . GLY A 1 184 ? 5.799 10.494 -16.979 1.00 89.38 184 GLY A N 1
ATOM 1317 C CA . GLY A 1 184 ? 4.707 10.899 -17.868 1.00 89.38 184 GLY A CA 1
ATOM 1318 C C . GLY A 1 184 ? 3.374 10.266 -17.460 1.00 89.38 184 GLY A C 1
ATOM 1319 O O . GLY A 1 184 ? 3.348 9.398 -16.591 1.00 89.38 184 GLY A O 1
ATOM 1320 N N . ASP A 1 185 ? 2.276 10.756 -18.036 1.00 91.62 185 ASP A N 1
ATOM 1321 C CA . ASP A 1 185 ? 0.907 10.390 -17.644 1.00 91.62 185 ASP A CA 1
ATOM 1322 C C . ASP A 1 185 ? 0.341 9.232 -18.473 1.00 91.62 185 ASP A C 1
ATOM 1324 O O . ASP A 1 185 ? 0.775 8.987 -19.601 1.00 91.62 185 ASP A O 1
ATOM 1328 N N . TYR A 1 186 ? -0.698 8.573 -17.955 1.00 94.56 186 TYR A N 1
ATOM 1329 C CA . TYR A 1 186 ? -1.387 7.455 -18.614 1.00 94.56 186 TYR A CA 1
ATOM 1330 C C . TYR A 1 186 ? -0.460 6.262 -18.892 1.00 94.56 186 TYR A C 1
ATOM 1332 O O . TYR A 1 186 ? -0.528 5.634 -19.950 1.00 94.56 186 TYR A O 1
ATOM 1340 N N . VAL A 1 187 ? 0.444 5.967 -17.955 1.00 96.25 187 VAL A N 1
ATOM 1341 C CA . VAL A 1 187 ? 1.376 4.839 -18.063 1.00 96.25 187 VAL A CA 1
ATOM 1342 C C . VAL A 1 187 ? 0.629 3.531 -17.823 1.00 96.25 187 VAL A C 1
ATOM 1344 O O . VAL A 1 187 ? -0.015 3.361 -16.795 1.00 96.25 187 VAL A O 1
ATOM 1347 N N . THR A 1 188 ? 0.747 2.579 -18.742 1.00 97.56 188 THR A N 1
ATOM 1348 C CA . THR A 1 188 ? 0.251 1.211 -18.565 1.00 97.56 188 THR A CA 1
ATOM 1349 C C . THR A 1 188 ? 1.424 0.248 -18.435 1.00 97.56 188 THR A C 1
ATOM 1351 O O . THR A 1 188 ? 2.265 0.174 -19.328 1.00 97.56 188 THR A O 1
ATOM 1354 N N . VAL A 1 189 ? 1.471 -0.508 -17.339 1.00 98.19 189 VAL A N 1
ATOM 1355 C CA . VAL A 1 189 ? 2.411 -1.619 -17.146 1.00 98.19 189 VAL A CA 1
ATOM 1356 C C . VAL A 1 189 ? 1.608 -2.881 -16.903 1.00 98.19 189 VAL A C 1
ATOM 1358 O O . VAL A 1 189 ? 0.911 -2.993 -15.891 1.00 98.19 189 VAL A O 1
ATOM 1361 N N . GLU A 1 190 ? 1.681 -3.833 -17.826 1.00 97.62 190 GLU A N 1
ATOM 1362 C CA . GLU A 1 190 ? 0.883 -5.048 -17.724 1.00 97.62 190 GLU A CA 1
ATOM 1363 C C . GLU A 1 190 ? 1.636 -6.316 -18.099 1.00 97.62 190 GLU A C 1
ATOM 1365 O O . GLU A 1 190 ? 2.471 -6.318 -18.999 1.00 97.62 190 GLU A O 1
ATOM 1370 N N . LYS A 1 191 ? 1.326 -7.421 -17.412 1.00 97.25 191 LYS A N 1
ATOM 1371 C CA . LYS A 1 191 ? 1.870 -8.755 -17.732 1.00 97.25 191 LYS A CA 1
ATOM 1372 C C . LYS A 1 191 ? 3.396 -8.829 -17.736 1.00 97.25 191 LYS A C 1
ATOM 1374 O O . LYS A 1 191 ? 3.991 -9.687 -18.382 1.00 97.25 191 LYS A O 1
ATOM 1379 N N . CYS A 1 192 ? 4.046 -7.926 -17.015 1.00 98.62 192 CYS A N 1
ATOM 1380 C CA . CYS A 1 192 ? 5.490 -7.924 -16.894 1.00 98.62 192 CYS A CA 1
ATOM 1381 C C . CYS A 1 192 ? 5.926 -8.838 -15.750 1.00 98.62 192 CYS A C 1
ATOM 1383 O O . CYS A 1 192 ? 5.217 -9.004 -14.758 1.00 98.62 192 CYS A O 1
ATOM 1385 N N . THR A 1 193 ? 7.123 -9.403 -15.868 1.00 98.75 193 THR A N 1
ATOM 1386 C CA . THR A 1 193 ? 7.822 -10.053 -14.757 1.00 98.75 193 THR A CA 1
ATOM 1387 C C . THR A 1 193 ? 9.036 -9.218 -14.391 1.00 98.75 193 THR A C 1
ATOM 1389 O O . THR A 1 193 ? 9.867 -8.957 -15.253 1.00 98.75 193 THR A O 1
ATOM 1392 N N . VAL A 1 194 ? 9.167 -8.796 -13.140 1.00 98.75 194 VAL A N 1
ATOM 1393 C CA . VAL A 1 194 ? 10.283 -7.957 -12.692 1.00 98.75 194 VAL A CA 1
ATOM 1394 C C . VAL A 1 194 ? 10.959 -8.610 -11.493 1.00 98.75 194 VAL A C 1
ATOM 1396 O O . VAL A 1 194 ? 10.299 -9.016 -10.541 1.00 98.75 194 VAL A O 1
ATOM 1399 N N . GLU A 1 195 ? 12.279 -8.726 -11.538 1.00 98.50 195 GLU A N 1
ATOM 1400 C CA . GLU A 1 195 ? 13.068 -9.372 -10.494 1.00 98.50 195 GLU A CA 1
ATOM 1401 C C . GLU A 1 195 ? 14.255 -8.497 -10.100 1.00 98.50 195 GLU A C 1
ATOM 1403 O O . GLU A 1 195 ? 15.128 -8.180 -10.914 1.00 98.50 195 GLU A O 1
ATOM 1408 N N . ASP A 1 196 ? 14.288 -8.141 -8.820 1.00 97.12 196 ASP A N 1
ATOM 1409 C CA . ASP A 1 196 ? 15.450 -7.555 -8.178 1.00 97.12 196 ASP A CA 1
ATOM 1410 C C . ASP A 1 196 ? 16.390 -8.670 -7.694 1.00 97.12 196 ASP A C 1
ATOM 1412 O O . ASP A 1 196 ? 16.127 -9.339 -6.690 1.00 97.12 196 ASP A O 1
ATOM 1416 N N . THR A 1 197 ? 17.504 -8.863 -8.398 1.00 95.38 197 THR A N 1
ATOM 1417 C CA . THR A 1 197 ? 18.541 -9.867 -8.117 1.00 95.38 197 THR A CA 1
ATOM 1418 C C . THR A 1 197 ? 19.610 -9.342 -7.151 1.00 95.38 197 THR A C 1
ATOM 1420 O O . THR A 1 197 ? 20.781 -9.733 -7.239 1.00 95.38 197 THR A O 1
ATOM 1423 N N . TYR A 1 198 ? 19.259 -8.376 -6.300 1.00 86.00 198 TYR A N 1
ATOM 1424 C CA . TYR A 1 198 ? 20.199 -7.709 -5.403 1.00 86.00 198 TYR A CA 1
ATOM 1425 C C . TYR A 1 198 ? 20.974 -8.671 -4.494 1.00 86.00 198 TYR A C 1
ATOM 1427 O O . TYR A 1 198 ? 20.591 -9.814 -4.241 1.00 86.00 198 TYR A O 1
ATOM 1435 N N . ARG A 1 199 ? 22.068 -8.152 -3.928 1.00 81.81 199 ARG A N 1
ATOM 1436 C CA . ARG A 1 199 ? 22.848 -8.811 -2.871 1.00 81.81 199 ARG A CA 1
ATOM 1437 C C . ARG A 1 199 ? 22.822 -7.969 -1.597 1.00 81.81 199 ARG A C 1
ATOM 1439 O O . ARG A 1 199 ? 22.819 -6.741 -1.677 1.00 81.81 199 ARG A O 1
ATOM 1446 N N . TYR A 1 200 ? 22.812 -8.601 -0.425 1.00 78.06 200 TYR A N 1
ATOM 1447 C CA . TYR A 1 200 ? 22.911 -7.886 0.855 1.00 78.06 200 TYR A CA 1
ATOM 1448 C C . TYR A 1 200 ? 24.124 -6.933 0.868 1.00 78.06 200 TYR A C 1
ATOM 1450 O O . TYR A 1 200 ? 25.171 -7.253 0.306 1.00 78.06 200 TYR A O 1
ATOM 1458 N N . GLY A 1 201 ? 23.969 -5.751 1.476 1.00 73.25 201 GLY A N 1
ATOM 1459 C CA . GLY A 1 201 ? 25.005 -4.705 1.523 1.00 73.25 201 GLY A CA 1
ATOM 1460 C C . GLY A 1 201 ? 25.065 -3.772 0.301 1.00 73.25 201 GLY A C 1
ATOM 1461 O O . GLY A 1 201 ? 25.936 -2.909 0.236 1.00 73.25 201 GLY A O 1
ATOM 1462 N N . THR A 1 202 ? 24.150 -3.914 -0.665 1.00 75.38 202 THR A N 1
ATOM 1463 C CA . THR A 1 202 ? 24.091 -3.077 -1.886 1.00 75.38 202 THR A CA 1
ATOM 1464 C C . THR A 1 202 ? 23.072 -1.934 -1.817 1.00 75.38 202 THR A C 1
ATOM 1466 O O . THR A 1 202 ? 22.715 -1.373 -2.849 1.00 75.38 202 THR A O 1
ATOM 1469 N N . VAL A 1 203 ? 22.585 -1.585 -0.627 1.00 81.06 203 VAL A N 1
ATOM 1470 C CA . VAL A 1 203 ? 21.726 -0.411 -0.418 1.00 81.06 203 VAL A CA 1
ATOM 1471 C C . VAL A 1 203 ? 22.470 0.565 0.478 1.00 81.06 203 VAL A C 1
ATOM 1473 O O . VAL A 1 203 ? 22.889 0.172 1.565 1.00 81.06 203 VAL A O 1
ATOM 1476 N N . ILE A 1 204 ? 22.666 1.804 0.019 1.00 82.56 204 ILE A N 1
ATOM 1477 C CA . ILE A 1 204 ? 23.215 2.872 0.875 1.00 82.56 204 ILE A CA 1
ATOM 1478 C C . ILE A 1 204 ? 22.093 3.454 1.710 1.00 82.56 204 ILE A C 1
ATOM 1480 O O . ILE A 1 204 ? 22.168 3.475 2.935 1.00 82.56 204 ILE A O 1
ATOM 1484 N N . ASP A 1 205 ? 21.070 3.946 1.019 1.00 81.00 205 ASP A N 1
ATOM 1485 C CA . ASP A 1 205 ? 19.969 4.658 1.632 1.00 81.00 205 ASP A CA 1
ATOM 1486 C C . ASP A 1 205 ? 18.725 3.766 1.601 1.00 81.00 205 ASP A C 1
ATOM 1488 O O . ASP A 1 205 ? 18.110 3.474 0.568 1.00 81.00 205 ASP A O 1
ATOM 1492 N N . ARG A 1 206 ? 18.402 3.279 2.796 1.00 81.56 206 ARG A N 1
ATOM 1493 C CA . ARG A 1 206 ? 17.302 2.358 3.074 1.00 81.56 206 ARG A CA 1
ATOM 1494 C C . ARG A 1 206 ? 15.934 3.051 3.029 1.00 81.56 206 ARG A C 1
ATOM 1496 O O . ARG A 1 206 ? 14.917 2.361 3.059 1.00 81.56 206 ARG A O 1
ATOM 1503 N N . HIS A 1 207 ? 15.906 4.377 2.874 1.00 81.62 207 HIS A N 1
ATOM 1504 C CA . HIS A 1 207 ? 14.693 5.188 2.850 1.00 81.62 207 HIS A CA 1
ATOM 1505 C C . HIS A 1 207 ? 14.298 5.698 1.457 1.00 81.62 207 HIS A C 1
ATOM 1507 O O . HIS A 1 207 ? 13.215 6.261 1.307 1.00 81.62 207 HIS A O 1
ATOM 1513 N N . VAL A 1 208 ? 15.122 5.500 0.422 1.00 82.12 208 VAL A N 1
ATOM 1514 C CA . VAL A 1 208 ? 14.921 6.131 -0.901 1.00 82.12 208 VAL A CA 1
ATOM 1515 C C . VAL A 1 208 ? 13.581 5.782 -1.567 1.00 82.12 208 VAL A C 1
ATOM 1517 O O . VAL A 1 208 ? 13.028 6.602 -2.305 1.00 82.12 208 VAL A O 1
ATOM 1520 N N . GLY A 1 209 ? 13.070 4.565 -1.363 1.00 85.62 209 GLY A N 1
ATOM 1521 C CA . GLY A 1 209 ? 11.885 4.074 -2.072 1.00 85.62 209 GLY A CA 1
ATOM 1522 C C . GLY A 1 209 ? 12.190 3.721 -3.535 1.00 85.62 209 GLY A C 1
ATOM 1523 O O . GLY A 1 209 ? 11.572 4.232 -4.478 1.00 85.62 209 GLY A O 1
ATOM 1524 N N . ASN A 1 210 ? 13.200 2.880 -3.746 1.00 91.81 210 ASN A N 1
ATOM 1525 C CA . ASN A 1 210 ? 13.511 2.270 -5.036 1.00 91.81 210 ASN A CA 1
ATOM 1526 C C . ASN A 1 210 ? 12.477 1.182 -5.334 1.00 91.81 210 ASN A C 1
ATOM 1528 O O . ASN A 1 210 ? 12.338 0.239 -4.559 1.00 91.81 210 ASN A O 1
ATOM 1532 N N . ALA A 1 211 ? 11.760 1.303 -6.451 1.00 95.81 211 ALA A N 1
ATOM 1533 C CA . ALA A 1 211 ? 10.681 0.380 -6.792 1.00 95.81 211 ALA A CA 1
ATOM 1534 C C . ALA A 1 211 ? 11.039 -0.539 -7.963 1.00 95.81 211 ALA A C 1
ATOM 1536 O O . ALA A 1 211 ? 11.771 -0.141 -8.872 1.00 95.81 211 ALA A O 1
ATOM 1537 N N . ALA A 1 212 ? 10.481 -1.748 -7.975 1.00 97.88 212 ALA A N 1
ATOM 1538 C CA . ALA A 1 212 ? 10.526 -2.624 -9.144 1.00 97.88 212 ALA A CA 1
ATOM 1539 C C . ALA A 1 212 ? 9.727 -2.025 -10.313 1.00 97.88 212 ALA A C 1
ATOM 1541 O O . ALA A 1 212 ? 10.161 -2.103 -11.461 1.00 97.88 212 ALA A O 1
ATOM 1542 N N . ILE A 1 213 ? 8.603 -1.364 -10.025 1.00 98.44 213 ILE A N 1
ATOM 1543 C CA . ILE A 1 213 ? 7.830 -0.569 -10.985 1.00 98.44 213 ILE A CA 1
ATOM 1544 C C . ILE A 1 213 ? 7.546 0.798 -10.362 1.0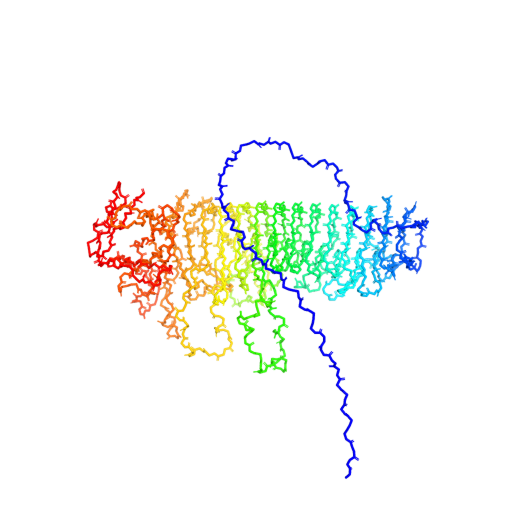0 98.44 213 ILE A C 1
ATOM 1546 O O . ILE A 1 213 ? 6.785 0.904 -9.402 1.00 98.44 213 ILE A O 1
ATOM 1550 N N . LYS A 1 214 ? 8.147 1.852 -10.919 1.00 97.06 214 LYS A N 1
ATOM 1551 C CA . LYS A 1 214 ? 7.970 3.241 -10.484 1.00 97.06 214 LYS A CA 1
ATOM 1552 C C . LYS A 1 214 ? 7.276 4.058 -11.567 1.00 97.06 214 LYS A C 1
ATOM 1554 O O . LYS A 1 214 ? 7.800 4.143 -12.675 1.00 97.06 214 LYS A O 1
ATOM 1559 N N . CYS A 1 215 ? 6.142 4.677 -11.243 1.00 95.31 215 CYS A N 1
ATOM 1560 C CA . CYS A 1 215 ? 5.394 5.569 -12.133 1.00 95.31 215 CYS A CA 1
ATOM 1561 C C . CYS A 1 215 ? 5.281 6.977 -11.526 1.00 95.31 215 CYS A C 1
ATOM 1563 O O . CYS A 1 215 ? 4.677 7.170 -10.476 1.00 95.31 215 CYS A O 1
ATOM 1565 N N . TRP A 1 216 ? 5.871 7.977 -12.181 1.00 89.94 216 TRP A N 1
ATOM 1566 C CA . TRP A 1 216 ? 5.921 9.359 -11.687 1.00 89.94 216 TRP A CA 1
ATOM 1567 C C . TRP A 1 216 ? 4.793 10.269 -12.177 1.00 89.94 216 TRP A C 1
ATOM 1569 O O . TRP A 1 216 ? 4.570 11.317 -11.574 1.00 89.94 216 TRP A O 1
ATOM 1579 N N . GLY A 1 217 ? 4.105 9.927 -13.262 1.00 86.19 217 GLY A N 1
ATOM 1580 C CA . GLY A 1 217 ? 2.938 10.701 -13.687 1.00 86.19 217 GLY A CA 1
ATOM 1581 C C . GLY A 1 217 ? 1.649 10.252 -13.013 1.00 86.19 217 GLY A C 1
ATOM 1582 O O . GLY A 1 217 ? 1.651 9.461 -12.066 1.00 86.19 217 GLY A O 1
ATOM 1583 N N . SER A 1 218 ? 0.546 10.776 -13.531 1.00 89.25 218 SER A N 1
ATOM 1584 C CA . SER A 1 218 ? -0.811 10.449 -13.099 1.00 89.25 218 SER A CA 1
ATOM 1585 C C . SER A 1 218 ? -1.468 9.437 -14.038 1.00 89.25 218 SER A C 1
ATOM 1587 O O . SER A 1 218 ? -1.016 9.223 -15.166 1.00 89.25 218 SER A O 1
ATOM 1589 N N . PHE A 1 219 ? -2.585 8.853 -13.600 1.00 93.50 219 PHE A N 1
ATOM 1590 C CA . PHE A 1 219 ? -3.428 7.968 -14.420 1.00 93.50 219 PHE A CA 1
ATOM 1591 C C . PHE A 1 219 ? -2.745 6.648 -14.809 1.00 93.50 219 PHE A C 1
ATOM 1593 O O . PHE A 1 219 ? -2.954 6.123 -15.904 1.00 93.50 219 PHE A O 1
ATOM 1600 N N . SER A 1 220 ? -1.903 6.114 -13.924 1.00 95.81 220 SER A N 1
ATOM 1601 C CA . SER A 1 220 ? -1.170 4.873 -14.184 1.00 95.81 220 SER A CA 1
ATOM 1602 C C . SER A 1 220 ? -2.064 3.641 -14.012 1.00 95.81 220 SER A C 1
ATOM 1604 O O . SER A 1 220 ? -2.807 3.536 -13.040 1.00 95.81 220 SER A O 1
ATOM 1606 N N . THR A 1 221 ? -1.962 2.674 -14.921 1.00 97.62 221 THR A N 1
ATOM 1607 C CA . THR A 1 221 ? -2.584 1.346 -14.806 1.00 97.62 221 THR A CA 1
ATOM 1608 C C . THR A 1 221 ? -1.494 0.289 -14.699 1.00 97.62 221 THR A C 1
ATOM 1610 O O . THR A 1 221 ? -0.755 0.049 -15.650 1.00 97.62 221 THR A O 1
ATOM 1613 N N . ILE A 1 222 ? -1.384 -0.359 -13.544 1.00 98.44 222 ILE A N 1
ATOM 1614 C CA . ILE A 1 222 ? -0.341 -1.340 -13.241 1.00 98.44 222 ILE A CA 1
ATOM 1615 C C . ILE A 1 222 ? -1.032 -2.653 -12.896 1.00 98.44 222 ILE A C 1
ATOM 1617 O O . ILE A 1 222 ? -1.568 -2.806 -11.797 1.00 98.44 222 ILE A O 1
ATOM 1621 N N . ARG A 1 223 ? -1.077 -3.592 -13.847 1.00 98.25 223 ARG A N 1
ATOM 1622 C CA . ARG A 1 223 ? -1.930 -4.776 -13.705 1.00 98.25 223 ARG A CA 1
ATOM 1623 C C . ARG A 1 223 ? -1.338 -6.096 -14.158 1.00 98.25 223 ARG A C 1
ATOM 1625 O O . ARG A 1 223 ? -0.643 -6.169 -15.165 1.00 98.25 223 ARG A O 1
ATOM 1632 N N . ASN A 1 224 ? -1.713 -7.172 -13.473 1.00 98.19 224 ASN A N 1
ATOM 1633 C CA . ASN A 1 224 ? -1.319 -8.540 -13.829 1.00 98.19 224 ASN A CA 1
ATOM 1634 C C . ASN A 1 224 ? 0.204 -8.717 -13.964 1.00 98.19 224 ASN A C 1
ATOM 1636 O O . ASN A 1 224 ? 0.663 -9.518 -14.776 1.00 98.19 224 ASN A O 1
ATOM 1640 N N . ASN A 1 225 ? 0.996 -7.938 -13.222 1.00 98.75 225 ASN A N 1
ATOM 1641 C CA . ASN A 1 225 ? 2.447 -8.076 -13.202 1.00 98.75 225 ASN A CA 1
ATOM 1642 C C . ASN A 1 225 ? 2.870 -9.073 -12.122 1.00 98.75 225 ASN A C 1
ATOM 1644 O O . ASN A 1 225 ? 2.189 -9.240 -11.112 1.00 98.75 225 ASN A O 1
ATOM 1648 N N . THR A 1 226 ? 4.020 -9.712 -12.314 1.00 98.81 226 THR A N 1
ATOM 1649 C CA . THR A 1 226 ? 4.690 -10.532 -11.301 1.00 98.81 226 THR A CA 1
ATOM 1650 C C . THR A 1 226 ? 6.004 -9.872 -10.906 1.00 98.81 226 THR A C 1
ATOM 1652 O O . THR A 1 226 ? 6.940 -9.811 -11.695 1.00 98.81 226 THR A O 1
ATOM 1655 N N . ILE A 1 227 ? 6.099 -9.383 -9.677 1.00 98.81 227 ILE A N 1
ATOM 1656 C CA . ILE A 1 227 ? 7.357 -8.941 -9.081 1.00 98.81 227 ILE A CA 1
ATOM 1657 C C . ILE A 1 227 ? 7.872 -10.109 -8.245 1.00 98.81 227 ILE A C 1
ATOM 1659 O O . ILE A 1 227 ? 7.275 -10.434 -7.224 1.00 98.81 227 ILE A O 1
ATOM 1663 N N . ILE A 1 228 ? 8.942 -10.772 -8.690 1.00 98.44 228 ILE A N 1
ATOM 1664 C CA . ILE A 1 228 ? 9.472 -11.977 -8.025 1.00 98.44 228 ILE A CA 1
ATOM 1665 C C . ILE A 1 228 ? 10.078 -11.603 -6.670 1.00 98.44 228 ILE A C 1
ATOM 1667 O O . ILE A 1 228 ? 9.766 -12.207 -5.645 1.00 98.44 228 ILE A O 1
ATOM 1671 N N . THR A 1 229 ? 10.933 -10.585 -6.676 1.00 96.06 229 THR A N 1
ATOM 1672 C CA . THR A 1 229 ? 11.578 -10.018 -5.494 1.00 96.06 229 THR A CA 1
ATOM 1673 C C . THR A 1 229 ? 11.775 -8.524 -5.686 1.00 96.06 229 THR A C 1
ATOM 1675 O O . THR A 1 229 ? 12.109 -8.064 -6.778 1.00 96.06 229 THR A O 1
ATOM 1678 N N . THR A 1 230 ? 11.632 -7.773 -4.598 1.00 95.88 230 THR A N 1
ATOM 1679 C CA . THR A 1 230 ? 12.087 -6.385 -4.469 1.00 95.88 230 THR A CA 1
ATOM 1680 C C . THR A 1 230 ? 12.725 -6.167 -3.101 1.00 95.88 230 THR A C 1
ATOM 1682 O O . THR A 1 230 ? 12.282 -6.752 -2.109 1.00 95.88 230 THR A O 1
ATOM 1685 N N . ARG A 1 231 ? 13.779 -5.346 -3.040 1.00 92.88 231 ARG A N 1
ATOM 1686 C CA . ARG A 1 231 ? 14.487 -5.021 -1.790 1.00 92.88 231 ARG A CA 1
ATOM 1687 C C . ARG A 1 231 ? 13.885 -3.849 -1.008 1.00 92.88 231 ARG A C 1
ATOM 1689 O O . ARG A 1 231 ? 14.131 -3.744 0.190 1.00 92.88 231 ARG A O 1
ATOM 1696 N N . GLN A 1 232 ? 13.164 -2.971 -1.709 1.00 92.38 232 GLN A N 1
ATOM 1697 C CA . GLN A 1 232 ? 12.466 -1.798 -1.179 1.00 92.38 232 GLN A CA 1
ATOM 1698 C C . GLN A 1 232 ? 11.009 -1.869 -1.657 1.00 92.38 232 GLN A C 1
ATOM 1700 O O . GLN A 1 232 ? 10.212 -2.585 -1.064 1.00 92.38 232 GLN A O 1
ATOM 1705 N N . GLN A 1 233 ? 10.644 -1.216 -2.758 1.00 95.75 233 GLN A N 1
ATOM 1706 C CA . GLN A 1 233 ? 9.242 -1.117 -3.162 1.00 95.75 233 GLN A CA 1
ATOM 1707 C C . GLN A 1 233 ? 8.888 -2.058 -4.321 1.00 95.75 233 GLN A C 1
ATOM 1709 O O . GLN A 1 233 ? 9.686 -2.271 -5.235 1.00 95.75 233 GLN A O 1
ATOM 1714 N N . GLY A 1 234 ? 7.693 -2.642 -4.317 1.00 97.88 234 GLY A N 1
ATOM 1715 C CA . GLY A 1 234 ? 7.174 -3.391 -5.458 1.00 97.88 234 GLY A CA 1
ATOM 1716 C C . GLY A 1 234 ? 6.688 -2.414 -6.518 1.00 97.88 234 GLY A C 1
ATOM 1717 O O . GLY A 1 234 ? 7.348 -2.191 -7.534 1.00 97.88 234 GLY A O 1
ATOM 1718 N N . ILE A 1 235 ? 5.555 -1.784 -6.231 1.00 98.31 235 ILE A N 1
ATOM 1719 C CA . ILE A 1 235 ? 4.936 -0.741 -7.042 1.00 98.31 235 ILE A CA 1
ATOM 1720 C C . ILE A 1 235 ? 4.986 0.575 -6.270 1.00 98.31 235 ILE A C 1
ATOM 1722 O O . ILE A 1 235 ? 4.535 0.642 -5.130 1.00 98.31 235 ILE A O 1
ATOM 1726 N N . ALA A 1 236 ? 5.482 1.625 -6.916 1.00 96.44 236 ALA A N 1
ATOM 1727 C CA . ALA A 1 236 ? 5.403 2.993 -6.425 1.00 96.44 236 ALA A CA 1
ATOM 1728 C C . ALA A 1 236 ? 4.808 3.885 -7.510 1.00 96.44 236 ALA A C 1
ATOM 1730 O O . ALA A 1 236 ? 5.382 4.016 -8.593 1.00 96.44 236 ALA A O 1
ATOM 1731 N N . SER A 1 237 ? 3.661 4.491 -7.236 1.00 93.75 237 SER A N 1
ATOM 1732 C CA . SER A 1 237 ? 2.980 5.374 -8.179 1.00 93.75 237 SER A CA 1
ATOM 1733 C C . SER A 1 237 ? 2.476 6.629 -7.482 1.00 93.75 237 SER A C 1
ATOM 1735 O O . SER A 1 237 ? 2.235 6.624 -6.279 1.00 93.75 237 SER A O 1
ATOM 1737 N N . ASN A 1 238 ? 2.313 7.712 -8.235 1.00 87.69 238 ASN A N 1
ATOM 1738 C CA . ASN A 1 238 ? 1.745 8.947 -7.710 1.00 87.69 238 ASN A CA 1
ATOM 1739 C C . ASN A 1 238 ? 0.206 8.873 -7.739 1.00 87.69 238 ASN A C 1
ATOM 1741 O O . ASN A 1 238 ? -0.394 8.019 -7.092 1.00 87.69 238 ASN A O 1
ATOM 1745 N N . TYR A 1 239 ? -0.457 9.760 -8.476 1.00 88.94 239 TYR A N 1
ATOM 1746 C CA . TYR A 1 239 ? -1.899 9.985 -8.371 1.00 88.94 239 TYR A CA 1
ATOM 1747 C C . TYR A 1 239 ? -2.709 9.189 -9.397 1.00 88.94 239 TYR A C 1
ATOM 1749 O O . TYR A 1 239 ? -2.212 8.814 -10.462 1.00 88.94 239 TYR A O 1
ATOM 1757 N N . SER A 1 240 ? -3.997 9.004 -9.111 1.00 93.00 240 SER A N 1
ATOM 1758 C CA . SER A 1 240 ? -4.977 8.402 -10.020 1.00 93.00 240 SER A CA 1
ATOM 1759 C C . SER A 1 240 ? -4.546 7.028 -10.540 1.00 93.00 240 SER A C 1
ATOM 1761 O O . SER A 1 240 ? -4.619 6.760 -11.737 1.00 93.00 240 SER A O 1
ATOM 1763 N N . THR A 1 241 ? -4.007 6.179 -9.664 1.00 95.38 241 THR A N 1
ATOM 1764 C CA . THR A 1 241 ? -3.420 4.894 -10.062 1.00 95.38 241 THR A CA 1
ATOM 1765 C C . THR A 1 241 ? -4.403 3.747 -9.875 1.00 95.38 241 THR A C 1
ATOM 1767 O O . THR A 1 241 ? -4.999 3.614 -8.813 1.00 95.38 241 THR A O 1
ATOM 1770 N N . LEU A 1 242 ? -4.502 2.860 -10.864 1.00 98.00 242 LEU A N 1
ATOM 1771 C CA . LEU A 1 242 ? -5.107 1.538 -10.716 1.00 98.00 242 LEU A CA 1
ATOM 1772 C C . LEU A 1 242 ? -4.003 0.483 -10.594 1.00 98.00 242 LEU A C 1
ATOM 1774 O O . LEU A 1 242 ? -3.289 0.225 -11.563 1.00 98.00 242 LEU A O 1
ATOM 1778 N N . ALA A 1 243 ? -3.883 -0.149 -9.427 1.00 98.50 243 ALA A N 1
ATOM 1779 C CA . ALA A 1 243 ? -3.004 -1.294 -9.200 1.00 98.50 243 ALA A CA 1
ATOM 1780 C C . ALA A 1 243 ? -3.845 -2.561 -8.977 1.00 98.50 243 ALA A C 1
ATOM 1782 O O . ALA A 1 243 ? -4.455 -2.718 -7.916 1.00 98.50 243 ALA A O 1
ATOM 1783 N N . GLU A 1 244 ? -3.901 -3.464 -9.963 1.00 98.62 244 GLU A N 1
ATOM 1784 C CA . GLU A 1 244 ? -4.783 -4.639 -9.890 1.00 98.62 244 GLU A CA 1
ATOM 1785 C C . GLU A 1 244 ? -4.183 -5.971 -10.353 1.00 98.62 244 GLU A C 1
ATOM 1787 O O . GLU A 1 244 ? -3.457 -6.038 -11.341 1.00 98.62 244 GLU A O 1
ATOM 1792 N N . GLY A 1 245 ? -4.525 -7.072 -9.679 1.00 98.50 245 GLY A N 1
ATOM 1793 C CA . GLY A 1 245 ? -4.144 -8.414 -10.143 1.00 98.50 245 GLY A CA 1
ATOM 1794 C C . GLY A 1 245 ? -2.638 -8.695 -10.118 1.00 98.50 245 GLY A C 1
ATOM 1795 O O . GLY A 1 245 ? -2.186 -9.628 -10.777 1.00 98.50 245 GLY A O 1
ATOM 1796 N N . ASN A 1 246 ? -1.835 -7.879 -9.428 1.00 98.88 246 ASN A N 1
ATOM 1797 C CA . ASN A 1 246 ? -0.388 -8.070 -9.370 1.00 98.88 246 ASN A CA 1
ATOM 1798 C C . ASN A 1 246 ? -0.017 -9.123 -8.317 1.00 98.88 246 ASN A C 1
ATOM 1800 O O . ASN A 1 246 ? -0.651 -9.213 -7.266 1.00 98.88 246 ASN A O 1
ATOM 1804 N N . VAL A 1 247 ? 1.051 -9.873 -8.580 1.00 98.81 247 VAL A N 1
ATOM 1805 C CA . VAL A 1 247 ? 1.697 -10.783 -7.625 1.00 98.81 247 VAL A CA 1
ATOM 1806 C C . VAL A 1 247 ? 3.042 -10.179 -7.241 1.00 98.81 247 VAL A C 1
ATOM 1808 O O . VAL A 1 247 ? 3.861 -9.917 -8.117 1.00 98.81 247 VAL A O 1
ATOM 1811 N N . ILE A 1 248 ? 3.274 -9.924 -5.956 1.00 98.88 248 ILE A N 1
ATOM 1812 C CA . ILE A 1 248 ? 4.435 -9.164 -5.479 1.00 98.88 248 ILE A CA 1
ATOM 1813 C C . ILE A 1 248 ? 5.146 -9.935 -4.371 1.00 98.88 248 ILE A C 1
ATOM 1815 O O . ILE A 1 248 ? 4.554 -10.233 -3.337 1.00 98.88 248 ILE A O 1
ATOM 1819 N N . GLY A 1 249 ? 6.426 -10.230 -4.581 1.00 98.38 249 GLY A N 1
ATOM 1820 C CA . GLY A 1 249 ? 7.348 -10.751 -3.582 1.00 98.38 249 GLY A CA 1
ATOM 1821 C C . GLY A 1 249 ? 8.265 -9.652 -3.051 1.00 98.38 249 GLY A C 1
ATOM 1822 O O . GLY A 1 249 ? 8.995 -9.012 -3.810 1.00 98.38 249 GLY A O 1
ATOM 1823 N N . ILE A 1 250 ? 8.264 -9.444 -1.738 1.00 97.31 250 ILE A N 1
ATOM 1824 C CA . ILE A 1 250 ? 9.143 -8.506 -1.035 1.00 97.31 250 ILE A CA 1
ATOM 1825 C C . ILE A 1 250 ? 10.217 -9.308 -0.309 1.00 97.31 250 ILE A C 1
ATOM 1827 O O . ILE A 1 250 ? 9.930 -10.240 0.444 1.00 97.31 250 ILE A O 1
ATOM 1831 N N . ARG A 1 251 ? 11.473 -8.914 -0.496 1.00 94.38 251 ARG A N 1
ATOM 1832 C CA . ARG A 1 251 ? 12.607 -9.400 0.284 1.00 94.38 251 ARG A CA 1
ATOM 1833 C C . ARG A 1 251 ? 13.283 -8.201 0.932 1.00 94.38 251 ARG A C 1
ATOM 1835 O O . ARG A 1 251 ? 14.330 -7.740 0.481 1.00 94.38 251 ARG A O 1
ATOM 1842 N N . SER A 1 252 ? 12.625 -7.703 1.968 1.00 90.94 252 SER A N 1
ATOM 1843 C CA . SER A 1 252 ? 12.949 -6.482 2.686 1.00 90.94 252 SER A CA 1
ATOM 1844 C C . SER A 1 252 ? 14.338 -6.539 3.313 1.00 90.94 252 SER A C 1
ATOM 1846 O O . SER A 1 252 ? 14.609 -7.373 4.175 1.00 90.94 252 SER A O 1
ATOM 1848 N N . ILE A 1 253 ? 15.179 -5.573 2.963 1.00 86.38 253 ILE A N 1
ATOM 1849 C CA . ILE A 1 253 ? 16.449 -5.272 3.657 1.00 86.38 253 ILE A CA 1
ATOM 1850 C C . ILE A 1 253 ? 16.547 -3.786 4.025 1.00 86.38 253 ILE A C 1
ATOM 1852 O O . ILE A 1 253 ? 17.627 -3.233 4.230 1.00 86.38 253 ILE A O 1
ATOM 1856 N N . CYS A 1 254 ? 15.401 -3.113 3.977 1.00 84.94 254 CYS A N 1
ATOM 1857 C CA . CYS A 1 254 ? 15.220 -1.678 4.106 1.00 84.94 254 CYS A CA 1
ATOM 1858 C C . CYS A 1 254 ? 13.927 -1.419 4.879 1.00 84.94 254 CYS A C 1
ATOM 1860 O O . CYS A 1 254 ? 13.062 -2.293 4.946 1.00 84.94 254 CYS A O 1
ATOM 1862 N N . THR A 1 255 ? 13.762 -0.218 5.412 1.00 80.06 255 THR A N 1
ATOM 1863 C CA . THR A 1 255 ? 12.573 0.163 6.191 1.00 80.06 255 THR A CA 1
ATOM 1864 C C . THR A 1 255 ? 11.419 0.673 5.343 1.00 80.06 255 THR A C 1
ATOM 1866 O O . THR A 1 255 ? 10.262 0.562 5.737 1.00 80.06 255 THR A O 1
ATOM 1869 N N . ASN A 1 256 ? 11.705 1.122 4.121 1.00 83.19 256 ASN A N 1
ATOM 1870 C CA . ASN A 1 256 ? 10.694 1.468 3.122 1.00 83.19 256 ASN A CA 1
ATOM 1871 C C . ASN A 1 256 ? 10.412 0.293 2.172 1.00 83.19 256 ASN A C 1
ATOM 1873 O O . ASN A 1 256 ? 10.379 0.459 0.948 1.00 83.19 256 ASN A O 1
ATOM 1877 N N . SER A 1 257 ? 10.243 -0.908 2.739 1.00 93.25 257 SER A N 1
ATOM 1878 C CA . SER A 1 257 ? 10.027 -2.129 1.962 1.00 93.25 257 SER A CA 1
ATOM 1879 C C . SER A 1 257 ? 8.546 -2.415 1.713 1.00 93.25 257 SER A C 1
ATOM 1881 O O . SER A 1 257 ? 7.946 -3.232 2.407 1.00 93.25 257 SER A O 1
ATOM 1883 N N . ILE A 1 258 ? 7.945 -1.721 0.747 1.00 96.62 258 ILE A N 1
ATOM 1884 C CA . ILE A 1 258 ? 6.488 -1.684 0.545 1.00 96.62 258 ILE A CA 1
ATOM 1885 C C . ILE A 1 258 ? 6.076 -2.440 -0.718 1.00 96.62 258 ILE A C 1
ATOM 1887 O O . ILE A 1 258 ? 6.607 -2.189 -1.793 1.00 96.62 258 ILE A O 1
ATOM 1891 N N . GLY A 1 259 ? 5.072 -3.310 -0.643 1.00 97.94 259 GLY A N 1
ATOM 1892 C CA . GLY A 1 259 ? 4.519 -3.994 -1.810 1.00 97.94 259 GLY A CA 1
ATOM 1893 C C . GLY A 1 259 ? 3.914 -3.012 -2.809 1.00 97.94 259 GLY A C 1
ATOM 1894 O O . GLY A 1 259 ? 4.340 -2.976 -3.963 1.00 97.94 259 GLY A O 1
ATOM 1895 N N . ILE A 1 260 ? 2.959 -2.192 -2.363 1.00 98.19 260 ILE A N 1
ATOM 1896 C CA . ILE A 1 260 ? 2.315 -1.149 -3.177 1.00 98.19 260 ILE A CA 1
ATOM 1897 C C . ILE A 1 260 ? 2.241 0.170 -2.401 1.00 98.19 260 ILE A C 1
ATOM 1899 O O . ILE A 1 260 ? 1.692 0.214 -1.303 1.00 98.19 260 ILE A O 1
ATOM 1903 N N . SER A 1 261 ? 2.751 1.246 -3.000 1.00 95.69 261 SER A N 1
ATOM 1904 C CA . SER A 1 261 ? 2.620 2.624 -2.523 1.00 95.69 261 SER A CA 1
ATOM 1905 C C . SER A 1 261 ? 1.998 3.498 -3.613 1.00 95.69 261 SER A C 1
ATOM 1907 O O . SER A 1 261 ? 2.483 3.512 -4.749 1.00 95.69 261 SER A O 1
ATOM 1909 N N . VAL A 1 262 ? 0.907 4.195 -3.282 1.00 93.12 262 VAL A N 1
ATOM 1910 C CA . VAL A 1 262 ? 0.184 5.090 -4.205 1.00 93.12 262 VAL A CA 1
ATOM 1911 C C . VAL A 1 262 ? -0.185 6.423 -3.548 1.00 93.12 262 VAL A C 1
ATOM 1913 O O . VAL A 1 262 ? -0.300 6.523 -2.324 1.00 93.12 262 VAL A O 1
ATOM 1916 N N . GLY A 1 263 ? -0.397 7.444 -4.377 1.00 89.94 263 GLY A N 1
ATOM 1917 C CA . GLY A 1 263 ? -0.976 8.734 -4.006 1.00 89.94 263 GLY A CA 1
ATOM 1918 C C . GLY A 1 263 ? -2.502 8.789 -4.167 1.00 89.94 263 GLY A C 1
ATOM 1919 O O . GLY A 1 263 ? -3.172 7.765 -4.300 1.00 89.94 263 GLY A O 1
ATOM 1920 N N . ALA A 1 264 ? -3.055 10.007 -4.154 1.00 89.81 264 ALA A N 1
ATOM 1921 C CA . ALA A 1 264 ? -4.501 10.261 -4.152 1.00 89.81 264 ALA A CA 1
ATOM 1922 C C . ALA A 1 264 ? -5.248 9.710 -5.382 1.00 89.81 264 ALA A C 1
ATOM 1924 O O . ALA A 1 264 ? -4.645 9.505 -6.438 1.00 89.81 264 ALA A O 1
ATOM 1925 N N . ASN A 1 265 ? -6.570 9.557 -5.268 1.00 92.56 265 ASN A N 1
ATOM 1926 C CA . ASN A 1 265 ? -7.498 9.093 -6.306 1.00 92.56 265 ASN A CA 1
ATOM 1927 C C . ASN A 1 265 ? -7.175 7.688 -6.844 1.00 92.56 265 ASN A C 1
ATOM 1929 O O . ASN A 1 265 ? -7.406 7.399 -8.019 1.00 92.56 265 ASN A O 1
ATOM 1933 N N . SER A 1 266 ? -6.576 6.829 -6.022 1.00 95.31 266 SER A N 1
ATOM 1934 C CA . SER A 1 266 ? -6.041 5.537 -6.465 1.00 95.31 266 SER A CA 1
ATOM 1935 C C . SER A 1 266 ? -6.901 4.360 -6.008 1.00 95.31 266 SER A C 1
ATOM 1937 O O . SER A 1 266 ? -7.550 4.398 -4.968 1.00 95.31 266 SER A O 1
ATOM 1939 N N . THR A 1 267 ? -6.875 3.270 -6.770 1.00 98.12 267 THR A N 1
ATOM 1940 C CA . THR A 1 267 ? -7.525 2.001 -6.429 1.00 98.12 267 THR A CA 1
ATOM 1941 C C . THR A 1 267 ? -6.505 0.869 -6.438 1.00 98.12 267 THR A C 1
ATOM 1943 O O . THR A 1 267 ? -5.802 0.662 -7.429 1.00 98.12 267 THR A O 1
ATOM 1946 N N . ILE A 1 268 ? -6.453 0.102 -5.352 1.00 98.75 268 ILE A N 1
ATOM 1947 C CA . ILE A 1 268 ? -5.568 -1.050 -5.171 1.00 98.75 268 ILE A CA 1
ATOM 1948 C C . ILE A 1 268 ? -6.430 -2.281 -4.918 1.00 98.75 268 ILE A C 1
ATOM 1950 O O . ILE A 1 268 ? -7.042 -2.406 -3.856 1.00 98.75 268 ILE A O 1
ATOM 1954 N N . ARG A 1 269 ? -6.496 -3.211 -5.874 1.00 98.75 269 ARG A N 1
ATOM 1955 C CA . ARG A 1 269 ? -7.420 -4.343 -5.747 1.00 98.75 269 ARG A CA 1
ATOM 1956 C C . ARG A 1 269 ? -6.927 -5.674 -6.273 1.00 98.75 269 ARG A C 1
ATOM 1958 O O . ARG A 1 269 ? -6.230 -5.729 -7.280 1.00 98.75 269 ARG A O 1
ATOM 1965 N N . ASN A 1 270 ? -7.380 -6.765 -5.664 1.00 98.75 270 ASN A N 1
ATOM 1966 C CA . ASN A 1 270 ? -7.115 -8.124 -6.148 1.00 98.75 270 ASN A CA 1
ATOM 1967 C C . ASN A 1 270 ? -5.615 -8.430 -6.340 1.00 98.75 270 ASN A C 1
ATOM 1969 O O . ASN A 1 270 ? -5.253 -9.184 -7.241 1.00 98.75 270 ASN A O 1
ATOM 1973 N N . ASN A 1 271 ? -4.731 -7.815 -5.548 1.00 98.88 271 ASN A N 1
ATOM 1974 C CA . ASN A 1 271 ? -3.296 -8.101 -5.580 1.00 98.88 271 ASN A CA 1
ATOM 1975 C C . ASN A 1 271 ? -2.946 -9.193 -4.560 1.00 98.88 271 ASN A C 1
ATOM 1977 O O . ASN A 1 271 ? -3.565 -9.281 -3.500 1.00 98.88 271 ASN A O 1
ATOM 1981 N N . ALA A 1 272 ? -1.922 -9.987 -4.860 1.00 98.81 272 ALA A N 1
ATOM 1982 C CA . ALA A 1 272 ? -1.317 -10.938 -3.937 1.00 98.81 272 ALA A CA 1
ATOM 1983 C C . ALA A 1 272 ? 0.083 -10.447 -3.554 1.00 98.81 272 ALA A C 1
ATOM 1985 O O . ALA A 1 272 ? 0.963 -10.346 -4.407 1.00 98.81 272 ALA A O 1
ATOM 1986 N N . ILE A 1 273 ? 0.295 -10.132 -2.280 1.00 98.88 273 ILE A N 1
ATOM 1987 C CA . ILE A 1 273 ? 1.546 -9.573 -1.771 1.00 98.88 273 ILE A CA 1
ATOM 1988 C C . ILE A 1 273 ? 2.099 -10.524 -0.719 1.00 98.88 273 ILE A C 1
ATOM 1990 O O . ILE A 1 273 ? 1.451 -10.787 0.289 1.00 98.88 273 ILE A O 1
ATOM 1994 N N . THR A 1 274 ? 3.309 -11.018 -0.950 1.00 98.69 274 THR A N 1
ATOM 1995 C CA . THR A 1 274 ? 4.064 -11.815 0.014 1.00 98.69 274 THR A CA 1
ATOM 1996 C C . THR A 1 274 ? 5.355 -11.093 0.352 1.00 98.69 274 THR A C 1
ATOM 1998 O O . THR A 1 274 ? 6.013 -10.561 -0.540 1.00 98.69 274 THR A O 1
ATOM 2001 N N . GLY A 1 275 ? 5.742 -11.043 1.620 1.00 97.06 275 GLY A N 1
ATOM 2002 C CA . GLY A 1 275 ? 6.936 -10.307 2.017 1.00 97.06 275 GLY A CA 1
ATOM 2003 C C . GLY A 1 275 ? 7.668 -10.917 3.190 1.00 97.06 275 GLY A C 1
ATOM 2004 O O . GLY A 1 275 ? 7.059 -11.347 4.159 1.00 97.06 275 GLY A O 1
ATOM 2005 N N . VAL A 1 276 ? 8.993 -10.937 3.112 1.00 95.69 276 VAL A N 1
ATOM 2006 C CA . VAL A 1 276 ? 9.872 -11.363 4.205 1.00 95.69 276 VAL A CA 1
ATOM 2007 C C . VAL A 1 276 ? 10.988 -10.354 4.398 1.00 95.69 276 VAL A C 1
ATOM 2009 O O . VAL A 1 276 ? 11.338 -9.641 3.457 1.00 95.69 276 VAL A O 1
ATOM 2012 N N . GLY A 1 277 ? 11.606 -10.339 5.573 1.00 92.12 277 GLY A N 1
ATOM 2013 C CA . GLY A 1 277 ? 12.847 -9.607 5.810 1.00 92.12 277 GLY A CA 1
ATOM 2014 C C . GLY A 1 277 ? 12.766 -8.700 7.022 1.00 92.12 277 GLY A C 1
ATOM 2015 O O . GLY A 1 277 ? 12.229 -9.114 8.041 1.00 92.12 277 GLY A O 1
ATOM 2016 N N . GLU A 1 278 ? 13.346 -7.508 6.911 1.00 89.38 278 GLU A N 1
ATOM 2017 C CA . GLU A 1 278 ? 13.456 -6.566 8.030 1.00 89.38 278 GLU A CA 1
ATOM 2018 C C . GLU A 1 278 ? 12.127 -5.859 8.331 1.00 89.38 278 GLU A C 1
ATOM 2020 O O . GLU A 1 278 ? 11.536 -6.109 9.370 1.00 89.38 278 GLU A O 1
ATOM 2025 N N . HIS A 1 279 ? 11.587 -5.070 7.401 1.00 91.81 279 HIS A N 1
ATOM 2026 C CA . HIS A 1 279 ? 10.392 -4.247 7.602 1.00 91.81 279 HIS A CA 1
ATOM 2027 C C . HIS A 1 279 ? 9.400 -4.369 6.423 1.00 91.81 279 HIS A C 1
ATOM 2029 O O . HIS A 1 279 ? 9.147 -3.390 5.713 1.00 91.81 279 HIS A O 1
ATOM 2035 N N . PRO A 1 280 ? 8.887 -5.574 6.107 1.00 95.62 280 PRO A N 1
ATOM 2036 C CA . PRO A 1 280 ? 8.000 -5.743 4.962 1.00 95.62 280 PRO A CA 1
ATOM 2037 C C . PRO A 1 280 ? 6.617 -5.129 5.226 1.00 95.62 280 PRO A C 1
ATOM 2039 O O . PRO A 1 280 ? 5.935 -5.474 6.190 1.00 95.62 280 PRO A O 1
ATOM 2042 N N . ILE A 1 281 ? 6.169 -4.269 4.317 1.00 96.94 281 ILE A N 1
ATOM 2043 C CA . ILE A 1 281 ? 4.847 -3.640 4.334 1.00 96.94 281 ILE A CA 1
ATOM 2044 C C . ILE A 1 281 ? 4.078 -4.105 3.102 1.00 96.94 281 ILE A C 1
ATOM 2046 O O . ILE A 1 281 ? 4.597 -4.043 1.992 1.00 96.94 281 ILE A O 1
ATOM 2050 N N . GLY A 1 282 ? 2.838 -4.557 3.265 1.00 98.12 282 GLY A N 1
ATOM 2051 C CA . GLY A 1 282 ? 1.976 -4.932 2.150 1.00 98.12 282 GLY A CA 1
ATOM 2052 C C . GLY A 1 282 ? 1.613 -3.717 1.302 1.00 98.12 282 GLY A C 1
ATOM 2053 O O . GLY A 1 282 ? 2.086 -3.566 0.175 1.00 98.12 282 GLY A O 1
ATOM 2054 N N . ILE A 1 283 ? 0.788 -2.835 1.862 1.00 97.94 283 ILE A N 1
ATOM 2055 C CA . ILE A 1 283 ? 0.309 -1.619 1.201 1.00 97.94 283 ILE A CA 1
ATOM 2056 C C . ILE A 1 283 ? 0.564 -0.412 2.098 1.00 97.94 283 ILE A C 1
ATOM 2058 O O . ILE A 1 283 ? 0.234 -0.436 3.282 1.00 97.94 283 ILE A O 1
ATOM 2062 N N . GLU A 1 284 ? 1.102 0.661 1.525 1.00 94.88 284 GLU A N 1
ATOM 2063 C CA . GLU A 1 284 ? 1.220 1.953 2.196 1.00 94.88 284 GLU A CA 1
ATOM 2064 C C . GLU A 1 284 ? 0.481 3.050 1.435 1.00 94.88 284 GLU A C 1
ATOM 2066 O O . GLU A 1 284 ? 0.605 3.188 0.217 1.00 94.88 284 GLU A O 1
ATOM 2071 N N . VAL A 1 285 ? -0.222 3.887 2.190 1.00 90.50 285 VAL A N 1
ATOM 2072 C CA . VAL A 1 285 ? -0.860 5.108 1.708 1.00 90.50 285 VAL A CA 1
ATOM 2073 C C . VAL A 1 285 ? -0.381 6.293 2.544 1.00 90.50 285 VAL A C 1
ATOM 2075 O O . VAL A 1 285 ? -0.270 6.196 3.762 1.00 90.50 285 VAL A O 1
ATOM 2078 N N . GLY A 1 286 ? -0.091 7.421 1.891 1.00 71.44 286 GLY A N 1
ATOM 2079 C CA . GLY A 1 286 ? 0.211 8.683 2.580 1.00 71.44 286 GLY A CA 1
ATOM 2080 C C . GLY A 1 286 ? 1.690 9.071 2.710 1.00 71.44 286 GLY A C 1
ATOM 2081 O O . GLY A 1 286 ? 1.973 10.138 3.241 1.00 71.44 286 GLY A O 1
ATOM 2082 N N . SER A 1 287 ? 2.665 8.301 2.223 1.00 56.03 287 SER A N 1
ATOM 2083 C CA . SER A 1 287 ? 4.082 8.507 2.594 1.00 56.03 287 SER A CA 1
ATOM 2084 C C . SER A 1 287 ? 4.757 9.803 2.105 1.00 56.03 287 SER A C 1
ATOM 2086 O O . SER A 1 287 ? 5.942 9.999 2.377 1.00 56.03 287 SER A O 1
ATOM 2088 N N . SER A 1 288 ? 4.074 10.703 1.396 1.00 43.91 288 SER A N 1
ATOM 2089 C CA . SER A 1 288 ? 4.622 12.038 1.183 1.00 43.91 288 SER A CA 1
ATOM 2090 C C . SER A 1 288 ? 4.402 12.854 2.450 1.00 43.91 288 SER A C 1
ATOM 2092 O O . SER A 1 288 ? 3.313 13.379 2.687 1.00 43.91 288 SER A O 1
ATOM 2094 N N . THR A 1 289 ? 5.465 13.044 3.233 1.00 41.81 289 THR A N 1
ATOM 2095 C CA . THR A 1 289 ? 5.648 14.356 3.854 1.00 41.81 289 THR A CA 1
ATOM 2096 C C . THR A 1 289 ? 5.290 15.394 2.787 1.00 41.81 289 THR A C 1
ATOM 2098 O O . THR A 1 289 ? 5.815 15.297 1.670 1.00 41.81 289 THR A O 1
ATOM 2101 N N . PRO A 1 290 ? 4.348 16.320 3.051 1.00 42.62 290 PRO A N 1
ATOM 2102 C CA . PRO A 1 290 ? 4.067 17.404 2.125 1.00 42.62 290 PRO A CA 1
ATOM 2103 C C . PRO A 1 290 ? 5.400 17.958 1.635 1.00 42.62 290 PRO A C 1
ATOM 2105 O O . PRO A 1 290 ? 6.313 18.163 2.438 1.00 42.62 290 PRO A O 1
ATOM 2108 N N . LYS A 1 291 ? 5.539 18.130 0.320 1.00 37.47 291 LYS A N 1
ATOM 2109 C CA . LYS A 1 291 ? 6.781 18.486 -0.389 1.00 37.47 291 LYS A CA 1
ATOM 2110 C C . LYS A 1 291 ? 7.418 19.833 0.037 1.00 37.47 291 LYS A C 1
ATOM 2112 O O . LYS A 1 291 ? 8.248 20.354 -0.693 1.00 37.47 291 LYS A O 1
ATOM 2117 N N . GLY A 1 292 ? 7.034 20.397 1.183 1.00 37.62 292 GLY A N 1
ATOM 2118 C CA . GLY A 1 292 ? 7.520 21.645 1.769 1.00 37.62 292 GLY A CA 1
ATOM 2119 C C . GLY A 1 292 ? 8.175 21.506 3.148 1.00 37.62 292 GLY A C 1
ATOM 2120 O O . GLY A 1 292 ? 8.479 22.521 3.759 1.00 37.62 292 GLY A O 1
ATOM 2121 N N . PHE A 1 293 ? 8.418 20.295 3.658 1.00 39.97 293 PHE A N 1
ATOM 2122 C CA . PHE A 1 293 ? 9.283 20.120 4.832 1.00 39.97 293 PHE A CA 1
ATOM 2123 C C . PHE A 1 293 ? 10.739 20.003 4.384 1.00 39.97 293 PHE A C 1
ATOM 2125 O O . PHE A 1 293 ? 11.319 18.917 4.388 1.00 39.97 293 PHE A O 1
ATOM 2132 N N . SER A 1 294 ? 11.320 21.117 3.941 1.00 37.72 294 SER A N 1
ATOM 2133 C CA . SER A 1 294 ? 12.772 21.208 3.901 1.00 37.72 294 SER A CA 1
ATOM 2134 C C . SER A 1 294 ? 13.284 21.304 5.341 1.00 37.72 294 SER A C 1
ATOM 2136 O O . SER A 1 294 ? 12.676 21.917 6.218 1.00 37.72 294 SER A O 1
ATOM 2138 N N . ASN A 1 295 ? 14.425 20.676 5.603 1.00 37.44 295 ASN A N 1
ATOM 2139 C CA . ASN A 1 295 ? 15.122 20.801 6.885 1.00 37.44 295 ASN A CA 1
ATOM 2140 C C . ASN A 1 295 ? 15.880 22.139 6.975 1.00 37.44 295 ASN A C 1
ATOM 2142 O O . ASN A 1 295 ? 16.674 22.329 7.895 1.00 37.44 295 ASN A O 1
ATOM 2146 N N . ASP A 1 296 ? 15.686 23.022 5.991 1.00 38.94 296 ASP A N 1
ATOM 2147 C CA . ASP A 1 296 ? 16.290 24.338 5.909 1.00 38.94 296 ASP A CA 1
ATOM 2148 C C . ASP A 1 296 ? 15.276 25.377 6.417 1.00 38.94 296 ASP A C 1
ATOM 2150 O O . ASP A 1 296 ? 14.292 25.669 5.732 1.00 38.94 296 ASP A O 1
ATOM 2154 N N . PRO A 1 297 ? 15.492 25.969 7.605 1.00 44.97 297 PRO A N 1
ATOM 2155 C CA . PRO A 1 297 ? 14.639 27.030 8.132 1.00 44.97 297 PRO A CA 1
ATOM 2156 C C . PRO A 1 297 ? 14.490 28.230 7.182 1.00 44.97 297 PRO A C 1
ATOM 2158 O O . PRO A 1 297 ? 13.568 29.018 7.366 1.00 44.97 297 PRO A O 1
ATOM 2161 N N . ALA A 1 298 ? 15.382 28.391 6.195 1.00 43.38 298 ALA A N 1
ATOM 2162 C CA . ALA A 1 298 ? 15.314 29.452 5.193 1.00 43.38 298 ALA A CA 1
ATOM 2163 C C . ALA A 1 298 ? 14.380 29.139 4.004 1.00 43.38 298 ALA A C 1
ATOM 2165 O O . ALA A 1 298 ? 13.989 30.064 3.295 1.00 43.38 298 ALA A O 1
ATOM 2166 N N . GLU A 1 299 ? 14.004 27.873 3.791 1.00 39.38 299 GLU A N 1
ATOM 2167 C CA . GLU A 1 299 ? 13.001 27.449 2.794 1.00 39.38 299 GLU A CA 1
ATOM 2168 C C . GLU A 1 299 ? 11.599 27.271 3.403 1.00 39.38 299 GLU A C 1
ATOM 2170 O O . GLU A 1 299 ? 10.625 27.082 2.670 1.00 39.38 299 GLU A O 1
ATOM 2175 N N . VAL A 1 300 ? 11.472 27.387 4.730 1.00 42.50 300 VAL A N 1
ATOM 2176 C CA . VAL A 1 300 ? 10.179 27.600 5.385 1.00 42.50 300 VAL A CA 1
ATOM 2177 C C . VAL A 1 300 ? 9.734 29.011 5.031 1.00 42.50 300 VAL A C 1
ATOM 2179 O O . VAL A 1 300 ? 10.047 29.977 5.725 1.00 42.50 300 VAL A O 1
ATOM 2182 N N . ASP A 1 301 ? 9.033 29.135 3.909 1.00 41.16 301 ASP A N 1
ATOM 2183 C CA . ASP A 1 301 ? 8.359 30.369 3.543 1.00 41.16 301 ASP A CA 1
ATOM 2184 C C . ASP A 1 301 ? 7.491 30.806 4.744 1.00 41.16 301 ASP A C 1
ATOM 2186 O O . ASP A 1 301 ? 6.585 30.071 5.141 1.00 41.16 301 ASP A O 1
ATOM 2190 N N . PRO A 1 302 ? 7.737 31.966 5.380 1.00 42.97 302 PRO A N 1
ATOM 2191 C CA . PRO A 1 302 ? 6.892 32.459 6.469 1.00 42.97 302 PRO A CA 1
ATOM 2192 C C . PRO A 1 302 ? 5.471 32.803 5.989 1.00 42.97 302 PRO A C 1
ATOM 2194 O O . PRO A 1 302 ? 4.589 33.069 6.806 1.00 42.97 302 PRO A O 1
ATOM 2197 N N . THR A 1 303 ? 5.239 32.786 4.673 1.00 41.84 303 THR A N 1
ATOM 2198 C CA . THR A 1 303 ? 3.927 32.832 4.026 1.00 41.84 303 THR A CA 1
ATOM 2199 C C . THR A 1 303 ? 3.408 31.454 3.618 1.00 41.84 303 THR A C 1
ATOM 2201 O O . THR A 1 303 ? 2.405 31.386 2.910 1.00 41.84 303 THR A O 1
ATOM 2204 N N . TYR A 1 304 ? 4.014 30.358 4.102 1.00 39.41 304 TYR A N 1
ATOM 2205 C CA . TYR A 1 304 ? 3.426 29.019 4.072 1.00 39.41 304 TYR A CA 1
ATOM 2206 C C . TYR A 1 304 ? 2.154 29.028 4.923 1.00 39.41 304 TYR A C 1
ATOM 2208 O O . TYR A 1 304 ? 2.117 28.658 6.098 1.00 39.41 304 TYR A O 1
ATOM 2216 N N . VAL A 1 305 ? 1.085 29.522 4.306 1.00 38.69 305 VAL A N 1
ATOM 2217 C CA . VAL A 1 305 ? -0.283 29.287 4.721 1.00 38.69 305 VAL A CA 1
ATOM 2218 C C . VAL A 1 305 ? -0.412 27.764 4.754 1.00 38.69 305 VAL A C 1
ATOM 2220 O O . VAL A 1 305 ? -0.074 27.135 3.746 1.00 38.69 305 VAL A O 1
ATOM 2223 N N . PRO A 1 306 ? -0.838 27.150 5.877 1.00 43.47 306 PRO A N 1
ATOM 2224 C CA . PRO A 1 306 ? -1.191 25.735 5.895 1.00 43.47 306 PRO A CA 1
ATOM 2225 C C . PRO A 1 306 ? -2.042 25.494 4.658 1.00 43.47 306 PRO A C 1
ATOM 2227 O O . PRO A 1 306 ? -3.038 26.206 4.517 1.00 43.47 306 PRO A O 1
ATOM 2230 N N . MET A 1 307 ? -1.566 24.635 3.743 1.00 42.44 307 MET A N 1
ATOM 2231 C CA . MET A 1 307 ? -2.167 24.427 2.423 1.00 42.44 307 MET A CA 1
ATOM 2232 C C . MET A 1 307 ? -3.684 24.517 2.559 1.00 42.44 307 MET A C 1
ATOM 2234 O O . MET A 1 307 ? -4.286 23.764 3.323 1.00 42.44 307 MET A O 1
ATOM 2238 N N . ASP A 1 308 ? -4.224 25.562 1.934 1.00 38.66 308 ASP A N 1
ATOM 2239 C CA . ASP A 1 308 ? -5.614 25.990 1.991 1.00 38.66 308 ASP A CA 1
ATOM 2240 C C . ASP A 1 308 ? -6.551 24.772 1.953 1.00 38.66 308 ASP A C 1
ATOM 2242 O O . ASP A 1 308 ? -6.304 23.832 1.202 1.00 38.66 308 ASP A O 1
ATOM 2246 N N . ALA A 1 309 ? -7.652 24.790 2.706 1.00 43.44 309 ALA A N 1
ATOM 2247 C CA . ALA A 1 309 ? -8.712 23.786 2.582 1.00 43.44 309 ALA A CA 1
ATOM 2248 C C . ALA A 1 309 ? -9.246 23.667 1.132 1.00 43.44 309 ALA A C 1
ATOM 2250 O O . ALA A 1 309 ? -9.897 22.683 0.790 1.00 43.44 309 ALA A O 1
ATOM 2251 N N . ALA A 1 310 ? -8.954 24.646 0.263 1.00 42.53 310 ALA A N 1
ATOM 2252 C CA . ALA A 1 310 ? -9.198 24.590 -1.177 1.00 42.53 310 ALA A CA 1
ATOM 2253 C C . ALA A 1 310 ? -8.132 23.835 -2.011 1.00 42.53 310 ALA A C 1
ATOM 2255 O O . ALA A 1 310 ? -8.383 23.570 -3.184 1.00 42.53 310 ALA A O 1
ATOM 2256 N N . HIS A 1 311 ? -6.970 23.477 -1.450 1.00 45.12 311 HIS A N 1
ATOM 2257 C CA . HIS A 1 311 ? -5.888 22.725 -2.103 1.00 45.12 311 HIS A CA 1
ATOM 2258 C C . HIS A 1 311 ? -5.687 21.353 -1.432 1.00 45.12 311 HIS A C 1
ATOM 2260 O O . HIS A 1 311 ? -4.669 21.086 -0.791 1.00 45.12 311 HIS A O 1
ATOM 2266 N N . LEU A 1 312 ? -6.657 20.453 -1.640 1.00 49.75 312 LEU A N 1
ATOM 2267 C CA . LEU A 1 312 ? -6.568 19.023 -1.289 1.00 49.75 312 LEU A CA 1
ATOM 2268 C C . LEU A 1 312 ? -5.363 18.308 -1.942 1.00 49.75 312 LEU A C 1
ATOM 2270 O O . LEU A 1 312 ? -4.963 17.241 -1.484 1.00 49.75 312 LEU A O 1
ATOM 2274 N N . ASP A 1 313 ? -4.745 18.919 -2.956 1.00 46.41 313 ASP A N 1
ATOM 2275 C CA . ASP A 1 313 ? -3.643 18.374 -3.761 1.00 46.41 313 ASP A CA 1
ATOM 2276 C C . ASP A 1 313 ? -2.367 18.031 -2.960 1.00 46.41 313 ASP A C 1
ATOM 2278 O O . ASP A 1 313 ? -1.486 17.324 -3.457 1.00 46.41 313 ASP A O 1
ATOM 2282 N N . GLY A 1 314 ? -2.237 18.532 -1.725 1.00 55.53 314 GLY A N 1
ATOM 2283 C CA . GLY A 1 314 ? -1.109 18.229 -0.839 1.00 55.53 314 GLY A CA 1
ATOM 2284 C C . GLY A 1 314 ? -1.209 16.887 -0.106 1.00 55.53 314 GLY A C 1
ATOM 2285 O O . GLY A 1 314 ? -0.184 16.375 0.352 1.00 55.53 314 GLY A O 1
ATOM 2286 N N . TYR A 1 315 ? -2.411 16.313 0.001 1.00 68.19 315 TYR A N 1
ATOM 2287 C CA . TYR A 1 315 ? -2.657 15.087 0.758 1.00 68.19 315 TYR A CA 1
ATOM 2288 C C . TYR A 1 315 ? -3.049 13.928 -0.139 1.00 68.19 315 TYR A C 1
ATOM 2290 O O . TYR A 1 315 ? -3.591 14.083 -1.230 1.00 68.19 315 TYR A O 1
ATOM 2298 N N . VAL A 1 316 ? -2.781 12.721 0.347 1.00 78.94 316 VAL A N 1
ATOM 2299 C CA . VAL A 1 316 ? -3.397 11.543 -0.245 1.00 78.94 316 VAL A CA 1
ATOM 2300 C C . VAL A 1 316 ? -4.872 11.565 0.146 1.00 78.94 316 VAL A C 1
ATOM 2302 O O . VAL A 1 316 ? -5.202 11.730 1.320 1.00 78.94 316 VAL A O 1
ATOM 2305 N N . HIS A 1 317 ? -5.753 11.435 -0.841 1.00 87.56 317 HIS A N 1
ATOM 2306 C CA . HIS A 1 317 ? -7.193 11.396 -0.641 1.00 87.56 317 HIS A CA 1
ATOM 2307 C C . HIS A 1 317 ? -7.865 10.428 -1.619 1.00 87.56 317 HIS A C 1
ATOM 2309 O O . HIS A 1 317 ? -7.256 10.065 -2.624 1.00 87.56 317 HIS A O 1
ATOM 2315 N N . ASP A 1 318 ? -9.098 10.014 -1.333 1.00 92.00 318 ASP A N 1
ATOM 2316 C CA . ASP A 1 318 ? -9.927 9.184 -2.218 1.00 92.00 318 ASP A CA 1
ATOM 2317 C C . ASP A 1 318 ? -9.200 7.909 -2.681 1.00 92.00 318 ASP A C 1
ATOM 2319 O O . ASP A 1 318 ? -9.016 7.666 -3.878 1.00 92.00 318 ASP A O 1
ATOM 2323 N N . VAL A 1 319 ? -8.720 7.113 -1.720 1.00 95.06 319 VAL A N 1
ATOM 2324 C CA . VAL A 1 319 ? -8.034 5.844 -2.005 1.00 95.06 319 VAL A CA 1
ATOM 2325 C C . VAL A 1 319 ? -8.911 4.666 -1.617 1.00 95.06 319 VAL A C 1
ATOM 2327 O O . VAL A 1 319 ? -9.466 4.623 -0.524 1.00 95.06 319 VAL A O 1
ATOM 2330 N N . GLU A 1 320 ? -8.981 3.687 -2.511 1.00 98.12 320 GLU A N 1
ATOM 2331 C CA . GLU A 1 320 ? -9.817 2.498 -2.387 1.00 98.12 320 GLU A CA 1
ATOM 2332 C C . GLU A 1 320 ? -8.947 1.228 -2.399 1.00 98.12 320 GLU A C 1
ATOM 2334 O O . GLU A 1 320 ? -8.154 1.031 -3.323 1.00 98.12 320 GLU A O 1
ATOM 2339 N N . ILE A 1 321 ? -9.064 0.365 -1.385 1.00 98.56 321 ILE A N 1
ATOM 2340 C CA . ILE A 1 321 ? -8.221 -0.830 -1.201 1.00 98.56 321 ILE A CA 1
ATOM 2341 C C . ILE A 1 321 ? -9.086 -2.064 -0.926 1.00 98.56 321 ILE A C 1
ATOM 2343 O O . ILE A 1 321 ? -9.569 -2.233 0.193 1.00 98.56 321 ILE A O 1
ATOM 2347 N N . TYR A 1 322 ? -9.224 -2.988 -1.882 1.00 98.81 322 TYR A N 1
ATOM 2348 C CA . TYR A 1 322 ? -10.066 -4.170 -1.649 1.00 98.81 322 TYR A CA 1
ATOM 2349 C C . TYR A 1 322 ? -9.673 -5.465 -2.347 1.00 98.81 322 TYR A C 1
ATOM 2351 O O . TYR A 1 322 ? -9.040 -5.479 -3.399 1.00 98.81 322 TYR A O 1
ATOM 2359 N N . GLY A 1 323 ? -10.085 -6.595 -1.769 1.00 98.50 323 GLY A N 1
ATOM 2360 C CA . GLY A 1 323 ? -9.861 -7.918 -2.357 1.00 98.50 323 GLY A CA 1
ATOM 2361 C C . GLY A 1 323 ? -8.387 -8.326 -2.433 1.00 98.50 323 GLY A C 1
ATOM 2362 O O . GLY A 1 323 ? -8.046 -9.229 -3.191 1.00 98.50 323 GLY A O 1
ATOM 2363 N N . ASN A 1 324 ? -7.490 -7.652 -1.706 1.00 98.88 324 ASN A N 1
ATOM 2364 C CA . ASN A 1 324 ? -6.070 -7.993 -1.700 1.00 98.88 324 ASN A CA 1
ATOM 2365 C C . ASN A 1 324 ? -5.788 -9.128 -0.704 1.00 98.88 324 ASN A C 1
ATOM 2367 O O . ASN A 1 324 ? -6.396 -9.196 0.366 1.00 98.88 324 ASN A O 1
ATOM 2371 N N . THR A 1 325 ? -4.812 -9.972 -1.035 1.00 98.81 325 THR A N 1
ATOM 2372 C CA . THR A 1 325 ? -4.239 -10.979 -0.135 1.00 98.81 325 THR A CA 1
ATOM 2373 C C . THR A 1 325 ? -2.825 -10.554 0.229 1.00 98.81 325 THR A C 1
ATOM 2375 O O . THR A 1 325 ? -1.973 -10.432 -0.649 1.00 98.81 325 THR A O 1
ATOM 2378 N N . ILE A 1 326 ? -2.570 -10.325 1.513 1.00 98.88 326 ILE A N 1
ATOM 2379 C CA . ILE A 1 326 ? -1.300 -9.826 2.038 1.00 98.88 326 ILE A CA 1
ATOM 2380 C C . ILE A 1 326 ? -0.773 -10.826 3.066 1.00 98.88 326 ILE A C 1
ATOM 2382 O O . ILE A 1 326 ? -1.484 -11.160 4.009 1.00 98.88 326 ILE A O 1
ATOM 2386 N N . ASP A 1 327 ? 0.464 -11.280 2.895 1.00 98.69 327 ASP A N 1
ATOM 2387 C CA . ASP A 1 327 ? 1.186 -12.148 3.828 1.00 98.69 327 ASP A CA 1
ATOM 2388 C C . ASP A 1 327 ? 2.615 -11.622 4.012 1.00 98.69 327 ASP A C 1
ATOM 2390 O O . ASP A 1 327 ? 3.478 -11.795 3.148 1.00 98.69 327 ASP A O 1
ATOM 2394 N N . VAL A 1 328 ? 2.868 -10.915 5.112 1.00 98.12 328 VAL A N 1
ATOM 2395 C CA . VAL A 1 328 ? 4.170 -10.285 5.377 1.00 98.12 328 VAL A CA 1
ATOM 2396 C C . VAL A 1 328 ? 4.739 -10.697 6.727 1.00 98.12 328 VAL A C 1
ATOM 2398 O O . VAL A 1 328 ? 4.025 -10.813 7.718 1.00 98.12 328 VAL A O 1
ATOM 2401 N N . ARG A 1 329 ? 6.052 -10.910 6.793 1.00 96.19 329 ARG A N 1
ATOM 2402 C CA . ARG A 1 329 ? 6.700 -11.486 7.975 1.00 96.19 329 ARG A CA 1
ATOM 2403 C C . ARG A 1 329 ? 8.081 -10.910 8.237 1.00 96.19 329 ARG A C 1
ATOM 2405 O O . ARG A 1 329 ? 8.936 -10.893 7.351 1.00 96.19 329 ARG A O 1
ATOM 2412 N N . VAL A 1 330 ? 8.321 -10.483 9.473 1.00 93.12 330 VAL A N 1
ATOM 2413 C CA . VAL A 1 330 ? 9.658 -10.078 9.911 1.00 93.12 330 VAL A CA 1
ATOM 2414 C C . VAL A 1 330 ? 10.491 -11.331 10.142 1.00 93.12 330 VAL A C 1
ATOM 2416 O O . VAL A 1 330 ? 10.223 -12.099 11.061 1.00 93.12 330 VAL A O 1
ATOM 2419 N N . THR A 1 331 ? 11.504 -11.546 9.308 1.00 90.25 331 THR A N 1
ATOM 2420 C CA . THR A 1 331 ? 12.415 -12.705 9.381 1.00 90.25 331 THR A CA 1
ATOM 2421 C C . THR A 1 331 ? 13.865 -12.303 9.656 1.00 90.25 331 THR A C 1
ATOM 2423 O O . THR A 1 331 ? 14.748 -13.155 9.704 1.00 90.25 331 THR A O 1
ATOM 2426 N N . GLY A 1 332 ? 14.124 -11.007 9.799 1.00 83.38 332 GLY A N 1
ATOM 2427 C CA . GLY A 1 332 ? 15.394 -10.425 10.219 1.00 83.38 332 GLY A CA 1
ATOM 2428 C C . GLY A 1 332 ? 15.122 -9.060 10.839 1.00 83.38 332 GLY A C 1
ATOM 2429 O O . GLY A 1 332 ? 14.036 -8.531 10.668 1.00 83.38 332 GLY A O 1
ATOM 2430 N N . LEU A 1 333 ? 16.077 -8.493 11.566 1.00 71.06 333 LEU A N 1
ATOM 2431 C CA . LEU A 1 333 ? 15.949 -7.142 12.110 1.00 71.06 333 LEU A CA 1
ATOM 2432 C C . LEU A 1 333 ? 17.123 -6.307 11.619 1.00 71.06 333 LEU A C 1
ATOM 2434 O O . LEU A 1 333 ? 18.278 -6.726 11.737 1.00 71.06 333 LEU A O 1
ATOM 2438 N N . GLY A 1 334 ? 16.801 -5.170 11.009 1.00 66.81 334 GLY A N 1
ATOM 2439 C CA . GLY A 1 334 ? 17.776 -4.236 10.476 1.00 66.81 334 GLY A CA 1
ATOM 2440 C C . GLY A 1 334 ? 18.417 -3.380 11.557 1.00 66.81 334 GLY A C 1
ATOM 2441 O O . GLY A 1 334 ? 17.961 -3.307 12.695 1.00 66.81 334 GLY A O 1
ATOM 2442 N N . THR A 1 335 ? 19.475 -2.666 11.186 1.00 60.34 335 THR A N 1
ATOM 2443 C CA . THR A 1 335 ? 20.203 -1.756 12.088 1.00 60.34 335 THR A CA 1
ATOM 2444 C C . THR A 1 335 ? 19.497 -0.415 12.326 1.00 60.34 335 THR A C 1
ATOM 2446 O O . THR A 1 335 ? 20.001 0.411 13.075 1.00 60.34 335 THR A O 1
ATOM 2449 N N . GLU A 1 336 ? 18.379 -0.141 11.654 1.00 58.38 336 GLU A N 1
ATOM 2450 C CA . GLU A 1 336 ? 17.851 1.220 11.504 1.00 58.38 336 GLU A CA 1
ATOM 2451 C C . GLU A 1 336 ? 16.993 1.695 12.685 1.00 58.38 336 GLU A C 1
ATOM 2453 O O . GLU A 1 336 ? 17.298 2.725 13.281 1.00 58.38 336 GLU A O 1
ATOM 2458 N N . TYR A 1 337 ? 15.981 0.928 13.102 1.00 54.25 337 TYR A N 1
ATOM 2459 C CA . TYR A 1 337 ? 15.162 1.292 14.275 1.00 54.25 337 TYR A CA 1
ATOM 2460 C C . TYR A 1 337 ? 15.831 1.019 15.602 1.00 54.25 337 TYR A C 1
ATOM 2462 O O . TYR A 1 337 ? 15.368 1.446 16.658 1.00 54.25 337 TYR A O 1
ATOM 2470 N N . ALA A 1 338 ? 16.943 0.316 15.558 1.00 48.78 338 ALA A N 1
ATOM 2471 C CA . ALA A 1 338 ? 17.600 -0.048 16.769 1.00 48.78 338 ALA A CA 1
ATOM 2472 C C . ALA A 1 338 ? 18.399 1.176 17.322 1.00 48.78 338 ALA A C 1
ATOM 2474 O O . ALA A 1 338 ? 18.659 1.232 18.526 1.00 48.78 338 ALA A O 1
ATOM 2475 N N . GLY A 1 339 ? 18.736 2.189 16.500 1.00 42.78 339 GLY A N 1
ATOM 2476 C CA . GLY A 1 339 ? 19.727 3.256 16.769 1.00 42.78 339 GLY A CA 1
ATOM 2477 C C . GLY A 1 339 ? 19.538 4.142 18.016 1.00 42.78 339 GLY A C 1
ATOM 2478 O O . GLY A 1 339 ? 20.331 5.052 18.240 1.00 42.78 339 GLY A O 1
ATOM 2479 N N . GLY A 1 340 ? 18.532 3.875 18.844 1.00 46.91 340 GLY A N 1
ATOM 2480 C CA . GLY A 1 340 ? 18.278 4.522 20.126 1.00 46.91 340 GLY A CA 1
ATOM 2481 C C . GLY A 1 340 ? 18.193 3.561 21.313 1.00 46.91 340 GLY A C 1
ATOM 2482 O O . GLY A 1 340 ? 17.434 3.847 22.237 1.00 46.91 340 GLY A O 1
ATOM 2483 N N . ALA A 1 341 ? 18.915 2.432 21.321 1.00 48.91 341 ALA A N 1
ATOM 2484 C CA . ALA A 1 341 ? 19.023 1.601 22.521 1.00 48.91 341 ALA A CA 1
ATOM 2485 C C . ALA A 1 341 ? 19.610 2.425 23.684 1.00 48.91 341 ALA A C 1
ATOM 2487 O O . ALA A 1 341 ? 20.824 2.594 23.811 1.00 48.91 341 ALA A O 1
ATOM 2488 N N . TYR A 1 342 ? 18.729 2.973 24.527 1.00 50.81 342 TYR A N 1
ATOM 2489 C CA . TYR A 1 342 ? 19.116 3.655 25.755 1.00 50.81 342 TYR A CA 1
ATOM 2490 C C . TYR A 1 342 ? 19.898 2.665 26.630 1.00 50.81 342 TYR A C 1
ATOM 2492 O O . TYR A 1 342 ? 19.434 1.534 26.817 1.00 50.81 342 TYR A O 1
ATOM 2500 N N . PRO A 1 343 ? 21.074 3.054 27.156 1.00 44.50 343 PRO A N 1
ATOM 2501 C CA . PRO A 1 343 ? 21.950 2.157 27.896 1.00 44.50 343 PRO A CA 1
ATOM 2502 C C . PRO A 1 343 ? 21.257 1.683 29.177 1.00 44.50 343 PRO A C 1
ATOM 2504 O O . PRO A 1 343 ? 21.152 2.413 30.160 1.00 44.50 343 PRO A O 1
ATOM 2507 N N . GLY A 1 344 ? 20.776 0.444 29.150 1.00 55.94 344 GLY A N 1
ATOM 2508 C CA . GLY A 1 344 ? 20.191 -0.244 30.287 1.00 55.94 344 GLY A CA 1
ATOM 2509 C C . GLY A 1 344 ? 20.089 -1.746 29.995 1.00 55.94 344 GLY A C 1
ATOM 2510 O O . GLY A 1 344 ? 19.551 -2.122 28.961 1.00 55.94 344 GLY A O 1
ATOM 2511 N N . PRO A 1 345 ? 20.561 -2.639 30.877 1.00 45.38 345 PRO A N 1
ATOM 2512 C CA . PRO A 1 345 ? 20.516 -4.096 30.671 1.00 45.38 345 PRO A CA 1
ATOM 2513 C C . PRO A 1 345 ? 19.093 -4.705 30.700 1.00 45.38 345 PRO A C 1
ATOM 2515 O O . PRO A 1 345 ? 18.940 -5.922 30.697 1.00 45.38 345 PRO A O 1
ATOM 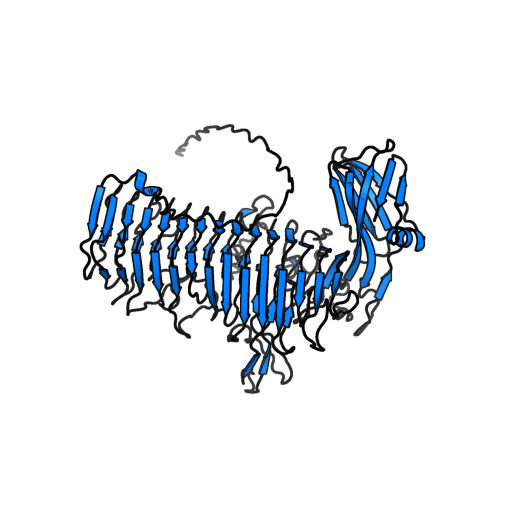2518 N N . ALA A 1 346 ? 18.046 -3.873 30.738 1.00 53.44 346 ALA A N 1
ATOM 2519 C CA . ALA A 1 346 ? 16.641 -4.278 30.799 1.00 53.44 346 ALA A CA 1
ATOM 2520 C C . ALA A 1 346 ? 15.734 -3.519 29.810 1.00 53.44 346 ALA A C 1
ATOM 2522 O O . ALA A 1 346 ? 14.521 -3.734 29.805 1.00 53.44 346 ALA A O 1
ATOM 2523 N N . THR A 1 347 ? 16.279 -2.622 28.983 1.00 54.28 347 THR A N 1
ATOM 2524 C CA . THR A 1 347 ? 15.491 -1.899 27.982 1.00 54.28 347 THR A CA 1
ATOM 2525 C C . THR A 1 347 ? 15.286 -2.798 26.772 1.00 54.28 347 THR A C 1
ATOM 2527 O O . THR A 1 347 ? 16.130 -2.895 25.886 1.00 54.28 347 THR A O 1
ATOM 2530 N N . TRP A 1 348 ? 14.134 -3.467 26.737 1.00 52.19 348 TRP A N 1
ATOM 2531 C CA . TRP A 1 348 ? 13.573 -3.947 25.481 1.00 52.19 348 TRP A CA 1
ATOM 2532 C C . TRP A 1 348 ? 13.530 -2.769 24.493 1.00 52.19 348 TRP A C 1
ATOM 2534 O O . TRP A 1 348 ? 13.197 -1.640 24.855 1.00 52.19 348 TRP A O 1
ATOM 2544 N N . VAL A 1 349 ? 13.913 -2.994 23.245 1.00 60.91 349 VAL A N 1
ATOM 2545 C CA . VAL A 1 349 ? 13.764 -2.011 22.164 1.00 60.91 349 VAL A CA 1
ATOM 2546 C C . VAL A 1 349 ? 12.973 -2.714 21.080 1.00 60.91 349 VAL A C 1
ATOM 2548 O O . VAL A 1 349 ? 13.196 -3.899 20.827 1.00 60.91 349 VAL A O 1
ATOM 2551 N N . ARG A 1 350 ? 11.995 -2.030 20.488 1.00 63.91 350 ARG A N 1
ATOM 2552 C CA . ARG A 1 350 ? 11.256 -2.620 19.376 1.00 63.91 350 ARG A CA 1
ATOM 2553 C C . ARG A 1 350 ? 12.113 -2.636 18.128 1.00 63.91 350 ARG A C 1
ATOM 2555 O O . ARG A 1 350 ? 12.748 -1.640 17.795 1.00 63.91 350 ARG A O 1
ATOM 2562 N N . GLY A 1 351 ? 12.091 -3.781 17.462 1.00 68.44 351 GLY A N 1
ATOM 2563 C CA . GLY A 1 351 ? 12.610 -3.917 16.117 1.00 68.44 351 GLY A CA 1
ATOM 2564 C C . GLY A 1 351 ? 11.617 -3.416 15.069 1.00 68.44 351 GLY A C 1
ATOM 2565 O O . GLY A 1 351 ? 10.598 -2.791 15.362 1.00 68.44 351 GLY A O 1
ATOM 2566 N N . ASP A 1 352 ? 11.939 -3.727 13.823 1.00 85.06 352 ASP A N 1
ATOM 2567 C CA . ASP A 1 352 ? 11.093 -3.528 12.659 1.00 85.06 352 ASP A CA 1
ATOM 2568 C C . ASP A 1 352 ? 9.721 -4.218 12.763 1.00 85.06 352 ASP A C 1
ATOM 2570 O O . ASP A 1 352 ? 9.510 -5.141 13.559 1.00 85.06 352 ASP A O 1
ATOM 2574 N N . ASN A 1 353 ? 8.787 -3.778 11.914 1.00 89.94 353 ASN A N 1
ATOM 2575 C CA . ASN A 1 353 ? 7.431 -4.307 11.852 1.00 89.94 353 ASN A CA 1
ATOM 2576 C C . ASN A 1 353 ? 7.136 -4.921 10.478 1.00 89.94 353 ASN A C 1
ATOM 2578 O O . ASN A 1 353 ? 7.465 -4.342 9.443 1.00 89.94 353 ASN A O 1
ATOM 2582 N N . ALA A 1 354 ? 6.423 -6.046 10.475 1.00 94.81 354 ALA A N 1
ATOM 2583 C CA . ALA A 1 354 ? 5.657 -6.485 9.317 1.00 94.81 354 ALA A CA 1
ATOM 2584 C C . ALA A 1 354 ? 4.291 -5.801 9.365 1.00 94.81 354 ALA A C 1
ATOM 2586 O O . ALA A 1 354 ? 3.600 -5.909 10.379 1.00 94.81 354 ALA A O 1
ATOM 2587 N N . VAL A 1 355 ? 3.891 -5.099 8.304 1.00 96.56 355 VAL A N 1
ATOM 2588 C CA . VAL A 1 355 ? 2.635 -4.331 8.298 1.00 96.56 355 VAL A CA 1
ATOM 2589 C C . VAL A 1 355 ? 1.762 -4.705 7.109 1.00 96.56 355 VAL A C 1
ATOM 2591 O O . VAL A 1 355 ? 2.220 -4.659 5.975 1.00 96.56 355 VAL A O 1
ATOM 2594 N N . GLY A 1 356 ? 0.496 -5.047 7.340 1.00 98.06 356 GLY A N 1
ATOM 2595 C CA . GLY A 1 356 ? -0.441 -5.368 6.265 1.00 98.06 356 GLY A CA 1
ATOM 2596 C C . GLY A 1 356 ? -0.798 -4.135 5.436 1.00 98.06 356 GLY A C 1
ATOM 2597 O O . GLY A 1 356 ? -0.373 -4.008 4.286 1.00 98.06 356 GLY A O 1
ATOM 2598 N N . ILE A 1 357 ? -1.554 -3.214 6.040 1.00 97.31 357 ILE A N 1
ATOM 2599 C CA . ILE A 1 357 ? -1.895 -1.905 5.460 1.00 97.31 357 ILE A CA 1
ATOM 2600 C C . ILE A 1 357 ? -1.451 -0.794 6.415 1.00 97.31 357 ILE A C 1
ATOM 2602 O O . ILE A 1 357 ? -1.808 -0.809 7.596 1.00 97.31 357 ILE A O 1
ATOM 2606 N N . ARG A 1 358 ? -0.698 0.178 5.891 1.00 93.88 358 ARG A N 1
ATOM 2607 C CA . ARG A 1 358 ? -0.149 1.320 6.633 1.00 93.88 358 ARG A CA 1
ATOM 2608 C C . ARG A 1 358 ? -0.659 2.658 6.100 1.00 93.88 358 ARG A C 1
ATOM 2610 O O . ARG A 1 358 ? -0.595 2.907 4.899 1.00 93.88 358 ARG A O 1
ATOM 2617 N N . SER A 1 359 ? -1.069 3.546 7.003 1.00 89.31 359 SER A N 1
ATOM 2618 C CA . SER A 1 359 ? -1.316 4.969 6.734 1.00 89.31 359 SER A CA 1
ATOM 2619 C C . SER A 1 359 ? -0.968 5.797 7.970 1.00 89.31 359 SER A C 1
ATOM 2621 O O . SER A 1 359 ? -1.773 5.847 8.885 1.00 89.31 359 SER A O 1
ATOM 2623 N N . THR A 1 360 ? 0.197 6.453 8.030 1.00 75.25 360 THR A N 1
ATOM 2624 C CA . THR A 1 360 ? 0.709 7.131 9.256 1.00 75.25 360 THR A CA 1
ATOM 2625 C C . THR A 1 360 ? 0.748 8.663 9.177 1.00 75.25 360 THR A C 1
ATOM 2627 O O . THR A 1 360 ? 1.034 9.367 10.153 1.00 75.25 360 THR A O 1
ATOM 2630 N N . THR A 1 361 ? 0.487 9.218 8.002 1.00 69.62 361 THR A N 1
ATOM 2631 C CA . THR A 1 361 ? 0.631 10.651 7.686 1.00 69.62 361 THR A CA 1
ATOM 2632 C C . THR A 1 361 ? -0.703 11.351 7.457 1.00 69.62 361 THR A C 1
ATOM 2634 O O . THR A 1 361 ? -0.726 12.550 7.188 1.00 69.62 361 THR A O 1
ATOM 2637 N N . GLY A 1 362 ? -1.807 10.631 7.659 1.00 69.50 362 GLY A N 1
ATOM 2638 C CA . GLY A 1 362 ? -3.152 11.128 7.449 1.00 69.50 362 GLY A CA 1
ATOM 2639 C C . GLY A 1 362 ? -3.603 11.023 5.993 1.00 69.50 362 GLY A C 1
ATOM 2640 O O . GLY A 1 362 ? -2.859 11.317 5.063 1.00 69.50 362 GLY A O 1
ATOM 2641 N N . ILE A 1 363 ? -4.861 10.626 5.826 1.00 78.88 363 ILE A N 1
ATOM 2642 C CA . ILE A 1 363 ? -5.524 10.452 4.538 1.00 78.88 363 ILE A CA 1
ATOM 2643 C C . ILE A 1 363 ? -6.973 10.935 4.641 1.00 78.88 363 ILE A C 1
ATOM 2645 O O . ILE A 1 363 ? -7.604 10.803 5.693 1.00 78.88 363 ILE A O 1
ATOM 2649 N N . VAL A 1 364 ? -7.492 11.498 3.554 1.00 86.38 364 VAL A N 1
ATOM 2650 C CA . VAL A 1 364 ? -8.905 11.879 3.431 1.00 86.38 364 VAL A CA 1
ATOM 2651 C C . VAL A 1 364 ? -9.622 10.823 2.601 1.00 86.38 364 VAL A C 1
ATOM 2653 O O . VAL A 1 364 ? -9.168 10.481 1.516 1.00 86.38 364 VAL A O 1
ATOM 2656 N N . ASN A 1 365 ? -10.752 10.312 3.073 1.00 89.88 365 ASN A N 1
ATOM 2657 C CA . ASN A 1 365 ? -11.560 9.339 2.344 1.00 89.88 365 ASN A CA 1
ATOM 2658 C C . ASN A 1 365 ? -10.767 8.088 1.895 1.00 89.88 365 ASN A C 1
ATOM 2660 O O . ASN A 1 365 ? -10.800 7.693 0.730 1.00 89.88 365 ASN A O 1
ATOM 2664 N N . LEU A 1 36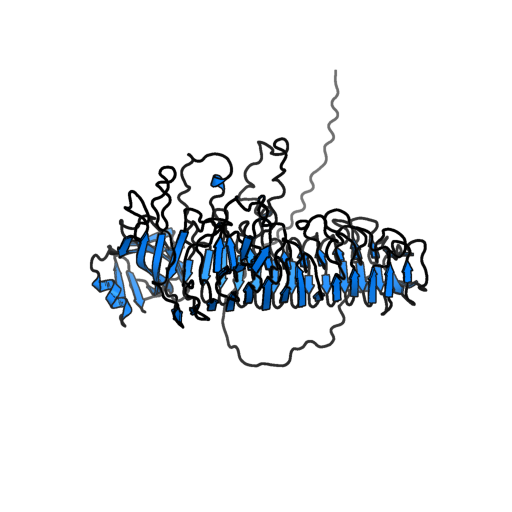6 ? -10.020 7.470 2.819 1.00 93.94 366 LEU A N 1
ATOM 2665 C CA . LEU A 1 366 ? -9.485 6.118 2.612 1.00 93.94 366 LEU A CA 1
ATOM 2666 C C . LEU A 1 366 ? -10.578 5.090 2.885 1.00 93.94 366 LEU A C 1
ATOM 2668 O O . LEU A 1 366 ? -11.170 5.092 3.961 1.00 93.94 366 LEU A O 1
ATOM 2672 N N . ASN A 1 367 ? -10.793 4.155 1.975 1.00 97.00 367 ASN A N 1
ATOM 2673 C CA . ASN A 1 367 ? -11.659 3.010 2.202 1.00 97.00 367 ASN A CA 1
ATOM 2674 C C . ASN A 1 367 ? -10.891 1.720 1.903 1.00 97.00 367 ASN A C 1
ATOM 2676 O O . ASN A 1 367 ? -10.343 1.545 0.819 1.00 97.00 367 ASN A O 1
ATOM 2680 N N . ALA A 1 368 ? -10.798 0.836 2.895 1.00 98.00 368 ALA A N 1
ATOM 2681 C CA . ALA A 1 368 ? -10.107 -0.438 2.789 1.00 98.00 368 ALA A CA 1
ATOM 2682 C C . ALA A 1 368 ? -11.011 -1.579 3.262 1.00 98.00 368 ALA A C 1
ATOM 2684 O O . ALA A 1 368 ? -11.339 -1.674 4.453 1.00 98.00 368 ALA A O 1
ATOM 2685 N N . HIS A 1 369 ? -11.410 -2.465 2.350 1.00 98.69 369 HIS A N 1
ATOM 2686 C CA . HIS A 1 369 ? -12.361 -3.519 2.673 1.00 98.69 369 HIS A CA 1
ATOM 2687 C C . HIS A 1 369 ? -12.143 -4.851 1.966 1.00 98.69 369 HIS A C 1
ATOM 2689 O O . HIS A 1 369 ? -11.471 -4.931 0.948 1.00 98.69 369 HIS A O 1
ATOM 2695 N N . ASP A 1 370 ? -12.700 -5.926 2.523 1.00 98.69 370 ASP A N 1
ATOM 2696 C CA . ASP A 1 370 ? -12.639 -7.275 1.941 1.00 98.69 370 ASP A CA 1
ATOM 2697 C C . ASP A 1 370 ? -11.203 -7.759 1.633 1.00 98.69 370 ASP A C 1
ATOM 2699 O O . ASP A 1 370 ? -10.974 -8.525 0.696 1.00 98.69 370 ASP A O 1
ATOM 2703 N N . ASN A 1 371 ? -10.208 -7.302 2.403 1.00 98.81 371 ASN A N 1
ATOM 2704 C CA . ASN A 1 371 ? -8.827 -7.770 2.285 1.00 98.81 371 ASN A CA 1
ATOM 2705 C C . ASN A 1 371 ? -8.575 -8.958 3.224 1.00 98.81 371 ASN A C 1
ATOM 2707 O O . ASN A 1 371 ? -9.122 -9.031 4.327 1.00 98.81 371 ASN A O 1
ATOM 2711 N N . THR A 1 372 ? -7.695 -9.866 2.807 1.00 98.81 372 THR A N 1
ATOM 2712 C CA . THR A 1 372 ? -7.138 -10.925 3.657 1.00 98.81 372 THR A CA 1
ATOM 2713 C C . THR A 1 372 ? -5.705 -10.561 4.010 1.00 98.81 372 THR A C 1
ATOM 2715 O O . THR A 1 372 ? -4.857 -10.453 3.131 1.00 98.81 372 THR A O 1
ATOM 2718 N N . ILE A 1 373 ? -5.431 -10.355 5.293 1.00 98.88 373 ILE A N 1
ATOM 2719 C CA . ILE A 1 373 ? -4.169 -9.824 5.800 1.00 98.88 373 ILE A CA 1
ATOM 2720 C C . ILE A 1 373 ? -3.618 -10.794 6.834 1.00 98.88 373 ILE A C 1
ATOM 2722 O O . ILE A 1 373 ? -4.259 -11.058 7.847 1.00 98.88 373 ILE A O 1
ATOM 2726 N N . THR A 1 374 ? -2.411 -11.285 6.598 1.00 98.75 374 THR A N 1
ATOM 2727 C CA . THR A 1 374 ? -1.640 -12.080 7.545 1.00 98.75 374 THR A CA 1
ATOM 2728 C C . THR A 1 374 ? -0.304 -11.390 7.776 1.00 98.75 374 THR A C 1
ATOM 2730 O O . THR A 1 374 ? 0.401 -11.041 6.830 1.00 98.75 374 THR A O 1
ATOM 2733 N N . VAL A 1 375 ? 0.029 -11.153 9.039 1.00 98.25 375 VAL A N 1
ATOM 2734 C CA . VAL A 1 375 ? 1.313 -10.582 9.440 1.00 98.25 375 VAL A CA 1
ATOM 2735 C C . VAL A 1 375 ? 1.976 -11.431 10.513 1.0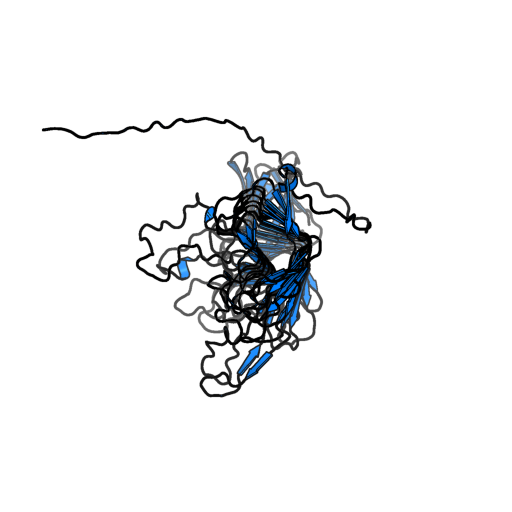0 98.25 375 VAL A C 1
ATOM 2737 O O . VAL A 1 375 ? 1.292 -11.968 11.389 1.00 98.25 375 VAL A O 1
ATOM 2740 N N . HIS A 1 376 ? 3.305 -11.525 10.464 1.00 96.50 376 HIS A N 1
ATOM 2741 C CA . HIS A 1 376 ? 4.081 -12.307 11.425 1.00 96.50 376 HIS A CA 1
ATOM 2742 C C . HIS A 1 376 ? 5.294 -11.564 11.992 1.00 96.50 376 HIS A C 1
ATOM 2744 O O . HIS A 1 376 ? 6.038 -10.913 11.252 1.00 96.50 376 HIS A O 1
ATOM 2750 N N . SER A 1 377 ? 5.545 -11.744 13.289 1.00 92.81 377 SER A N 1
ATOM 2751 C CA . SER A 1 377 ? 6.818 -11.430 13.948 1.00 92.81 377 SER A CA 1
ATOM 2752 C C . SER A 1 377 ? 7.580 -12.732 14.212 1.00 92.81 377 SER A C 1
ATOM 2754 O O . SER A 1 377 ? 7.473 -13.337 15.275 1.00 92.81 377 SER A O 1
ATOM 2756 N N . ASP A 1 378 ? 8.340 -13.200 13.213 1.00 89.69 378 ASP A N 1
ATOM 2757 C CA . ASP A 1 378 ? 9.016 -14.511 13.250 1.00 89.69 378 ASP A CA 1
ATOM 2758 C C . ASP A 1 378 ? 10.457 -14.459 13.792 1.00 89.69 378 ASP A C 1
ATOM 2760 O O . ASP A 1 378 ? 11.108 -15.504 13.961 1.00 89.69 378 ASP A O 1
ATOM 2764 N N . ALA A 1 379 ? 10.977 -13.257 14.048 1.00 82.06 379 ALA A N 1
ATOM 2765 C CA . ALA A 1 379 ? 12.358 -13.025 14.441 1.00 82.06 379 ALA A CA 1
ATOM 2766 C C . ALA A 1 379 ? 12.468 -12.152 15.695 1.00 82.06 379 ALA A C 1
ATOM 2768 O O . ALA A 1 379 ? 11.828 -11.114 15.807 1.00 82.06 379 ALA A O 1
ATOM 2769 N N . ASN A 1 380 ? 13.383 -12.540 16.578 1.00 77.19 380 ASN A N 1
ATOM 2770 C CA . ASN A 1 380 ? 13.930 -11.675 17.613 1.00 77.19 380 ASN A CA 1
ATOM 2771 C C . ASN A 1 380 ? 15.397 -11.424 17.280 1.00 77.19 380 ASN A C 1
ATOM 2773 O O . ASN A 1 380 ? 16.111 -12.333 16.849 1.00 77.19 380 ASN A O 1
ATOM 2777 N N . PHE A 1 381 ? 15.863 -10.202 17.485 1.00 69.25 381 PHE A N 1
ATOM 2778 C CA . PHE A 1 381 ? 17.277 -9.879 17.405 1.00 69.25 381 PHE A CA 1
ATOM 2779 C C . PHE A 1 381 ? 17.886 -10.182 18.756 1.00 69.25 381 PHE A C 1
ATOM 2781 O O . PHE A 1 381 ? 17.368 -9.723 19.769 1.00 69.25 381 PHE A O 1
ATOM 2788 N N . ILE A 1 382 ? 18.996 -10.910 18.762 1.00 64.81 382 ILE A N 1
ATOM 2789 C CA . ILE A 1 382 ? 19.827 -11.119 19.943 1.00 64.81 382 ILE A CA 1
ATOM 2790 C C . ILE A 1 382 ? 21.246 -10.740 19.527 1.00 64.81 382 ILE A C 1
ATOM 2792 O O . ILE A 1 382 ? 21.860 -11.437 18.719 1.00 64.81 382 ILE A O 1
ATOM 2796 N N . GLY A 1 383 ? 21.768 -9.625 20.036 1.00 65.00 383 GLY A N 1
ATOM 2797 C CA . GLY A 1 383 ? 23.100 -9.148 19.656 1.00 65.00 383 GLY A CA 1
ATOM 2798 C C . GLY A 1 383 ? 23.655 -8.077 20.588 1.00 65.00 383 GLY A C 1
ATOM 2799 O O . GLY A 1 383 ? 22.920 -7.462 21.348 1.00 65.00 383 GLY A O 1
ATOM 2800 N N . THR A 1 384 ? 24.966 -7.844 20.539 1.00 54.91 384 THR A N 1
ATOM 2801 C CA . THR A 1 384 ? 25.734 -6.976 21.459 1.00 54.91 384 THR A CA 1
ATOM 2802 C C . THR A 1 384 ? 25.663 -5.494 21.093 1.00 54.91 384 THR A C 1
ATOM 2804 O O . THR A 1 384 ? 26.674 -4.800 21.014 1.00 54.91 384 THR A O 1
ATOM 2807 N N . TRP A 1 385 ? 24.471 -5.021 20.754 1.00 59.31 385 TRP A N 1
ATOM 2808 C CA . TRP A 1 385 ? 24.290 -3.742 20.071 1.00 59.31 385 TRP A CA 1
ATOM 2809 C C . TRP A 1 385 ? 23.980 -2.584 21.040 1.00 59.31 385 TRP A C 1
ATOM 2811 O O . TRP A 1 385 ? 23.630 -1.478 20.640 1.00 59.31 385 TRP A O 1
ATOM 2821 N N . SER A 1 386 ? 24.183 -2.829 22.338 1.00 59.69 386 SER A N 1
ATOM 2822 C CA . SER A 1 386 ? 24.317 -1.785 23.350 1.00 59.69 386 SER A CA 1
ATOM 2823 C C . SER A 1 386 ? 25.662 -1.059 23.184 1.00 59.69 386 SER A C 1
ATOM 2825 O O . SER A 1 386 ? 26.671 -1.723 22.936 1.00 59.69 386 SER A O 1
ATOM 2827 N N . PRO A 1 387 ? 25.751 0.266 23.424 1.00 57.28 387 PRO A N 1
ATOM 2828 C CA . PRO A 1 387 ? 27.031 0.984 23.523 1.00 57.28 387 PRO A CA 1
ATOM 2829 C C . PRO A 1 387 ? 28.022 0.359 24.521 1.00 57.28 387 PRO A C 1
ATOM 2831 O O . PRO A 1 387 ? 29.215 0.644 24.483 1.00 57.28 387 PRO A O 1
ATOM 2834 N N . THR A 1 388 ? 27.519 -0.485 25.424 1.00 65.56 388 THR A N 1
ATOM 2835 C CA . THR A 1 388 ? 28.292 -1.220 26.433 1.00 65.56 388 THR A CA 1
ATOM 2836 C C . THR A 1 388 ? 28.801 -2.588 25.958 1.00 65.56 388 THR A C 1
ATOM 2838 O O . THR A 1 388 ? 29.543 -3.234 26.688 1.00 65.56 388 THR A O 1
ATOM 2841 N N . GLY A 1 389 ? 28.428 -3.043 24.754 1.00 70.12 389 GLY A N 1
ATOM 2842 C CA . GLY A 1 389 ? 28.726 -4.391 24.252 1.00 70.12 389 GLY A CA 1
ATOM 2843 C C . GLY A 1 389 ? 27.837 -5.493 24.840 1.00 70.12 389 GLY A C 1
ATOM 2844 O O . GLY A 1 389 ? 27.992 -6.658 24.484 1.00 70.12 389 GLY A O 1
ATOM 2845 N N . GLU A 1 390 ? 26.887 -5.142 25.708 1.00 68.81 390 GLU A N 1
ATOM 2846 C CA . GLU A 1 390 ? 25.955 -6.099 26.301 1.00 68.81 390 GLU A CA 1
ATOM 2847 C C . GLU A 1 390 ? 24.936 -6.627 25.272 1.00 68.81 390 GLU A C 1
ATOM 2849 O O . GLU A 1 390 ? 24.477 -5.861 24.410 1.00 68.81 390 GLU A O 1
ATOM 2854 N N . PRO A 1 391 ? 24.550 -7.918 25.347 1.00 66.50 391 PRO A N 1
ATOM 2855 C CA . PRO A 1 391 ? 23.476 -8.477 24.537 1.00 66.50 391 PRO A CA 1
ATOM 2856 C C . PRO A 1 391 ? 22.142 -7.765 24.789 1.00 66.50 391 PRO A C 1
ATOM 2858 O O . PRO A 1 391 ? 21.684 -7.646 25.922 1.00 66.50 391 PRO A O 1
ATOM 2861 N N . VAL A 1 392 ? 21.482 -7.346 23.714 1.00 66.62 392 VAL A N 1
ATOM 2862 C CA . VAL A 1 392 ? 20.121 -6.808 23.711 1.00 66.62 392 VAL A CA 1
ATOM 2863 C C . VAL A 1 392 ? 19.232 -7.781 22.955 1.00 66.62 392 VAL A C 1
ATOM 2865 O O . VAL A 1 392 ? 19.618 -8.292 21.900 1.00 66.62 392 VAL A O 1
ATOM 2868 N N . THR A 1 393 ? 18.040 -8.024 23.501 1.00 69.44 393 THR A N 1
ATOM 2869 C CA . THR A 1 393 ? 16.960 -8.702 22.780 1.00 69.44 393 THR A CA 1
ATOM 2870 C C . THR A 1 393 ? 15.982 -7.656 22.260 1.00 69.44 393 THR A C 1
ATOM 2872 O O . THR A 1 393 ? 15.481 -6.849 23.043 1.00 69.44 393 THR A O 1
ATOM 2875 N N . MET A 1 394 ? 15.721 -7.653 20.953 1.00 73.94 394 MET A N 1
ATOM 2876 C CA . MET A 1 394 ? 14.680 -6.823 20.341 1.00 73.94 394 MET A CA 1
ATOM 2877 C C . MET A 1 394 ? 13.647 -7.725 19.684 1.00 73.94 394 MET A C 1
ATOM 2879 O O . MET A 1 394 ? 13.998 -8.531 18.820 1.00 73.94 394 MET A O 1
ATOM 2883 N N . GLY A 1 395 ? 12.388 -7.591 20.090 1.00 76.94 395 GLY A N 1
ATOM 2884 C CA . GLY A 1 395 ? 11.290 -8.300 19.442 1.00 76.94 395 GLY A CA 1
ATOM 2885 C C . GLY A 1 395 ? 10.883 -7.622 18.145 1.00 76.94 395 GLY A C 1
ATOM 2886 O O . GLY A 1 395 ? 10.779 -6.391 18.096 1.00 76.94 395 GLY A O 1
ATOM 2887 N N . ALA A 1 396 ? 10.637 -8.416 17.105 1.00 86.94 396 ALA A N 1
ATOM 2888 C CA . ALA A 1 396 ? 9.940 -7.924 15.926 1.00 86.94 396 ALA A CA 1
ATOM 2889 C C . ALA A 1 396 ? 8.476 -7.599 16.249 1.00 86.94 396 ALA A C 1
ATOM 2891 O O . ALA A 1 396 ? 7.851 -8.201 17.129 1.00 86.94 396 ALA A O 1
ATOM 2892 N N . GLY A 1 397 ? 7.919 -6.652 15.502 1.00 90.31 397 GLY A N 1
ATOM 2893 C CA . GLY A 1 397 ? 6.495 -6.353 15.523 1.00 90.31 397 GLY A CA 1
ATOM 2894 C C . GLY A 1 397 ? 5.767 -6.905 14.300 1.00 90.31 397 GLY A C 1
ATOM 2895 O O . GLY A 1 397 ? 6.351 -7.138 13.240 1.00 90.31 397 GLY A O 1
ATOM 2896 N N . ALA A 1 398 ? 4.462 -7.094 14.442 1.00 94.38 398 ALA A N 1
ATOM 2897 C CA . ALA A 1 398 ? 3.562 -7.457 13.361 1.00 94.38 398 ALA A CA 1
ATOM 2898 C C . ALA A 1 398 ? 2.251 -6.693 13.534 1.00 94.38 398 ALA A C 1
ATOM 2900 O O . ALA A 1 398 ? 1.658 -6.714 14.608 1.00 94.38 398 ALA A O 1
ATOM 2901 N N . ARG A 1 399 ? 1.794 -5.991 12.498 1.00 95.56 399 ARG A N 1
ATOM 2902 C CA . ARG A 1 399 ? 0.607 -5.130 12.550 1.00 95.56 399 ARG A CA 1
ATOM 2903 C C . ARG A 1 399 ? -0.280 -5.390 11.342 1.00 95.56 399 ARG A C 1
ATOM 2905 O O . ARG A 1 399 ? 0.139 -5.168 10.211 1.00 95.56 399 ARG A O 1
ATOM 2912 N N . GLY A 1 400 ? -1.498 -5.880 11.548 1.00 97.50 400 GLY A N 1
ATOM 2913 C CA . GLY A 1 400 ? -2.423 -6.106 10.434 1.00 97.50 400 GLY A CA 1
ATOM 2914 C C . GLY A 1 400 ? -2.787 -4.784 9.757 1.00 97.50 400 GLY A C 1
ATOM 2915 O O . GLY A 1 400 ? -2.567 -4.604 8.560 1.00 97.50 400 GLY A O 1
ATOM 2916 N N . LEU A 1 401 ? -3.267 -3.838 10.562 1.00 96.31 401 LEU A N 1
ATOM 2917 C CA . LEU A 1 401 ? -3.504 -2.446 10.188 1.00 96.31 401 LEU A CA 1
ATOM 2918 C C . LEU A 1 401 ? -2.669 -1.516 11.074 1.00 96.31 401 LEU A C 1
ATOM 2920 O O . LEU A 1 401 ? -2.550 -1.768 12.272 1.00 96.31 401 LEU A O 1
ATOM 2924 N N . MET A 1 402 ? -2.138 -0.443 10.492 1.00 93.56 402 MET A N 1
ATOM 2925 C CA . MET A 1 402 ? -1.389 0.619 11.175 1.00 93.56 402 MET A CA 1
ATOM 2926 C C . MET A 1 402 ? -1.898 1.980 10.685 1.00 93.56 402 MET A C 1
ATOM 2928 O O . MET A 1 402 ? -1.744 2.304 9.502 1.00 93.56 402 MET A O 1
ATOM 2932 N N . LEU A 1 403 ? -2.587 2.721 11.553 1.00 90.44 403 LEU A N 1
ATOM 2933 C CA . LEU A 1 403 ? -3.572 3.736 11.183 1.00 90.44 403 LEU A CA 1
ATOM 2934 C C . LEU A 1 403 ? -3.374 5.062 11.927 1.00 90.44 403 LEU A C 1
ATOM 2936 O O . LEU A 1 403 ? -3.580 5.141 13.134 1.00 90.44 403 LEU A O 1
ATOM 2940 N N . GLY A 1 404 ? -3.165 6.138 11.175 1.00 80.19 404 GLY A N 1
ATOM 2941 C CA . GLY A 1 404 ? -3.078 7.509 11.660 1.00 80.19 404 GLY A CA 1
ATOM 2942 C C . GLY A 1 404 ? -3.844 8.489 10.769 1.00 80.19 404 GLY A C 1
ATOM 2943 O O . GLY A 1 404 ? -3.712 8.478 9.540 1.00 80.19 404 GLY A O 1
ATOM 2944 N N . LEU A 1 405 ? -4.631 9.363 11.403 1.00 77.94 405 LEU A N 1
ATOM 2945 C CA . LEU A 1 405 ? -5.295 10.518 10.791 1.00 77.94 405 LEU A CA 1
ATOM 2946 C C . LEU A 1 405 ? -4.733 11.800 11.425 1.00 77.94 405 LEU A C 1
ATOM 2948 O O . LEU A 1 405 ? -4.684 11.926 12.639 1.00 77.94 405 LEU A O 1
ATOM 2952 N N . ARG A 1 406 ? -4.262 12.763 10.629 1.00 70.81 406 ARG A N 1
ATOM 2953 C CA . ARG A 1 406 ? -3.529 13.925 11.174 1.00 70.81 406 ARG A CA 1
ATOM 2954 C C . ARG A 1 406 ? -4.317 15.226 11.253 1.00 70.81 406 ARG A C 1
ATOM 2956 O O . ARG A 1 406 ? -3.887 16.139 11.955 1.00 70.81 406 ARG A O 1
ATOM 2963 N N . TRP A 1 407 ? -5.410 15.362 10.507 1.00 69.62 407 TRP A N 1
ATOM 2964 C CA . TRP A 1 407 ? -6.080 16.654 10.364 1.00 69.62 407 TRP A CA 1
ATOM 2965 C C . TRP A 1 407 ? -7.596 16.550 10.381 1.00 69.62 407 TRP A C 1
ATOM 2967 O O . TRP A 1 407 ? -8.185 15.481 10.224 1.00 69.62 407 TRP A O 1
ATOM 2977 N N . ASN A 1 408 ? -8.221 17.702 10.609 1.00 60.91 408 ASN A N 1
ATOM 2978 C CA . ASN A 1 408 ? -9.668 17.865 10.562 1.00 60.91 408 ASN A CA 1
ATOM 2979 C C . ASN A 1 408 ? -10.065 17.591 9.107 1.00 60.91 408 ASN A C 1
ATOM 2981 O O . ASN A 1 408 ? -9.336 17.998 8.206 1.00 60.91 408 ASN A O 1
ATOM 2985 N N . ASP A 1 409 ? -11.130 16.822 8.893 1.00 70.62 409 ASP A N 1
ATOM 2986 C CA . ASP A 1 409 ? -11.581 16.300 7.587 1.00 70.62 409 ASP A CA 1
ATOM 2987 C C . ASP A 1 409 ? -10.859 15.039 7.076 1.00 70.62 409 ASP A C 1
ATOM 2989 O O . ASP A 1 409 ? -11.272 14.444 6.076 1.00 70.62 409 ASP A O 1
ATOM 2993 N N . HIS A 1 410 ? -9.832 14.554 7.781 1.00 81.69 410 HIS A N 1
ATOM 2994 C CA . HIS A 1 410 ? -9.285 13.232 7.492 1.00 81.69 410 HIS A CA 1
ATOM 2995 C C . HIS A 1 410 ? -10.281 12.153 7.877 1.00 81.69 410 HIS A C 1
ATOM 2997 O O . HIS A 1 410 ? -10.856 12.170 8.962 1.00 81.69 410 HIS A O 1
ATOM 3003 N N . SER A 1 411 ? -10.452 11.187 6.986 1.00 87.06 411 SER A N 1
ATOM 3004 C CA . SER A 1 411 ? -11.414 10.111 7.156 1.00 87.06 411 SER A CA 1
ATOM 3005 C C . SER A 1 411 ? -10.849 8.823 6.589 1.00 87.06 411 SER A C 1
ATOM 3007 O O . SER A 1 411 ? -10.232 8.803 5.522 1.00 87.06 411 SER A O 1
ATOM 3009 N N . ALA A 1 412 ? -11.057 7.734 7.319 1.00 91.69 412 ALA A N 1
ATOM 3010 C CA . ALA A 1 412 ? -10.698 6.412 6.851 1.00 91.69 412 ALA A CA 1
ATOM 3011 C C . ALA A 1 412 ? -11.687 5.367 7.356 1.00 91.69 412 ALA A C 1
ATOM 3013 O O . ALA A 1 412 ? -12.108 5.383 8.512 1.00 91.69 412 ALA A O 1
ATOM 3014 N N . THR A 1 413 ? -12.040 4.432 6.486 1.00 94.75 413 THR A N 1
ATOM 3015 C CA . THR A 1 413 ? -12.909 3.302 6.785 1.00 94.75 413 THR A CA 1
ATOM 3016 C C . THR A 1 413 ? -12.174 2.000 6.508 1.00 94.75 413 THR A C 1
ATOM 3018 O O . THR A 1 413 ? -11.699 1.773 5.402 1.00 94.75 413 THR A O 1
ATOM 3021 N N . PHE A 1 414 ? -12.121 1.124 7.508 1.00 97.06 414 PHE A N 1
ATOM 3022 C CA . PHE A 1 414 ? -11.592 -0.231 7.394 1.00 97.06 414 PHE A CA 1
ATOM 3023 C C . PHE A 1 414 ? -12.704 -1.219 7.703 1.00 97.06 414 PHE A C 1
ATOM 3025 O O . PHE A 1 414 ? -13.148 -1.299 8.855 1.00 97.06 414 PHE A O 1
ATOM 3032 N N . SER A 1 415 ? -13.175 -1.959 6.699 1.00 98.31 415 SER A N 1
ATOM 3033 C CA . SER A 1 415 ? -14.329 -2.834 6.896 1.00 98.31 415 SER A CA 1
ATOM 3034 C C . SER A 1 415 ? -14.243 -4.215 6.275 1.00 98.31 415 SER A C 1
ATOM 3036 O O . SER A 1 415 ? -13.610 -4.405 5.252 1.00 98.31 415 SER A O 1
ATOM 3038 N N . ASN A 1 416 ? -14.876 -5.206 6.902 1.00 98.50 416 ASN A N 1
ATOM 3039 C CA . ASN A 1 416 ? -14.977 -6.572 6.367 1.00 98.50 416 ASN A CA 1
ATOM 3040 C C . ASN A 1 416 ? -13.624 -7.230 6.009 1.00 98.50 416 ASN A C 1
ATOM 3042 O O . ASN A 1 416 ? -13.566 -8.146 5.192 1.00 98.50 416 ASN A O 1
ATOM 3046 N N . ASN A 1 417 ? -12.520 -6.792 6.618 1.00 98.75 417 ASN A N 1
ATOM 3047 C CA . ASN A 1 417 ? -11.215 -7.412 6.411 1.00 98.75 417 ASN A CA 1
ATOM 3048 C C . ASN A 1 417 ? -11.067 -8.651 7.305 1.00 98.75 417 ASN A C 1
ATOM 3050 O O . ASN A 1 417 ? -11.551 -8.684 8.441 1.00 98.75 417 ASN A O 1
ATOM 3054 N N . THR A 1 418 ? -10.342 -9.655 6.816 1.00 98.81 418 THR A N 1
ATOM 3055 C CA . THR A 1 418 ? -9.855 -10.777 7.626 1.00 98.81 418 THR A CA 1
ATOM 3056 C C . THR A 1 418 ? -8.398 -10.522 7.967 1.00 98.81 418 THR A C 1
ATOM 3058 O O . THR A 1 418 ? -7.560 -10.462 7.075 1.00 98.81 418 THR A O 1
ATOM 3061 N N . ILE A 1 419 ? -8.098 -10.351 9.250 1.00 98.81 419 ILE A N 1
ATOM 3062 C CA . ILE A 1 419 ? -6.786 -9.947 9.750 1.00 98.81 419 ILE A CA 1
ATOM 3063 C C . ILE A 1 419 ? -6.272 -11.013 10.711 1.00 98.81 419 ILE A C 1
ATOM 3065 O O . ILE A 1 419 ? -6.950 -11.369 11.675 1.00 98.81 419 ILE A O 1
ATOM 3069 N N . VAL A 1 420 ? -5.055 -11.486 10.480 1.00 98.69 420 VAL A N 1
ATOM 3070 C CA . VAL A 1 420 ? -4.336 -12.409 11.353 1.00 98.69 420 VAL A CA 1
ATOM 3071 C C . VAL A 1 420 ? -2.980 -11.797 11.680 1.00 98.69 420 VAL A C 1
ATOM 3073 O O . VAL A 1 420 ? -2.174 -11.569 10.785 1.00 98.69 420 VAL A O 1
ATOM 3076 N N . ALA A 1 421 ? -2.725 -11.535 12.957 1.00 97.81 421 ALA A N 1
ATOM 3077 C CA . ALA A 1 421 ? -1.432 -11.073 13.438 1.00 97.81 421 ALA A CA 1
ATOM 3078 C C . ALA A 1 421 ? -0.840 -12.113 14.386 1.00 97.81 421 ALA A C 1
ATOM 3080 O O . ALA A 1 421 ? -1.396 -12.372 15.450 1.00 97.81 421 ALA A O 1
ATOM 3081 N N . ASN A 1 422 ? 0.279 -12.715 13.996 1.00 96.50 422 ASN A N 1
ATOM 3082 C CA . ASN A 1 422 ? 0.897 -13.790 14.756 1.00 96.50 422 ASN A CA 1
ATOM 3083 C C . ASN A 1 422 ? 2.283 -13.394 15.237 1.00 96.50 422 ASN A C 1
ATOM 3085 O O . ASN A 1 422 ? 3.169 -13.071 14.453 1.00 96.50 422 ASN A O 1
ATOM 3089 N N . ASP A 1 423 ? 2.479 -13.513 16.534 1.00 92.50 423 ASP A N 1
ATOM 3090 C CA . ASP A 1 423 ? 3.786 -13.544 17.145 1.00 92.50 423 ASP A CA 1
ATOM 3091 C C . ASP A 1 423 ? 4.266 -14.983 17.305 1.00 92.50 423 ASP A C 1
ATOM 3093 O O . ASP A 1 423 ? 3.477 -15.888 17.586 1.00 92.50 423 ASP A O 1
ATOM 3097 N N . LYS A 1 424 ? 5.555 -15.222 17.096 1.00 91.50 424 LYS A N 1
ATOM 3098 C CA . LYS A 1 424 ? 6.089 -16.584 17.091 1.00 91.50 424 LYS A CA 1
ATOM 3099 C C . LYS A 1 424 ? 6.153 -17.204 18.485 1.00 91.50 424 LYS A C 1
ATOM 3101 O O . LYS A 1 424 ? 5.902 -18.401 18.623 1.00 91.50 424 LYS A O 1
ATOM 3106 N N . ASP A 1 425 ? 6.518 -16.423 19.497 1.00 87.12 425 ASP A N 1
ATOM 3107 C CA . ASP A 1 425 ? 6.859 -16.938 20.831 1.00 87.12 425 ASP A CA 1
ATOM 3108 C C . ASP A 1 425 ? 6.286 -16.125 22.007 1.00 87.12 425 ASP A C 1
ATOM 3110 O O . ASP A 1 425 ? 6.546 -16.453 23.165 1.00 87.12 425 ASP A O 1
ATOM 3114 N N . GLY A 1 426 ? 5.469 -15.107 21.734 1.00 82.75 426 GLY A N 1
ATOM 3115 C CA . GLY A 1 426 ? 4.812 -14.266 22.736 1.00 82.75 426 GLY A CA 1
ATOM 3116 C C . GLY A 1 426 ? 5.693 -13.137 23.263 1.00 82.75 426 GLY A C 1
ATOM 3117 O O . GLY A 1 426 ? 5.265 -12.403 24.161 1.00 82.75 426 GLY A O 1
ATOM 3118 N N . THR A 1 427 ? 6.918 -13.021 22.744 1.00 78.31 427 THR A N 1
ATOM 3119 C CA . THR A 1 427 ? 7.884 -11.988 23.118 1.00 78.31 427 THR A CA 1
ATOM 3120 C C . THR A 1 427 ? 7.864 -10.789 22.166 1.00 78.31 427 THR A C 1
ATOM 3122 O O . THR A 1 427 ? 8.288 -9.702 22.553 1.00 78.31 427 THR A O 1
ATOM 3125 N N . GLY A 1 428 ? 7.349 -10.953 20.948 1.00 76.12 428 GLY A N 1
ATOM 3126 C CA . GLY A 1 428 ? 7.162 -9.875 19.989 1.00 76.12 428 GLY A CA 1
ATOM 3127 C C . GLY A 1 428 ? 5.885 -9.074 20.239 1.00 76.12 428 GLY A C 1
ATOM 3128 O O . GLY A 1 428 ? 5.259 -9.120 21.301 1.00 76.12 428 GLY A O 1
ATOM 3129 N N . TYR A 1 429 ? 5.492 -8.291 19.235 1.00 84.25 429 TYR A N 1
ATOM 3130 C CA . TYR A 1 429 ? 4.288 -7.466 19.301 1.00 84.25 429 TYR A CA 1
ATOM 3131 C C . TYR A 1 429 ? 3.402 -7.667 18.078 1.00 84.25 429 TYR A C 1
ATOM 3133 O O . TYR A 1 429 ? 3.492 -6.920 17.106 1.00 84.25 429 TYR A O 1
ATOM 3141 N N . ALA A 1 430 ? 2.530 -8.674 18.143 1.00 93.44 430 ALA A N 1
ATOM 3142 C CA . ALA A 1 430 ? 1.539 -8.937 17.109 1.00 93.44 430 ALA A CA 1
ATOM 3143 C C . ALA A 1 430 ? 0.204 -8.251 17.415 1.00 93.44 430 ALA A C 1
ATOM 3145 O O . ALA A 1 430 ? -0.537 -8.665 18.309 1.00 93.44 430 ALA A O 1
ATOM 3146 N N . VAL A 1 431 ? -0.128 -7.217 16.645 1.00 95.62 431 VAL A N 1
ATOM 3147 C CA . VAL A 1 431 ? -1.382 -6.470 16.741 1.00 95.62 431 VAL A CA 1
ATOM 3148 C C . VAL A 1 431 ? -2.218 -6.657 15.497 1.00 95.62 431 VAL A C 1
ATOM 3150 O O . VAL A 1 431 ? -1.761 -6.420 14.383 1.00 95.62 431 VAL A O 1
ATOM 3153 N N . GLY A 1 432 ? -3.485 -7.013 15.676 1.00 97.38 432 GLY A N 1
ATOM 3154 C CA . GLY A 1 432 ? -4.433 -7.002 14.568 1.00 97.38 432 GLY A CA 1
ATOM 3155 C C . GLY A 1 432 ? -4.609 -5.597 13.985 1.00 97.38 432 GLY A C 1
ATOM 3156 O O . GLY A 1 432 ? -4.359 -5.370 12.805 1.00 97.38 432 GLY A O 1
ATOM 3157 N N . ILE A 1 433 ? -5.014 -4.647 14.824 1.00 96.94 433 ILE A N 1
ATOM 3158 C CA . ILE A 1 433 ? -5.290 -3.258 14.449 1.00 96.94 433 ILE A CA 1
ATOM 3159 C C . ILE A 1 433 ? -4.539 -2.318 15.388 1.00 96.94 433 ILE A C 1
ATOM 3161 O O . ILE A 1 433 ? -4.823 -2.301 16.582 1.00 96.94 433 ILE A O 1
ATOM 3165 N N . ALA A 1 434 ? -3.615 -1.523 14.860 1.00 94.12 434 ALA A N 1
ATOM 3166 C CA . ALA A 1 434 ? -2.945 -0.451 15.580 1.00 94.12 434 ALA A CA 1
ATOM 3167 C C . ALA A 1 434 ? -3.457 0.907 15.092 1.00 94.12 434 ALA A C 1
ATOM 3169 O O . ALA A 1 434 ? -3.443 1.188 13.895 1.00 94.12 434 ALA A O 1
ATOM 3170 N N . VAL A 1 435 ? -3.937 1.727 16.027 1.00 91.38 435 VAL A N 1
ATOM 3171 C CA . VAL A 1 435 ? -4.278 3.129 15.784 1.00 91.38 435 VAL A CA 1
ATOM 3172 C C . VAL A 1 435 ? -3.183 3.986 16.403 1.00 91.38 435 VAL A C 1
ATOM 3174 O O . VAL A 1 435 ? -3.089 4.112 17.624 1.00 91.38 435 VAL A O 1
ATOM 3177 N N . ASP A 1 436 ? -2.342 4.543 15.548 1.00 79.06 436 ASP A N 1
ATOM 3178 C CA . ASP A 1 436 ? -1.097 5.204 15.876 1.00 79.06 436 ASP A CA 1
ATOM 3179 C C . ASP A 1 436 ? -0.921 6.459 15.014 1.00 79.06 436 ASP A C 1
ATOM 3181 O O . ASP A 1 436 ? -0.771 6.410 13.798 1.00 79.06 436 ASP A O 1
ATOM 3185 N N . ALA A 1 437 ? -0.949 7.620 15.669 1.00 65.25 437 ALA A N 1
ATOM 3186 C CA . ALA A 1 437 ? -0.936 8.951 15.056 1.00 65.25 437 ALA A CA 1
ATOM 3187 C C . ALA A 1 437 ? -2.302 9.488 14.589 1.00 65.25 437 ALA A C 1
ATOM 3189 O O . ALA A 1 437 ? -2.392 10.124 13.537 1.00 65.25 437 ALA A O 1
ATOM 3190 N N . ASN A 1 438 ? -3.348 9.327 15.411 1.00 58.97 438 ASN A N 1
ATOM 3191 C CA . ASN A 1 438 ? -4.510 10.220 15.337 1.00 58.97 438 ASN A CA 1
ATOM 3192 C C . ASN A 1 438 ? -4.199 11.504 16.129 1.00 58.97 438 ASN A C 1
ATOM 3194 O O . ASN A 1 438 ? -4.530 11.594 17.310 1.00 58.97 438 ASN A O 1
ATOM 3198 N N . ILE A 1 439 ? -3.418 12.421 15.545 1.00 57.00 439 ILE A N 1
ATOM 3199 C CA . ILE A 1 439 ? -2.851 13.593 16.239 1.00 57.00 439 ILE A CA 1
ATOM 3200 C C . ILE A 1 439 ? -3.317 14.877 15.563 1.00 57.00 439 ILE A C 1
ATOM 3202 O O . ILE A 1 439 ? -3.028 15.079 14.390 1.00 57.00 439 ILE A O 1
ATOM 3206 N N . ASP A 1 440 ? -3.861 15.812 16.342 1.00 53.75 440 ASP A N 1
ATOM 3207 C CA . ASP A 1 440 ? -3.839 17.237 16.000 1.00 53.75 440 ASP A CA 1
ATOM 3208 C C . ASP A 1 440 ? -2.373 17.722 15.953 1.00 53.75 440 ASP A C 1
ATOM 3210 O O . ASP A 1 440 ? -1.708 17.881 16.985 1.00 53.75 440 ASP A O 1
ATOM 3214 N N . ASN A 1 441 ? -1.840 17.903 14.737 1.00 49.41 441 ASN A N 1
ATOM 3215 C CA . ASN A 1 441 ? -0.420 18.160 14.436 1.00 49.41 441 ASN A CA 1
ATOM 3216 C C . ASN A 1 441 ? 0.168 19.443 15.077 1.00 49.41 441 ASN A C 1
ATOM 3218 O O . ASN A 1 441 ? 1.358 19.732 14.946 1.00 49.41 441 ASN A O 1
ATOM 3222 N N . ARG A 1 442 ? -0.614 20.216 15.840 1.00 54.09 442 ARG A N 1
ATOM 3223 C CA . ARG A 1 442 ? -0.092 21.324 16.663 1.00 54.09 442 ARG A CA 1
ATOM 3224 C C . ARG A 1 442 ? 0.905 20.876 17.730 1.00 54.09 442 ARG A C 1
ATOM 3226 O O . ARG A 1 442 ? 1.650 21.702 18.256 1.00 54.09 442 ARG A O 1
ATOM 3233 N N . TYR A 1 443 ? 0.943 19.579 18.033 1.00 46.84 443 TYR A N 1
ATOM 3234 C CA . TYR A 1 443 ? 1.782 19.032 19.088 1.00 46.84 443 TYR A CA 1
ATOM 3235 C C . TYR A 1 443 ? 3.286 19.157 18.839 1.00 46.84 443 TYR A C 1
ATOM 3237 O O . TYR A 1 443 ? 4.052 19.308 19.795 1.00 46.84 443 TYR A O 1
ATOM 3245 N N . TRP A 1 444 ? 3.713 19.110 17.577 1.00 50.97 444 TRP A N 1
ATOM 3246 C CA . TRP A 1 444 ? 5.136 19.135 17.251 1.00 50.97 444 TRP A CA 1
ATOM 3247 C C . TRP A 1 444 ? 5.714 20.532 17.028 1.00 50.97 444 TRP A C 1
ATOM 3249 O O . TRP A 1 444 ? 6.917 20.682 17.223 1.00 50.97 444 TRP A O 1
ATOM 3259 N N . TYR A 1 445 ? 4.916 21.550 16.667 1.00 49.38 445 TYR A N 1
ATOM 3260 C CA . TYR A 1 445 ? 5.517 22.645 15.891 1.00 49.38 445 TYR A CA 1
ATOM 3261 C C . TYR A 1 445 ? 5.344 24.110 16.311 1.00 49.38 445 TYR A C 1
ATOM 3263 O O . TYR A 1 445 ? 6.083 24.898 15.735 1.00 49.38 445 TYR A O 1
ATOM 3271 N N . ALA A 1 446 ? 4.540 24.546 17.297 1.00 48.62 446 ALA A N 1
ATOM 3272 C CA . ALA A 1 446 ? 4.677 25.968 17.701 1.00 48.62 446 ALA A CA 1
ATOM 3273 C C . ALA A 1 446 ? 4.087 26.413 19.042 1.00 48.62 446 ALA A C 1
ATOM 3275 O O . ALA A 1 446 ? 4.703 27.242 19.705 1.00 48.62 446 ALA A O 1
ATOM 3276 N N . ASP A 1 447 ? 2.915 25.929 19.459 1.00 53.84 447 ASP A N 1
ATOM 3277 C CA . ASP A 1 447 ? 2.231 26.563 20.591 1.00 53.84 447 ASP A CA 1
ATOM 3278 C C . ASP A 1 447 ? 1.405 25.574 21.415 1.00 53.84 447 ASP A C 1
ATOM 3280 O O . ASP A 1 447 ? 0.273 25.222 21.083 1.00 53.84 447 ASP A O 1
ATOM 3284 N N . ARG A 1 448 ? 1.986 25.143 22.540 1.00 54.59 448 ARG A N 1
ATOM 3285 C CA . ARG A 1 448 ? 1.331 24.267 23.523 1.00 54.59 448 ARG A CA 1
ATOM 3286 C C . ARG A 1 448 ? 0.201 24.968 24.293 1.00 54.59 448 ARG A C 1
ATOM 3288 O O . ARG A 1 448 ? -0.496 24.292 25.045 1.00 54.59 448 ARG A O 1
ATOM 3295 N N . SER A 1 449 ? 0.046 26.288 24.147 1.00 55.62 449 SER A N 1
ATOM 3296 C CA . SER A 1 449 ? -0.975 27.097 24.824 1.00 55.62 449 SER A CA 1
ATOM 3297 C C . SER A 1 449 ? -2.234 27.333 23.985 1.00 55.62 449 SER A C 1
ATOM 3299 O O . SER A 1 449 ? -3.261 27.740 24.531 1.00 55.62 449 SER A O 1
ATOM 3301 N N . ALA A 1 450 ? -2.198 27.033 22.682 1.00 54.69 450 ALA A N 1
ATOM 3302 C CA . ALA A 1 450 ? -3.365 27.158 21.821 1.00 54.69 450 ALA A CA 1
ATOM 3303 C C . ALA A 1 450 ? -4.487 26.218 22.292 1.00 54.69 450 ALA A C 1
ATOM 3305 O O . ALA A 1 450 ? -4.286 25.011 22.450 1.00 54.69 450 ALA A O 1
ATOM 3306 N N . ALA A 1 451 ? -5.690 26.770 22.485 1.00 53.56 451 ALA A N 1
ATOM 3307 C CA . ALA A 1 451 ? -6.866 25.986 22.838 1.00 53.56 451 ALA A CA 1
ATOM 3308 C C . ALA A 1 451 ? -7.068 24.856 21.817 1.00 53.56 451 ALA A C 1
ATOM 3310 O O . ALA A 1 451 ? -6.995 25.085 20.600 1.00 53.56 451 ALA A O 1
ATOM 3311 N N . ARG A 1 452 ? -7.314 23.630 22.308 1.00 53.56 452 ARG A N 1
ATOM 3312 C CA . ARG A 1 452 ? -7.736 22.518 21.447 1.00 53.56 452 ARG A CA 1
ATOM 3313 C C . ARG A 1 452 ? -8.895 22.994 20.587 1.00 53.56 452 ARG A C 1
ATOM 3315 O O . ARG A 1 452 ? -9.766 23.731 21.052 1.00 53.56 452 ARG A O 1
ATOM 3322 N N . ARG A 1 453 ? -8.884 22.585 19.322 1.00 51.56 453 ARG A N 1
ATOM 3323 C CA . ARG A 1 453 ? -10.064 22.786 18.510 1.00 51.56 453 ARG A CA 1
ATOM 3324 C C . ARG A 1 453 ? -11.103 21.802 19.069 1.00 51.56 453 ARG A C 1
ATOM 3326 O O . ARG A 1 453 ? -10.734 20.697 19.469 1.00 51.56 453 ARG A O 1
ATOM 3333 N N . PRO A 1 454 ? -12.360 22.226 19.215 1.00 47.47 454 PRO A N 1
ATOM 3334 C CA . PRO A 1 454 ? -13.419 21.392 19.771 1.00 47.47 454 PRO A CA 1
ATOM 3335 C C . PRO A 1 454 ? -13.899 20.300 18.800 1.00 47.47 454 PRO A C 1
ATOM 3337 O O . PRO A 1 454 ? -14.867 19.610 19.110 1.00 47.47 454 PRO A O 1
ATOM 3340 N N . ASP A 1 455 ? -13.291 20.161 17.620 1.00 49.41 455 ASP A N 1
ATOM 3341 C CA . ASP A 1 455 ? -13.690 19.188 16.613 1.00 49.41 455 ASP A CA 1
ATOM 3342 C C . ASP A 1 455 ? -13.041 17.820 16.866 1.00 49.41 455 ASP A C 1
ATOM 3344 O O . ASP A 1 455 ? -11.868 17.564 16.627 1.00 49.41 455 ASP A O 1
ATOM 3348 N N . PHE A 1 456 ? -13.874 16.936 17.404 1.00 56.06 456 PHE A N 1
ATOM 3349 C CA . PHE A 1 456 ? -13.658 15.501 17.539 1.00 56.06 456 PHE A CA 1
ATOM 3350 C C . PHE A 1 456 ? -13.447 14.843 16.165 1.00 56.06 456 PHE A C 1
ATOM 3352 O O . PHE A 1 456 ? -14.099 15.236 15.200 1.00 56.06 456 PHE A O 1
ATOM 3359 N N . HIS A 1 457 ? -12.621 13.791 16.092 1.00 57.22 457 HIS A N 1
ATOM 3360 C CA . HIS A 1 457 ? -12.324 13.057 14.850 1.00 57.22 457 HIS A CA 1
ATOM 3361 C C . HIS A 1 457 ? -12.889 11.619 14.834 1.00 57.22 457 HIS A C 1
ATOM 3363 O O . HIS A 1 457 ? -12.115 10.660 14.749 1.00 57.22 457 HIS A O 1
ATOM 3369 N N . PRO A 1 458 ? -14.223 11.414 14.854 1.00 60.75 458 PRO A N 1
ATOM 3370 C CA . PRO A 1 458 ? -14.824 10.080 14.738 1.00 60.75 458 PRO A CA 1
ATOM 3371 C C . PRO A 1 458 ? -14.744 9.497 13.311 1.00 60.75 458 PRO A C 1
ATOM 3373 O O . PRO A 1 458 ? -15.387 8.490 13.003 1.00 60.75 458 PRO A O 1
ATOM 3376 N N . ASP A 1 459 ? -13.995 10.135 12.414 1.00 80.75 459 ASP A N 1
ATOM 3377 C CA . ASP A 1 459 ? -13.950 9.795 10.995 1.00 80.75 459 ASP A CA 1
ATOM 3378 C C . ASP A 1 459 ? -12.975 8.654 10.667 1.00 80.75 459 ASP A C 1
ATOM 3380 O O . ASP A 1 459 ? -12.920 8.205 9.521 1.00 80.75 459 ASP A O 1
ATOM 3384 N N . LEU A 1 460 ? -12.285 8.109 11.679 1.00 89.50 460 LEU A N 1
ATOM 3385 C CA . LEU A 1 460 ? -11.708 6.767 11.615 1.00 89.50 460 LEU A CA 1
ATOM 3386 C C . LEU A 1 460 ? -12.757 5.729 12.032 1.00 89.50 460 LEU A C 1
ATOM 3388 O O . LEU A 1 460 ? -13.125 5.639 13.205 1.00 89.50 460 LEU A O 1
ATOM 3392 N N . ARG A 1 461 ? -13.212 4.914 11.078 1.00 92.38 461 ARG A N 1
ATOM 3393 C CA . ARG A 1 461 ? -14.214 3.861 11.286 1.00 92.38 461 ARG A CA 1
ATOM 3394 C C . ARG A 1 461 ? -13.625 2.493 10.992 1.00 92.38 461 ARG A C 1
ATOM 3396 O O . ARG A 1 461 ? -13.084 2.257 9.919 1.00 92.38 461 ARG A O 1
ATOM 3403 N N . ILE A 1 462 ? -13.778 1.566 11.928 1.00 95.81 462 ILE A N 1
ATOM 3404 C CA . ILE A 1 462 ? -13.228 0.213 11.838 1.00 95.81 462 ILE A CA 1
ATOM 3405 C C . ILE A 1 462 ? -14.344 -0.771 12.174 1.00 95.81 462 ILE A C 1
ATOM 3407 O O . ILE A 1 462 ? -14.749 -0.865 13.335 1.00 95.81 462 ILE A O 1
ATOM 3411 N N . TYR A 1 463 ? -14.881 -1.491 11.185 1.00 97.06 463 TYR A N 1
ATOM 3412 C CA . TYR A 1 463 ? -16.061 -2.322 11.430 1.00 97.06 463 TYR A CA 1
ATOM 3413 C C . TYR A 1 463 ? -16.207 -3.589 10.607 1.00 97.06 463 TYR A C 1
ATOM 3415 O O . TYR A 1 463 ? -15.736 -3.686 9.487 1.00 97.06 463 TYR A O 1
ATOM 3423 N N . GLY A 1 464 ? -16.904 -4.585 11.152 1.00 97.75 464 GLY A N 1
ATOM 3424 C CA . GLY A 1 464 ? -17.151 -5.841 10.434 1.00 97.75 464 GLY A CA 1
ATOM 3425 C C . GLY A 1 464 ? -15.892 -6.677 10.174 1.00 97.75 464 GLY A C 1
ATOM 3426 O O . GLY A 1 464 ? -15.966 -7.684 9.479 1.00 97.75 464 GLY A O 1
ATOM 3427 N N . ASN A 1 465 ? -14.731 -6.291 10.713 1.00 98.75 465 ASN A N 1
ATOM 3428 C CA . ASN A 1 465 ? -13.490 -7.030 10.509 1.00 98.75 465 ASN A CA 1
ATOM 3429 C C . ASN A 1 465 ? -13.461 -8.280 11.398 1.00 98.75 465 ASN A C 1
ATOM 3431 O O . ASN A 1 465 ? -13.943 -8.263 12.534 1.00 98.75 465 ASN A O 1
ATOM 3435 N N . THR A 1 466 ? -12.838 -9.351 10.912 1.00 98.81 466 THR A N 1
ATOM 3436 C CA . THR A 1 466 ? -12.464 -10.510 11.732 1.00 98.81 466 THR A CA 1
ATOM 3437 C C . THR A 1 466 ? -10.982 -10.418 12.037 1.00 98.81 466 THR A C 1
ATOM 3439 O O . THR A 1 466 ? -10.163 -10.461 11.127 1.00 98.81 466 THR A O 1
ATOM 3442 N N . VAL A 1 467 ? -10.632 -10.287 13.312 1.00 98.81 467 VAL A N 1
ATOM 3443 C CA . VAL A 1 467 ? -9.268 -10.003 13.754 1.00 98.81 467 VAL A CA 1
ATOM 3444 C C . VAL A 1 467 ? -8.811 -11.099 14.700 1.00 98.81 467 VAL A C 1
ATOM 3446 O O . VAL A 1 467 ? -9.309 -11.216 15.818 1.00 98.81 467 VAL A O 1
ATOM 3449 N N . THR A 1 468 ? -7.827 -11.874 14.268 1.00 98.69 468 THR A N 1
ATOM 3450 C CA . THR A 1 468 ? -7.179 -12.914 15.065 1.00 98.69 468 THR A CA 1
ATOM 3451 C C . THR A 1 468 ? -5.792 -12.448 15.472 1.00 98.69 468 THR A C 1
ATOM 3453 O O . THR A 1 468 ? -5.029 -11.983 14.629 1.00 98.69 468 THR A O 1
ATOM 3456 N N . SER A 1 469 ? -5.463 -12.553 16.756 1.00 98.06 469 SER A N 1
ATOM 3457 C CA . SER A 1 469 ? -4.115 -12.267 17.240 1.00 98.06 469 SER A CA 1
ATOM 3458 C C . SER A 1 469 ? -3.778 -13.081 18.478 1.00 98.06 469 SER A C 1
ATOM 3460 O O . SER A 1 469 ? -4.658 -13.366 19.294 1.00 98.06 469 SER A O 1
ATOM 3462 N N . ASN A 1 470 ? -2.501 -13.424 18.624 1.00 96.31 470 ASN A N 1
ATOM 3463 C CA . ASN A 1 470 ? -1.950 -14.040 19.829 1.00 96.31 470 ASN A CA 1
ATOM 3464 C C . ASN A 1 470 ? -1.219 -13.045 20.745 1.00 96.31 470 ASN A C 1
ATOM 3466 O O . ASN A 1 470 ? -0.877 -13.413 21.865 1.00 96.31 470 ASN A O 1
ATOM 3470 N N . GLY A 1 471 ? -1.039 -11.789 20.319 1.00 94.69 471 GLY A N 1
ATOM 3471 C CA . GLY A 1 471 ? -0.498 -10.703 21.142 1.00 94.69 471 GLY A CA 1
ATOM 3472 C C . GLY A 1 471 ? -1.579 -9.713 21.577 1.00 94.69 471 GLY A C 1
ATOM 3473 O O . GLY A 1 471 ? -1.912 -9.601 22.754 1.00 94.69 471 GLY A O 1
ATOM 3474 N N . MET A 1 472 ? -2.150 -8.986 20.619 1.00 95.94 472 MET A N 1
ATOM 3475 C CA . MET A 1 472 ? -3.186 -7.981 20.855 1.00 95.94 472 MET A CA 1
ATOM 3476 C C . MET A 1 472 ? -4.131 -7.854 19.656 1.00 95.94 472 MET A C 1
ATOM 3478 O O . MET A 1 472 ? -3.686 -7.841 18.512 1.00 95.94 472 MET A O 1
ATOM 3482 N N . ASN A 1 473 ? -5.447 -7.733 19.862 1.00 97.88 473 ASN A N 1
ATOM 3483 C CA . ASN A 1 473 ? -6.346 -7.486 18.723 1.00 97.88 473 ASN A CA 1
ATOM 3484 C C . ASN A 1 473 ? -6.394 -6.005 18.332 1.00 97.88 473 ASN A C 1
ATOM 3486 O O . ASN A 1 473 ? -6.384 -5.704 17.141 1.00 97.88 473 ASN A O 1
ATOM 3490 N N . LEU A 1 474 ? -6.435 -5.104 19.316 1.00 96.56 474 LEU A N 1
ATOM 3491 C CA . LEU A 1 474 ? -6.585 -3.664 19.106 1.00 96.56 474 LEU A CA 1
ATOM 3492 C C . LEU A 1 474 ? -5.621 -2.854 19.981 1.00 96.56 474 LEU A C 1
ATOM 3494 O O . LEU A 1 474 ? -5.693 -2.917 21.206 1.00 96.56 474 LEU A O 1
ATOM 3498 N N . SER A 1 475 ? -4.791 -2.031 19.354 1.00 94.06 475 SER A N 1
ATOM 3499 C CA . SER A 1 475 ? -3.982 -1.017 20.022 1.00 94.06 475 SER A CA 1
ATOM 3500 C C . SER A 1 475 ? -4.546 0.380 19.764 1.00 94.06 475 SER A C 1
ATOM 3502 O O . SER A 1 475 ? -4.790 0.737 18.613 1.00 94.06 475 SER A O 1
ATOM 3504 N N . LEU A 1 476 ? -4.736 1.174 20.822 1.00 90.50 476 LEU A N 1
ATOM 3505 C CA . LEU A 1 476 ? -5.206 2.571 20.754 1.00 90.50 476 LEU A CA 1
ATOM 3506 C C . LEU A 1 476 ? -4.104 3.575 21.126 1.00 90.50 476 LEU A C 1
ATOM 3508 O O . LEU A 1 476 ? -4.363 4.555 21.816 1.00 90.50 476 LEU A O 1
ATOM 3512 N N . CYS A 1 477 ? -2.872 3.272 20.736 1.00 84.88 477 CYS A N 1
ATOM 3513 C CA . CYS A 1 477 ? -1.690 4.137 20.634 1.00 84.88 477 CYS A CA 1
ATOM 3514 C C . CYS A 1 477 ? -0.459 3.235 20.543 1.00 84.88 477 CYS A C 1
ATOM 3516 O O . CYS A 1 477 ? -0.514 2.089 20.980 1.00 84.88 477 CYS A O 1
ATOM 3518 N N . ASP A 1 478 ? 0.670 3.737 20.061 1.00 80.50 478 ASP A N 1
ATOM 3519 C CA . ASP A 1 478 ? 1.979 3.088 20.223 1.00 80.50 478 ASP A CA 1
ATOM 3520 C C . ASP A 1 478 ? 3.113 4.067 19.900 1.00 80.50 478 ASP A C 1
ATOM 3522 O O . ASP A 1 478 ? 2.860 5.261 19.834 1.00 80.50 478 ASP A O 1
ATOM 3526 N N . GLU A 1 479 ? 4.342 3.594 19.686 1.00 75.56 479 GLU A N 1
ATOM 3527 C CA . GLU A 1 479 ? 5.533 4.403 19.425 1.00 75.56 479 GLU A CA 1
ATOM 3528 C C . GLU A 1 479 ? 5.440 5.376 18.235 1.00 75.56 479 GLU A C 1
ATOM 3530 O O . GLU A 1 479 ? 6.250 6.299 18.170 1.00 75.56 479 GLU A O 1
ATOM 3535 N N . TYR A 1 480 ? 4.462 5.237 17.336 1.00 75.69 480 TYR A N 1
ATOM 3536 C CA . TYR A 1 480 ? 4.225 6.201 16.255 1.00 75.69 480 TYR A CA 1
ATOM 3537 C C . TYR A 1 480 ? 3.275 7.340 16.646 1.00 75.69 480 TYR A C 1
ATOM 3539 O O . TYR A 1 480 ? 3.290 8.396 16.009 1.00 75.69 480 TYR A O 1
ATOM 3547 N N . GLY A 1 481 ? 2.468 7.172 17.696 1.00 77.81 481 GLY A N 1
ATOM 3548 C CA . GLY A 1 481 ? 1.621 8.240 18.210 1.00 77.81 481 GLY A CA 1
ATOM 3549 C C . GLY A 1 481 ? 0.427 7.777 19.049 1.00 77.81 481 GLY A C 1
ATOM 3550 O O . GLY A 1 481 ? 0.100 6.590 19.106 1.00 77.81 481 GLY A O 1
ATOM 3551 N N . PRO A 1 482 ? -0.274 8.727 19.692 1.00 79.81 482 PRO A N 1
ATOM 3552 C CA . PRO A 1 482 ? -1.542 8.464 20.361 1.00 79.81 482 PRO A CA 1
ATOM 3553 C C . PRO A 1 482 ? -2.673 8.121 19.379 1.00 79.81 482 PRO A C 1
ATOM 3555 O O . PRO A 1 482 ? -2.641 8.527 18.213 1.00 79.81 482 PRO A O 1
ATOM 3558 N N . ALA A 1 483 ? -3.719 7.468 19.893 1.00 84.31 483 ALA A N 1
ATOM 3559 C CA . ALA A 1 483 ? -5.045 7.472 19.281 1.00 84.31 483 ALA A CA 1
ATOM 3560 C C . ALA A 1 483 ? -5.925 8.520 19.983 1.00 84.31 483 ALA A C 1
ATOM 3562 O O . ALA A 1 483 ? -6.595 8.221 20.974 1.00 84.31 483 ALA A O 1
ATOM 3563 N N . ASP A 1 484 ? -5.899 9.768 19.516 1.00 76.94 484 ASP A N 1
ATOM 3564 C CA . ASP A 1 484 ? -6.883 10.783 19.919 1.00 76.94 484 ASP A CA 1
ATOM 3565 C C . ASP A 1 484 ? -8.159 10.658 19.061 1.00 76.94 484 ASP A C 1
ATOM 3567 O O . ASP A 1 484 ? -8.265 9.782 18.202 1.00 76.94 484 ASP A O 1
ATOM 3571 N N . GLY A 1 485 ? -9.147 11.518 19.291 1.00 78.00 485 GLY A N 1
ATOM 3572 C CA . GLY A 1 485 ? -10.269 11.715 18.377 1.00 78.00 485 GLY A CA 1
ATOM 3573 C C . GLY A 1 485 ? -11.393 10.682 18.452 1.00 78.00 485 GLY A C 1
ATOM 3574 O O . GLY A 1 485 ? -12.371 10.848 17.731 1.00 78.00 485 GLY A O 1
ATOM 3575 N N . PHE A 1 486 ? -11.312 9.684 19.340 1.00 85.81 486 PHE A N 1
ATOM 3576 C CA . PHE A 1 486 ? -12.342 8.653 19.526 1.00 85.81 486 PHE A CA 1
ATOM 3577 C C . PHE A 1 486 ? -12.671 7.870 18.237 1.00 85.81 486 PHE A C 1
ATOM 3579 O O . PHE A 1 486 ? -13.814 7.914 17.771 1.00 85.81 486 PHE A O 1
ATOM 3586 N N . PRO A 1 487 ? -11.707 7.114 17.667 1.00 89.25 487 PRO A N 1
ATOM 3587 C CA . PRO A 1 487 ? -11.992 6.220 16.547 1.00 89.25 487 PRO A CA 1
ATOM 3588 C C . PRO A 1 487 ? -13.171 5.293 16.865 1.00 89.25 487 PRO A C 1
ATOM 3590 O O . PRO A 1 487 ? -13.306 4.797 17.989 1.00 89.25 487 PRO A O 1
ATOM 3593 N N . LEU A 1 488 ? -14.025 5.055 15.869 1.00 91.44 488 LEU A N 1
ATOM 3594 C CA . LEU A 1 488 ? -15.237 4.257 16.006 1.00 91.44 488 LEU A CA 1
ATOM 3595 C C . LEU A 1 488 ? -14.974 2.808 15.574 1.00 91.44 488 LEU A C 1
ATOM 3597 O O . LEU A 1 488 ? -14.883 2.508 14.382 1.00 91.44 488 LEU A O 1
ATOM 3601 N N . ILE A 1 489 ? -14.891 1.898 16.545 1.00 95.31 489 ILE A N 1
ATOM 3602 C CA . ILE A 1 489 ? -14.595 0.474 16.354 1.00 95.31 489 ILE A CA 1
ATOM 3603 C C . ILE A 1 489 ? -15.832 -0.361 16.688 1.00 95.31 489 ILE A C 1
ATOM 3605 O O . ILE A 1 489 ? -16.177 -0.539 17.856 1.00 95.31 489 ILE A O 1
ATOM 3609 N N . TYR A 1 490 ? -16.521 -0.908 15.688 1.00 95.31 490 TYR A N 1
ATOM 3610 C CA . TYR A 1 490 ? -17.810 -1.561 15.931 1.00 95.31 490 TYR A CA 1
ATOM 3611 C C . TYR A 1 490 ? -18.067 -2.802 15.089 1.00 95.31 490 TYR A C 1
ATOM 3613 O O . TYR A 1 490 ? -17.582 -2.920 13.973 1.00 95.31 490 TYR A O 1
ATOM 3621 N N . ARG A 1 491 ? -18.862 -3.747 15.604 1.00 96.50 491 ARG A N 1
ATOM 3622 C CA . ARG A 1 491 ? -19.198 -5.002 14.897 1.00 96.50 491 ARG A CA 1
ATOM 3623 C C . ARG A 1 491 ? -17.980 -5.806 14.417 1.00 96.50 491 ARG A C 1
ATOM 3625 O O . ARG A 1 491 ? -18.092 -6.575 13.467 1.00 96.50 491 ARG A O 1
ATOM 3632 N N . ASN A 1 492 ? -16.816 -5.647 15.041 1.00 98.56 492 ASN A N 1
ATOM 3633 C CA . ASN A 1 492 ? -15.663 -6.492 14.747 1.00 98.56 492 ASN A CA 1
ATOM 3634 C C . ASN A 1 492 ? -15.772 -7.805 15.527 1.00 98.56 492 ASN A C 1
ATOM 3636 O O . ASN A 1 492 ? -16.389 -7.866 16.591 1.00 98.56 492 ASN A O 1
ATOM 3640 N N . THR A 1 493 ? -15.161 -8.861 15.004 1.00 98.69 493 THR A N 1
ATOM 3641 C CA . THR A 1 493 ? -14.970 -10.126 15.717 1.00 98.69 493 THR A CA 1
ATOM 3642 C C . THR A 1 493 ? -13.514 -10.226 16.136 1.00 98.69 493 THR A C 1
ATOM 3644 O O . THR A 1 493 ? -12.642 -10.421 15.292 1.00 98.69 493 THR A O 1
ATOM 3647 N N . PHE A 1 494 ? -13.251 -10.103 17.432 1.00 98.69 494 PHE A N 1
ATOM 3648 C CA . PHE A 1 494 ? -11.932 -10.309 18.013 1.00 98.69 494 PHE A CA 1
ATOM 3649 C C . PHE A 1 494 ? -11.770 -11.770 18.430 1.00 98.69 494 PHE A C 1
ATOM 3651 O O . PHE A 1 494 ? -12.659 -12.372 19.034 1.00 98.69 494 PHE A O 1
ATOM 3658 N N . ILE A 1 495 ? -10.639 -12.361 18.061 1.00 98.56 495 ILE A N 1
ATOM 3659 C CA . ILE A 1 495 ? -10.321 -13.763 18.315 1.00 98.56 495 ILE A CA 1
ATOM 3660 C C . ILE A 1 495 ? -8.910 -13.815 18.897 1.00 98.56 495 ILE A C 1
ATOM 3662 O O . ILE A 1 495 ? -7.962 -13.313 18.288 1.00 98.56 495 ILE A O 1
ATOM 3666 N N . LYS A 1 496 ? -8.768 -14.423 20.076 1.00 97.81 496 LYS A N 1
ATOM 3667 C CA . LYS A 1 496 ? -7.456 -14.816 20.598 1.00 97.81 496 LYS A CA 1
ATOM 3668 C C . LYS A 1 496 ? -6.995 -16.075 19.860 1.00 97.81 496 LYS A C 1
ATOM 3670 O O . LYS A 1 496 ? -7.765 -17.029 19.724 1.00 97.81 496 LYS A O 1
ATOM 3675 N N . SER A 1 497 ? -5.749 -16.087 19.405 1.00 97.00 497 SER A N 1
ATOM 3676 C CA . SER A 1 497 ? -5.034 -17.304 19.010 1.00 97.00 497 SER A CA 1
ATOM 3677 C C . SER A 1 497 ? -3.898 -17.589 19.997 1.00 97.00 497 SER A C 1
ATOM 3679 O O . SER A 1 497 ? -3.402 -16.686 20.663 1.00 97.00 497 SER A O 1
ATOM 3681 N N . GLY A 1 498 ? -3.485 -18.852 20.117 1.00 93.19 498 GLY A N 1
ATOM 3682 C CA . GLY A 1 498 ? -2.397 -19.249 21.018 1.00 93.19 498 GLY A CA 1
ATOM 3683 C C . GLY A 1 498 ? -2.686 -19.037 22.512 1.00 93.19 498 GLY A C 1
ATOM 3684 O O . GLY A 1 498 ? -3.784 -18.666 22.920 1.00 93.19 498 GLY A O 1
ATOM 3685 N N . GLU A 1 499 ? -1.673 -19.293 23.342 1.00 91.25 499 GLU A N 1
ATOM 3686 C CA . GLU A 1 499 ? -1.777 -19.251 24.809 1.00 91.25 499 GLU A CA 1
ATOM 3687 C C . GLU A 1 499 ? -0.689 -18.378 25.445 1.00 91.25 499 GLU A C 1
ATOM 3689 O O . GLU A 1 499 ? -0.101 -18.722 26.469 1.00 91.25 499 GLU A O 1
ATOM 3694 N N . PHE A 1 500 ? -0.397 -17.231 24.832 1.00 92.44 500 PHE A N 1
ATOM 3695 C CA . PHE A 1 500 ? 0.549 -16.286 25.415 1.00 92.44 500 PHE A CA 1
ATOM 3696 C C . PHE A 1 500 ? -0.076 -15.568 26.610 1.00 92.44 500 PHE A C 1
ATOM 3698 O O . PHE A 1 500 ? -1.158 -14.989 26.518 1.00 92.44 500 PHE A O 1
ATOM 3705 N N . ALA A 1 501 ? 0.620 -15.607 27.748 1.00 89.75 501 ALA A N 1
ATOM 3706 C CA . ALA A 1 501 ? 0.173 -14.970 28.987 1.00 89.75 501 ALA A CA 1
ATOM 3707 C C . ALA A 1 501 ? 0.123 -13.435 28.881 1.00 89.75 501 ALA A C 1
ATOM 3709 O O . ALA A 1 501 ? -0.607 -12.792 29.628 1.00 89.75 501 ALA A O 1
ATOM 3710 N N . SER A 1 502 ? 0.888 -12.860 27.951 1.00 88.62 502 SER A N 1
ATOM 3711 C CA . SER A 1 502 ? 0.908 -11.431 27.626 1.00 88.62 502 SER A CA 1
ATOM 3712 C C . SER A 1 502 ? -0.282 -10.979 26.775 1.00 88.62 502 SER A C 1
ATOM 3714 O O . SER A 1 502 ? -0.449 -9.774 26.576 1.00 88.62 502 SER A O 1
ATOM 3716 N N . TYR A 1 503 ? -1.102 -11.912 26.275 1.00 94.69 503 TYR A N 1
ATOM 3717 C CA . TYR A 1 503 ? -2.216 -11.584 25.397 1.00 94.69 503 TYR A CA 1
ATOM 3718 C C . TYR A 1 503 ? -3.240 -10.674 26.081 1.00 94.69 503 TYR A C 1
ATOM 3720 O O . TYR A 1 503 ? -3.745 -10.985 27.163 1.00 94.69 503 TYR A O 1
ATOM 3728 N N . VAL A 1 504 ? -3.645 -9.621 25.372 1.00 94.81 504 VAL A N 1
ATOM 3729 C CA . VAL A 1 504 ? -4.801 -8.795 25.732 1.00 94.81 504 VAL A CA 1
ATOM 3730 C C . VAL A 1 504 ? -5.676 -8.509 24.524 1.00 94.81 504 VAL A C 1
ATOM 3732 O O . VAL A 1 504 ? -5.214 -8.453 23.391 1.00 94.81 504 VAL A O 1
ATOM 3735 N N . THR A 1 505 ? -6.967 -8.288 24.737 1.00 96.12 505 THR A N 1
ATOM 3736 C CA . THR A 1 505 ? -7.871 -7.971 23.628 1.00 96.12 505 THR A CA 1
ATOM 3737 C C . THR A 1 505 ? -7.667 -6.547 23.132 1.00 96.12 505 THR A C 1
ATOM 3739 O O . THR A 1 505 ? -7.603 -6.321 21.921 1.00 96.12 505 THR A O 1
ATOM 3742 N N . SER A 1 506 ? -7.520 -5.582 24.040 1.00 93.94 506 SER A N 1
ATOM 3743 C CA . SER A 1 506 ? -7.177 -4.210 23.655 1.00 93.94 506 SER A CA 1
ATOM 3744 C C . SER A 1 506 ? -6.213 -3.552 24.631 1.00 93.94 506 SER A C 1
ATOM 3746 O O . SER A 1 506 ? -6.192 -3.877 25.814 1.00 93.94 506 SER A O 1
ATOM 3748 N N . GLY A 1 507 ? -5.395 -2.621 24.165 1.00 90.88 507 GLY A N 1
ATOM 3749 C CA . GLY A 1 507 ? -4.460 -1.948 25.054 1.00 90.88 507 GLY A CA 1
ATOM 3750 C C . GLY A 1 507 ? -3.765 -0.760 24.426 1.00 90.88 507 GLY A C 1
ATOM 3751 O O . GLY A 1 507 ? -4.114 -0.299 23.339 1.00 90.88 507 GLY A O 1
ATOM 3752 N N . THR A 1 508 ? -2.765 -0.272 25.143 1.00 83.94 508 THR A N 1
ATOM 3753 C CA . THR A 1 508 ? -1.742 0.593 24.569 1.00 83.94 508 THR A CA 1
ATOM 3754 C C . THR A 1 508 ? -0.627 -0.265 24.005 1.00 83.94 508 THR A C 1
ATOM 3756 O O . THR A 1 508 ? -0.172 -1.209 24.657 1.00 83.94 508 THR A O 1
ATOM 3759 N N . GLY A 1 509 ? -0.144 0.090 22.829 1.00 74.69 509 GLY A N 1
ATOM 3760 C CA . GLY A 1 509 ? 1.112 -0.416 22.327 1.00 74.69 509 GLY A CA 1
ATOM 3761 C C . GLY A 1 509 ? 2.306 0.133 23.079 1.00 74.69 509 GLY A C 1
ATOM 3762 O O . GLY A 1 509 ? 2.201 0.841 24.083 1.00 74.69 509 GLY A O 1
ATOM 3763 N N . TYR A 1 510 ? 3.475 -0.281 22.621 1.00 66.31 510 TYR A N 1
ATOM 3764 C CA . TYR A 1 510 ? 4.745 0.101 23.216 1.00 66.31 510 TYR A CA 1
ATOM 3765 C C . TYR A 1 510 ? 5.060 1.566 22.960 1.00 66.31 510 TYR A C 1
ATOM 3767 O O . TYR A 1 510 ? 4.394 2.228 22.178 1.00 66.31 510 TYR A O 1
ATOM 3775 N N . GLY A 1 511 ? 6.059 2.094 23.663 1.00 58.19 511 GLY A N 1
ATOM 3776 C CA . GLY A 1 511 ? 6.455 3.498 23.529 1.00 58.19 511 GLY A CA 1
ATOM 3777 C C . GLY A 1 511 ? 5.498 4.501 24.183 1.00 58.19 511 GLY A C 1
ATOM 3778 O O . GLY A 1 511 ? 5.807 5.684 24.186 1.00 58.19 511 GLY A O 1
ATOM 3779 N N . CYS A 1 512 ? 4.389 4.023 24.765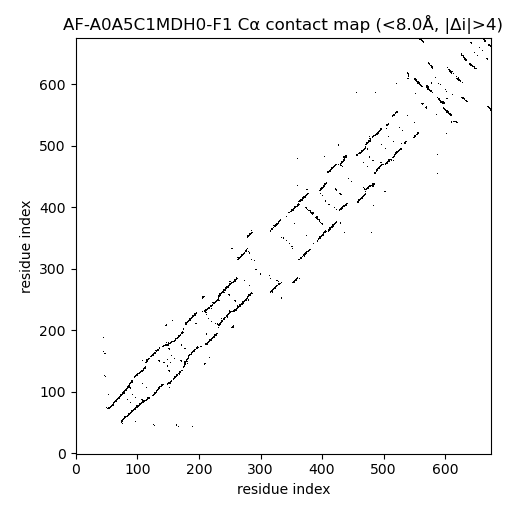 1.00 54.62 512 CYS A N 1
ATOM 3780 C CA . CYS A 1 512 ? 3.430 4.719 25.628 1.00 54.62 512 CYS A CA 1
ATOM 3781 C C . CYS A 1 512 ? 3.374 6.248 25.463 1.00 54.62 512 CYS A C 1
ATOM 3783 O O . CYS A 1 512 ? 3.889 6.997 26.292 1.00 54.62 512 CYS A O 1
ATOM 3785 N N . TYR A 1 513 ? 2.645 6.704 24.442 1.00 59.38 513 TYR A N 1
ATOM 3786 C CA . TYR A 1 513 ? 2.064 8.044 24.483 1.00 59.38 513 TYR A CA 1
ATOM 3787 C C . TYR A 1 513 ? 0.961 8.100 25.543 1.00 59.38 513 TYR A C 1
ATOM 3789 O O . TYR A 1 513 ? 0.242 7.127 25.783 1.00 59.38 513 TYR A O 1
ATOM 3797 N N . ASP A 1 514 ? 0.810 9.274 26.155 1.00 62.72 514 ASP A N 1
ATOM 3798 C CA . ASP A 1 514 ? -0.111 9.497 27.273 1.00 62.72 514 ASP A CA 1
ATOM 3799 C C . ASP A 1 514 ? -1.599 9.304 26.915 1.00 62.72 514 ASP A C 1
ATOM 3801 O O . ASP A 1 514 ? -2.421 9.180 27.825 1.00 62.72 514 ASP A O 1
ATOM 3805 N N . HIS A 1 515 ? -1.959 9.254 25.624 1.00 74.12 515 HIS A N 1
ATOM 3806 C CA . HIS A 1 515 ? -3.353 9.290 25.167 1.00 74.12 515 HIS A CA 1
ATOM 3807 C C . HIS A 1 515 ? -3.765 8.031 24.411 1.00 74.12 515 HIS A C 1
ATOM 3809 O O . HIS A 1 515 ? -3.091 7.612 23.469 1.00 74.12 515 HIS A O 1
ATOM 3815 N N . ALA A 1 516 ? -4.917 7.494 24.803 1.00 82.44 516 ALA A N 1
ATOM 3816 C CA . ALA A 1 516 ? -5.583 6.375 24.158 1.00 82.44 516 ALA A CA 1
ATOM 3817 C C . ALA A 1 516 ? -7.098 6.566 24.278 1.00 82.44 516 ALA A C 1
ATOM 3819 O O . ALA A 1 516 ? -7.653 6.461 25.377 1.00 82.44 516 ALA A O 1
ATOM 3820 N N . THR A 1 517 ? -7.750 6.890 23.163 1.00 85.69 517 THR A N 1
ATOM 3821 C CA . THR A 1 517 ? -9.203 7.072 23.076 1.00 85.69 517 THR A CA 1
ATOM 3822 C C . THR A 1 517 ? -9.823 6.108 22.073 1.00 85.69 517 THR A C 1
ATOM 3824 O O . THR A 1 517 ? -9.168 5.681 21.124 1.00 85.69 517 THR A O 1
ATOM 3827 N N . GLY A 1 518 ? -11.092 5.753 22.270 1.00 89.75 518 GLY A N 1
ATOM 3828 C CA . GLY A 1 518 ? -11.827 4.918 21.321 1.00 89.75 518 GLY A CA 1
ATOM 3829 C C . GLY A 1 518 ? -13.267 4.655 21.743 1.00 89.75 518 GLY A C 1
ATOM 3830 O O . GLY A 1 518 ? -13.596 4.705 22.929 1.00 89.75 518 GLY A O 1
ATOM 3831 N N . ILE A 1 519 ? -14.124 4.365 20.763 1.00 91.06 519 ILE A N 1
ATOM 3832 C CA . ILE A 1 519 ? -15.515 3.954 20.979 1.00 91.06 519 ILE A CA 1
ATOM 3833 C C . ILE A 1 519 ? -15.686 2.538 20.438 1.00 91.06 519 ILE A C 1
ATOM 3835 O O . ILE A 1 519 ? -15.567 2.309 19.236 1.00 91.06 519 ILE A O 1
ATOM 3839 N N . LEU A 1 520 ? -15.959 1.584 21.323 1.00 94.19 520 LEU A N 1
ATOM 3840 C CA . LEU A 1 520 ? -16.070 0.163 21.023 1.00 94.19 520 LEU A CA 1
ATOM 3841 C C . LEU A 1 520 ? -17.534 -0.272 21.139 1.00 94.19 520 LEU A C 1
ATOM 3843 O O . LEU A 1 520 ? -18.054 -0.391 22.245 1.00 94.19 520 LEU A O 1
ATOM 3847 N N . LEU A 1 521 ? -18.204 -0.524 20.007 1.00 93.19 521 LEU A N 1
ATOM 3848 C CA . LEU A 1 521 ? -19.645 -0.817 19.985 1.00 93.19 521 LEU A CA 1
ATOM 3849 C C . LEU A 1 521 ? -19.975 -2.178 19.369 1.00 93.19 521 LEU A C 1
ATOM 3851 O O . LEU A 1 521 ? -19.621 -2.452 18.224 1.00 93.19 521 LEU A O 1
ATOM 3855 N N . SER A 1 522 ? -20.727 -3.021 20.080 1.00 94.81 522 SER A N 1
ATOM 3856 C CA . SER A 1 522 ? -21.208 -4.315 19.556 1.00 94.81 522 SER A CA 1
ATOM 3857 C C . SER A 1 522 ? -20.112 -5.178 18.910 1.00 94.81 522 SER A C 1
ATOM 3859 O O . SER A 1 522 ? -20.346 -5.826 17.888 1.00 94.81 522 SER A O 1
ATOM 3861 N N . ASN A 1 523 ? -18.900 -5.164 19.463 1.00 97.19 523 ASN A N 1
ATOM 3862 C CA . ASN A 1 523 ? -17.854 -6.090 19.044 1.00 97.19 523 ASN A CA 1
ATOM 3863 C C . ASN A 1 523 ? -18.129 -7.470 19.661 1.00 97.19 523 ASN A C 1
ATOM 3865 O O . ASN A 1 523 ? -18.696 -7.574 20.747 1.00 97.19 523 ASN A O 1
ATOM 3869 N N . SER A 1 524 ? -17.753 -8.536 18.960 1.00 97.81 524 SER A N 1
ATOM 3870 C CA . SER A 1 524 ? -17.850 -9.903 19.468 1.00 97.81 524 SER A CA 1
ATOM 3871 C C . SER A 1 524 ? -16.469 -10.449 19.805 1.00 97.81 524 SER A C 1
ATOM 3873 O O . SER A 1 524 ? -15.477 -10.099 19.166 1.00 97.81 524 SER A O 1
ATOM 3875 N N . TYR A 1 525 ? -16.416 -11.313 20.813 1.00 98.19 525 TYR A N 1
ATOM 3876 C CA . TYR A 1 525 ? -15.177 -11.809 21.395 1.00 98.19 525 TYR A CA 1
ATOM 3877 C C . TYR A 1 525 ? -15.214 -13.337 21.442 1.00 98.19 525 TYR A C 1
ATOM 3879 O O . TYR A 1 525 ? -16.203 -13.930 21.875 1.00 98.19 525 TYR A O 1
ATOM 3887 N N . ARG A 1 526 ? -14.163 -13.990 20.942 1.00 98.38 526 ARG A N 1
ATOM 3888 C CA . ARG A 1 526 ? -14.038 -15.454 20.871 1.00 98.38 526 ARG A CA 1
ATOM 3889 C C . ARG A 1 526 ? -12.688 -15.944 21.396 1.00 98.38 526 ARG A C 1
ATOM 3891 O O . ARG A 1 526 ? -11.705 -15.198 21.422 1.00 98.38 526 ARG A O 1
ATOM 3898 N N . ASN A 1 527 ? -12.648 -17.220 21.778 1.00 97.62 527 ASN A N 1
ATOM 3899 C CA . ASN A 1 527 ? -11.443 -17.981 22.141 1.00 97.62 527 ASN A CA 1
ATOM 3900 C C . ASN A 1 527 ? -10.583 -17.378 23.270 1.00 97.62 527 ASN A C 1
ATOM 3902 O O . ASN A 1 527 ? -9.381 -17.592 23.305 1.00 97.62 527 ASN A O 1
ATOM 3906 N N . GLY A 1 528 ? -11.183 -16.635 24.204 1.00 96.06 528 GLY A N 1
ATOM 3907 C CA . GLY A 1 528 ? -10.463 -16.000 25.318 1.00 96.06 528 GLY A CA 1
ATOM 3908 C C . GLY A 1 528 ? -10.143 -14.518 25.108 1.00 96.06 528 GLY A C 1
ATOM 3909 O O . GLY A 1 528 ? -9.619 -13.877 26.017 1.00 96.06 528 GLY A O 1
ATOM 3910 N N . SER A 1 529 ? -10.500 -13.946 23.955 1.00 97.06 529 SER A N 1
ATOM 3911 C CA . SER A 1 529 ? -10.685 -12.493 23.872 1.00 97.06 529 SER A CA 1
ATOM 3912 C C . SER A 1 529 ? -11.920 -12.071 24.681 1.00 97.06 529 SER A C 1
ATOM 3914 O O . SER A 1 529 ? -12.859 -12.860 24.825 1.00 97.06 529 SER A O 1
ATOM 3916 N N . ALA A 1 530 ? -11.923 -10.851 25.224 1.00 96.38 530 ALA A N 1
ATOM 3917 C CA . ALA A 1 530 ? -13.036 -10.321 26.012 1.00 96.38 530 ALA A CA 1
ATOM 3918 C C . ALA A 1 530 ? -13.053 -8.783 26.062 1.00 96.38 530 ALA A C 1
ATOM 3920 O O . ALA A 1 530 ? -12.003 -8.142 26.048 1.00 96.38 530 ALA A O 1
ATOM 3921 N N . GLU A 1 531 ? -14.246 -8.202 26.233 1.00 93.31 531 GLU A N 1
ATOM 3922 C CA . GLU A 1 531 ? -14.470 -6.759 26.447 1.00 93.31 531 GLU A CA 1
ATOM 3923 C C . GLU A 1 531 ? -13.881 -6.232 27.763 1.00 93.31 531 GLU A C 1
ATOM 3925 O O . GLU A 1 531 ? -13.962 -5.054 28.041 1.00 93.31 531 GLU A O 1
ATOM 3930 N N . ASN A 1 532 ? -13.331 -7.060 28.641 1.00 89.38 532 ASN A N 1
ATOM 3931 C CA . ASN A 1 532 ? -12.673 -6.597 29.866 1.00 89.38 532 ASN A CA 1
ATOM 3932 C C . ASN A 1 532 ? -11.215 -7.056 29.957 1.00 89.38 532 ASN A C 1
ATOM 3934 O O . ASN A 1 532 ? -10.577 -6.857 30.990 1.00 89.38 532 ASN A O 1
ATOM 3938 N N . ASN A 1 533 ? -10.683 -7.655 28.888 1.00 93.19 533 ASN A N 1
ATOM 3939 C CA . ASN A 1 533 ? -9.289 -8.061 28.809 1.00 93.19 533 ASN A CA 1
ATOM 3940 C C . ASN A 1 533 ? -8.452 -6.938 28.186 1.00 93.19 533 ASN A C 1
ATOM 3942 O O . ASN A 1 533 ? -8.220 -6.916 26.971 1.00 93.19 533 ASN A O 1
ATOM 3946 N N . PHE A 1 534 ? -8.017 -5.998 29.029 1.00 88.06 534 PHE A N 1
ATOM 3947 C CA . PHE A 1 534 ? -7.285 -4.823 28.581 1.00 88.06 534 PHE A CA 1
ATOM 3948 C C . PHE A 1 534 ? -5.949 -4.591 29.268 1.00 88.06 534 PHE A C 1
ATOM 3950 O O . PHE A 1 534 ? -5.801 -4.834 30.462 1.00 88.06 534 PHE A O 1
ATOM 3957 N N . ASN A 1 535 ? -5.018 -3.995 28.522 1.00 86.38 535 ASN A N 1
ATOM 3958 C CA . ASN A 1 535 ? -3.772 -3.444 29.049 1.00 86.38 535 ASN A CA 1
ATOM 3959 C C . ASN A 1 535 ? -3.652 -1.959 28.690 1.00 86.38 535 ASN A C 1
ATOM 3961 O O . ASN A 1 535 ? -2.932 -1.576 27.768 1.00 86.38 535 ASN A O 1
ATOM 3965 N N . PHE A 1 536 ? -4.393 -1.123 29.410 1.00 77.94 536 PHE A N 1
ATOM 3966 C CA . PHE A 1 536 ? -4.233 0.324 29.358 1.00 77.94 536 PHE A CA 1
ATOM 3967 C C . PHE A 1 536 ? -3.626 0.799 30.665 1.00 77.94 536 PHE A C 1
ATOM 3969 O O . PHE A 1 536 ? -4.147 0.531 31.747 1.00 77.94 536 PHE A O 1
ATOM 3976 N N . ASN A 1 537 ? -2.539 1.551 30.562 1.00 71.69 537 ASN A N 1
ATOM 3977 C CA . ASN A 1 537 ? -1.942 2.172 31.730 1.00 71.69 537 ASN A CA 1
ATOM 3978 C C . ASN A 1 537 ? -2.649 3.495 32.095 1.00 71.69 537 ASN A C 1
ATOM 3980 O O . ASN A 1 537 ? -2.230 4.553 31.654 1.00 71.69 537 ASN A O 1
ATOM 3984 N N . PHE A 1 538 ? -3.712 3.485 32.898 1.00 66.81 538 PHE A N 1
ATOM 3985 C CA . PHE A 1 538 ? -4.408 4.719 33.319 1.00 66.81 538 PHE A CA 1
ATOM 3986 C C . PHE A 1 538 ? -3.646 5.549 34.380 1.00 66.81 538 PHE A C 1
ATOM 3988 O O . PHE A 1 538 ? -4.270 6.239 35.184 1.00 66.81 538 PHE A O 1
ATOM 3995 N N . ASP A 1 539 ? -2.308 5.486 34.381 1.00 61.66 539 ASP A N 1
ATOM 3996 C CA . ASP A 1 539 ? -1.424 6.270 35.246 1.00 61.66 539 ASP A CA 1
ATOM 3997 C C . ASP A 1 539 ? -1.816 7.753 35.288 1.00 61.66 539 ASP A C 1
ATOM 3999 O O . ASP A 1 539 ? -2.246 8.339 34.285 1.00 61.66 539 ASP A O 1
ATOM 4003 N N . ALA A 1 540 ? -1.632 8.360 36.468 1.00 50.78 540 ALA A N 1
ATOM 4004 C CA . ALA A 1 540 ? -1.753 9.799 36.637 1.00 50.78 540 ALA A CA 1
ATOM 4005 C C . ALA A 1 540 ? -0.912 10.498 35.565 1.00 50.78 540 ALA A C 1
ATOM 4007 O O . ALA A 1 540 ? 0.289 10.249 35.429 1.00 50.78 540 ALA A O 1
ATOM 4008 N N . LEU A 1 541 ? -1.567 11.366 34.799 1.00 51.88 541 LEU A N 1
ATOM 4009 C CA . LEU A 1 541 ? -0.899 12.213 33.828 1.00 51.88 541 LEU A CA 1
ATOM 4010 C C . LEU A 1 541 ? 0.229 12.926 34.557 1.00 51.88 541 LEU A C 1
ATOM 4012 O O . LEU A 1 541 ? -0.007 13.477 35.636 1.00 51.88 541 LEU A O 1
ATOM 4016 N N . SER A 1 542 ? 1.443 12.903 33.993 1.00 47.81 542 SER A N 1
ATOM 4017 C CA . SER A 1 542 ? 2.491 13.783 34.503 1.00 47.81 542 SER A CA 1
ATOM 4018 C C . SER A 1 542 ? 1.875 15.176 34.640 1.00 47.81 542 SER A C 1
ATOM 4020 O O . SER A 1 542 ? 1.153 15.640 33.754 1.00 47.81 542 SER A O 1
ATOM 4022 N N . ASP A 1 543 ? 2.078 15.784 35.800 1.00 46.28 543 ASP A N 1
ATOM 4023 C CA . ASP A 1 543 ? 1.661 17.122 36.233 1.00 46.28 543 ASP A CA 1
ATOM 4024 C C . ASP A 1 543 ? 1.668 18.222 35.147 1.00 46.28 543 ASP A C 1
ATOM 4026 O O . ASP A 1 543 ? 0.968 19.226 35.264 1.00 46.28 543 ASP A O 1
ATOM 4030 N N . ARG A 1 544 ? 2.402 18.025 34.050 1.00 46.69 544 ARG A N 1
ATOM 4031 C CA . ARG A 1 544 ? 2.485 18.918 32.887 1.00 46.69 544 ARG A CA 1
ATOM 4032 C C . ARG A 1 544 ? 1.411 18.692 31.809 1.00 46.69 544 ARG A C 1
ATOM 4034 O O . ARG A 1 544 ? 1.423 19.410 30.814 1.00 46.69 544 ARG A O 1
ATOM 4041 N N . ASN A 1 545 ? 0.507 17.721 31.984 1.00 48.56 545 ASN A N 1
ATOM 4042 C CA . ASN A 1 545 ? -0.420 17.228 30.956 1.00 48.56 545 ASN A CA 1
ATOM 4043 C C . ASN A 1 545 ? -1.835 16.882 31.471 1.00 48.56 545 ASN A C 1
ATOM 4045 O O . ASN A 1 545 ? -2.545 16.115 30.827 1.00 48.56 545 ASN A O 1
ATOM 4049 N N . SER A 1 546 ? -2.271 17.478 32.584 1.00 42.97 546 SER A N 1
ATOM 4050 C CA . SER A 1 546 ? -3.498 17.195 33.364 1.00 42.97 546 SER A CA 1
ATOM 4051 C C . SER A 1 546 ? -4.863 17.212 32.640 1.00 42.97 546 SER A C 1
ATOM 4053 O O . SER A 1 546 ? -5.882 16.964 33.277 1.00 42.97 546 SER A O 1
ATOM 4055 N N . TYR A 1 547 ? -4.912 17.441 31.325 1.00 45.31 547 TYR A N 1
ATOM 4056 C CA . TYR A 1 547 ? -6.139 17.483 30.509 1.00 45.31 547 TYR A CA 1
ATOM 4057 C C . TYR A 1 547 ? -6.268 16.329 29.496 1.00 45.31 547 TYR A C 1
ATOM 4059 O O . TYR A 1 547 ? -7.129 16.357 28.621 1.00 45.31 547 TYR A O 1
ATOM 4067 N N . ARG A 1 548 ? -5.390 15.325 29.561 1.00 55.34 548 ARG A N 1
ATOM 4068 C CA . ARG A 1 548 ? -5.207 14.307 28.514 1.00 55.34 548 ARG A CA 1
ATOM 4069 C C . ARG A 1 548 ? -5.688 12.939 28.956 1.00 55.34 548 ARG A C 1
ATOM 4071 O O . ARG A 1 548 ? -4.891 12.081 29.307 1.00 55.34 548 ARG A O 1
ATOM 4078 N N . GLY A 1 549 ? -6.997 12.747 29.040 1.00 59.06 549 GLY A N 1
ATOM 4079 C CA . GLY A 1 549 ? -7.501 11.473 29.537 1.00 59.06 549 GLY A CA 1
ATOM 4080 C C . GLY A 1 549 ? -7.365 10.347 28.521 1.00 59.06 549 GLY A C 1
ATOM 4081 O O . GLY A 1 549 ? -7.534 10.524 27.316 1.00 59.06 549 GLY A O 1
ATOM 4082 N N . ARG A 1 550 ? -7.073 9.163 29.047 1.00 75.50 550 ARG A N 1
ATOM 4083 C CA . ARG A 1 550 ? -7.350 7.905 28.360 1.00 75.50 550 ARG A CA 1
ATOM 4084 C C . ARG A 1 550 ? -8.826 7.630 28.578 1.00 75.50 550 ARG A C 1
ATOM 4086 O O . ARG A 1 550 ? -9.270 7.678 29.724 1.00 75.50 550 ARG A O 1
ATOM 4093 N N . ALA A 1 551 ? -9.567 7.398 27.505 1.00 81.69 551 ALA A N 1
ATOM 4094 C CA . ALA A 1 551 ? -11.017 7.292 27.567 1.00 81.69 551 ALA A CA 1
ATOM 4095 C C . ALA A 1 551 ? -11.528 6.293 26.546 1.00 81.69 551 ALA A C 1
ATOM 4097 O O . ALA A 1 551 ? -11.407 6.494 25.339 1.00 81.69 551 ALA A O 1
ATOM 4098 N N . ILE A 1 552 ? -12.115 5.213 27.040 1.00 87.56 552 ILE A N 1
ATOM 4099 C CA . ILE A 1 552 ? -12.643 4.156 26.188 1.00 87.56 552 ILE A CA 1
ATOM 4100 C C . ILE A 1 552 ? -14.114 4.001 26.499 1.00 87.56 552 ILE A C 1
ATOM 4102 O O . ILE A 1 552 ? -14.493 3.701 27.631 1.00 87.56 552 ILE A O 1
ATOM 4106 N N . ILE A 1 553 ? -14.931 4.237 25.483 1.00 88.31 553 ILE A N 1
ATOM 4107 C CA . ILE A 1 553 ? -16.382 4.165 25.567 1.00 88.31 553 ILE A CA 1
ATOM 4108 C C . ILE A 1 553 ? -16.810 2.811 25.025 1.00 88.31 553 ILE A C 1
ATOM 4110 O O . ILE A 1 553 ? -16.480 2.463 23.895 1.00 88.31 553 ILE A O 1
ATOM 4114 N N . PHE A 1 554 ? -17.562 2.064 25.821 1.00 90.56 554 PHE A N 1
ATOM 4115 C CA . PHE A 1 554 ? -18.173 0.801 25.431 1.00 90.56 554 PHE A CA 1
ATOM 4116 C C . PHE A 1 554 ? -19.660 0.994 25.216 1.00 90.56 554 PHE A C 1
ATOM 4118 O O . PHE A 1 554 ? -20.286 1.840 25.861 1.00 90.56 554 PHE A O 1
ATOM 4125 N N . GLY A 1 555 ? -20.233 0.210 24.315 1.00 90.12 555 GLY A N 1
ATOM 4126 C CA . GLY A 1 555 ? -21.645 0.320 24.019 1.00 90.12 555 GLY A CA 1
ATOM 4127 C C . GLY A 1 555 ? -22.155 -0.679 22.997 1.00 90.12 555 GLY A C 1
ATOM 4128 O O . GLY A 1 555 ? -21.497 -1.647 22.605 1.00 90.12 555 GLY A O 1
ATOM 4129 N N . ARG A 1 556 ? -23.356 -0.391 22.513 1.00 88.00 556 ARG A N 1
ATOM 4130 C CA . ARG A 1 556 ? -24.096 -1.212 21.565 1.00 88.00 556 ARG A CA 1
ATOM 4131 C C . ARG A 1 556 ? -24.586 -0.374 20.397 1.00 88.00 556 ARG A C 1
ATOM 4133 O O . ARG A 1 556 ? -24.934 0.798 20.530 1.00 88.00 556 ARG A O 1
ATOM 4140 N N . LEU A 1 557 ? -24.634 -1.015 19.241 1.00 87.12 557 LEU A N 1
ATOM 4141 C CA . LEU A 1 557 ? -25.274 -0.508 18.046 1.00 87.12 557 LEU A CA 1
ATOM 4142 C C . LEU A 1 557 ? -26.662 -1.131 17.934 1.00 87.12 557 LEU A C 1
ATOM 4144 O O . LEU A 1 557 ? -26.784 -2.335 17.721 1.00 87.12 557 LEU A O 1
ATOM 4148 N N . MET A 1 558 ? -27.690 -0.302 18.056 1.00 83.25 558 MET A N 1
ATOM 4149 C CA . MET A 1 558 ? -29.089 -0.712 17.956 1.00 83.25 558 MET A CA 1
ATOM 4150 C C . MET A 1 558 ? -29.669 -0.313 16.600 1.00 83.25 558 MET A C 1
ATOM 4152 O O . MET A 1 558 ? -29.220 0.663 15.989 1.00 83.25 558 MET A O 1
ATOM 4156 N N . ALA A 1 559 ? -30.679 -1.040 16.125 1.00 81.19 559 ALA A N 1
ATOM 4157 C CA . ALA A 1 559 ? -31.427 -0.636 14.944 1.00 81.19 559 ALA A CA 1
ATOM 4158 C C . ALA A 1 559 ? -32.543 0.350 15.336 1.00 81.19 559 ALA A C 1
ATOM 4160 O O . ALA A 1 559 ? -33.372 0.104 16.207 1.00 81.19 559 ALA A O 1
ATOM 4161 N N . GLY A 1 560 ? -32.573 1.515 14.701 1.00 79.38 560 GLY A N 1
ATOM 4162 C CA . GLY A 1 560 ? -33.647 2.490 14.859 1.00 79.38 560 GLY A CA 1
ATOM 4163 C C . GLY A 1 560 ? -34.432 2.650 13.568 1.00 79.38 560 GLY A C 1
ATOM 4164 O O . GLY A 1 560 ? -33.880 2.531 12.478 1.00 79.38 560 GLY A O 1
ATOM 4165 N N . THR A 1 561 ? -35.718 2.972 13.674 1.00 82.50 561 THR A N 1
ATOM 4166 C CA . THR A 1 561 ? -36.496 3.549 12.576 1.00 82.50 561 THR A CA 1
ATOM 4167 C C . THR A 1 561 ? -37.071 4.890 13.015 1.00 82.50 561 THR A C 1
ATOM 4169 O O . THR A 1 561 ? -37.838 4.984 13.979 1.00 82.50 561 THR A O 1
ATOM 4172 N N . VAL A 1 562 ? -36.713 5.939 12.284 1.00 81.50 562 VAL A N 1
ATOM 4173 C CA . VAL A 1 562 ? -37.227 7.293 12.465 1.00 81.50 562 VAL A CA 1
ATOM 4174 C C . VAL A 1 562 ? -38.512 7.443 11.658 1.00 81.50 562 VAL A C 1
ATOM 4176 O O . VAL A 1 562 ? -38.529 7.209 10.448 1.00 81.50 562 VAL A O 1
ATOM 4179 N N . LYS A 1 563 ? -39.602 7.823 12.330 1.00 82.44 563 LYS A N 1
ATOM 4180 C CA . LYS A 1 563 ? -40.926 7.967 11.720 1.00 82.44 563 LYS A CA 1
ATOM 4181 C C . LYS A 1 563 ? -41.612 9.249 12.180 1.00 82.44 563 LYS A C 1
ATOM 4183 O O . LYS A 1 563 ? -41.323 9.769 13.256 1.00 82.44 563 LYS A O 1
ATOM 4188 N N . ASP A 1 564 ? -42.529 9.755 11.363 1.00 80.50 564 ASP A N 1
ATOM 4189 C CA . ASP A 1 564 ? -43.398 10.864 11.752 1.00 80.50 564 ASP A CA 1
ATOM 4190 C C . ASP A 1 564 ? -44.572 10.402 12.634 1.00 80.50 564 ASP A C 1
ATOM 4192 O O . ASP A 1 564 ? -44.754 9.214 12.907 1.00 80.50 564 ASP A O 1
ATOM 4196 N N . ALA A 1 565 ? -45.403 11.353 13.073 1.00 76.69 565 ALA A N 1
ATOM 4197 C CA . ALA A 1 565 ? -46.601 11.070 13.867 1.00 76.69 565 ALA A CA 1
ATOM 4198 C C . ALA A 1 565 ? -47.637 10.174 13.150 1.00 76.69 565 ALA A C 1
ATOM 4200 O O . ALA A 1 565 ? -48.499 9.594 13.803 1.00 76.69 565 ALA A O 1
ATOM 4201 N N . GLY A 1 566 ? -47.560 10.050 11.821 1.00 82.00 566 GLY A N 1
ATOM 4202 C CA . GLY A 1 566 ? -48.387 9.159 11.007 1.00 82.00 566 GLY A CA 1
ATOM 4203 C C . GLY A 1 566 ? -47.749 7.789 10.754 1.00 82.00 566 GLY A C 1
ATOM 4204 O O . GLY A 1 566 ? -48.229 7.067 9.882 1.00 82.00 566 GLY A O 1
ATOM 4205 N N . ASN A 1 567 ? -46.674 7.430 11.473 1.00 81.06 567 ASN A N 1
ATOM 4206 C CA . ASN A 1 567 ? -45.912 6.185 11.310 1.00 81.06 567 ASN A CA 1
ATOM 4207 C C . ASN A 1 567 ? -45.268 6.032 9.914 1.00 81.06 567 ASN A C 1
ATOM 4209 O O . ASN A 1 567 ? -44.921 4.921 9.505 1.00 81.06 567 ASN A O 1
ATOM 4213 N N . ARG A 1 568 ? -45.084 7.135 9.176 1.00 85.62 568 ARG A N 1
ATOM 4214 C CA . ARG A 1 568 ? -44.374 7.130 7.891 1.00 85.62 568 ARG A CA 1
ATOM 4215 C C . ARG A 1 568 ? -42.873 7.278 8.142 1.00 85.62 568 ARG A C 1
ATOM 4217 O O . ARG A 1 568 ? -42.498 8.135 8.946 1.00 85.62 568 ARG A O 1
ATOM 4224 N N . PRO A 1 569 ? -42.012 6.488 7.480 1.00 89.06 569 PRO A N 1
ATOM 4225 C CA . PRO A 1 569 ? -40.571 6.649 7.595 1.00 89.06 569 PRO A CA 1
ATOM 4226 C C . PRO A 1 569 ? -40.102 8.045 7.201 1.00 89.06 569 PRO A C 1
ATOM 4228 O O . PRO A 1 569 ? -40.576 8.612 6.216 1.00 89.06 569 PRO A O 1
ATOM 4231 N N . LEU A 1 570 ? -39.154 8.578 7.965 1.00 85.81 570 LEU A N 1
ATOM 4232 C CA . LEU A 1 570 ? -38.523 9.856 7.680 1.00 85.81 570 LEU A CA 1
ATOM 4233 C C . LEU A 1 570 ? -37.078 9.619 7.236 1.00 85.81 570 LEU A C 1
ATOM 4235 O O . LEU A 1 570 ? -36.243 9.290 8.083 1.00 85.81 570 LEU A O 1
ATOM 4239 N N . PRO A 1 571 ? -36.764 9.775 5.941 1.00 90.56 571 PRO A N 1
ATOM 4240 C CA . PRO A 1 571 ? -35.395 9.701 5.460 1.00 90.56 571 PRO A CA 1
ATOM 4241 C C . PRO A 1 571 ? -34.616 10.973 5.781 1.00 90.56 571 PRO A C 1
ATOM 4243 O O . PRO A 1 571 ? -35.197 12.042 5.969 1.00 90.56 571 PRO A O 1
ATOM 4246 N N . ASN A 1 572 ? -33.289 10.871 5.768 1.00 88.94 572 ASN A N 1
ATOM 4247 C CA . ASN A 1 572 ? -32.366 11.990 5.957 1.00 88.94 572 ASN A CA 1
ATOM 4248 C C . ASN A 1 572 ? -32.501 12.702 7.314 1.00 88.94 572 ASN A C 1
ATOM 4250 O O . ASN A 1 572 ? -32.112 13.867 7.452 1.00 88.94 572 ASN A O 1
ATOM 4254 N N . ILE A 1 573 ? -33.029 12.013 8.329 1.00 87.12 573 ILE A N 1
ATOM 4255 C CA . ILE A 1 573 ? -33.073 12.529 9.693 1.00 87.12 573 ILE A CA 1
ATOM 4256 C C . ILE A 1 573 ? -31.776 12.173 10.388 1.00 87.12 573 ILE A C 1
ATOM 4258 O O . ILE A 1 573 ? -31.425 11.005 10.557 1.00 87.12 573 ILE A O 1
ATOM 4262 N N . ARG A 1 574 ? -31.072 13.215 10.811 1.00 87.56 574 ARG A N 1
ATOM 4263 C CA . ARG A 1 574 ? -29.871 13.102 11.615 1.00 87.56 574 ARG A CA 1
ATOM 4264 C C . ARG A 1 574 ? -30.260 12.737 13.045 1.00 87.56 574 ARG A C 1
ATOM 4266 O O . ARG A 1 574 ? -31.007 13.480 13.670 1.00 87.56 574 ARG A O 1
ATOM 4273 N N . THR A 1 575 ? -29.728 11.638 13.561 1.00 82.44 575 THR A N 1
ATOM 4274 C CA . THR A 1 575 ? -29.895 11.196 14.950 1.00 82.44 575 THR A CA 1
ATOM 4275 C C . THR A 1 575 ? -28.569 11.350 15.677 1.00 82.44 575 THR A C 1
ATOM 4277 O O . THR A 1 575 ? -27.576 10.775 15.244 1.00 82.44 575 THR A O 1
ATOM 4280 N N . THR A 1 576 ? -28.539 12.109 16.769 1.00 84.06 576 THR A N 1
ATOM 4281 C CA . THR A 1 576 ? -27.345 12.323 17.598 1.00 84.06 576 THR A CA 1
ATOM 4282 C C . THR A 1 576 ? -27.617 11.832 19.009 1.00 84.06 576 THR A C 1
ATOM 4284 O O . THR A 1 576 ? -28.587 12.267 19.631 1.00 84.06 576 THR A O 1
ATOM 4287 N N . VAL A 1 577 ? -26.766 10.942 19.520 1.00 80.38 577 VAL A N 1
ATOM 4288 C CA . VAL A 1 577 ? -26.856 10.471 20.908 1.00 80.38 577 VAL A CA 1
ATOM 4289 C C . VAL A 1 577 ? -25.849 11.218 21.764 1.00 80.38 577 VAL A C 1
ATOM 4291 O O . VAL A 1 577 ? -24.653 11.230 21.471 1.00 80.38 577 VAL A O 1
ATOM 4294 N N . TYR A 1 578 ? -26.349 11.831 22.830 1.00 76.56 578 TYR A N 1
ATOM 4295 C CA . TYR A 1 578 ? -25.549 12.490 23.843 1.00 76.56 578 TYR A CA 1
ATOM 4296 C C . TYR A 1 578 ? -25.447 11.557 25.048 1.00 76.56 578 TYR A C 1
ATOM 4298 O O . TYR A 1 578 ? -26.479 11.153 25.607 1.00 76.56 578 TYR A O 1
ATOM 4306 N N . PRO A 1 579 ? -24.225 11.237 25.494 1.00 68.00 579 PRO A N 1
ATOM 4307 C CA . PRO A 1 579 ? -24.062 10.780 26.857 1.00 68.00 579 PRO A CA 1
ATOM 4308 C C . PRO A 1 579 ? -24.470 11.953 27.763 1.00 68.00 579 PRO A C 1
ATOM 4310 O O . PRO A 1 579 ? -24.210 13.111 27.430 1.00 68.00 579 PRO A O 1
ATOM 4313 N N . GLY A 1 580 ? -25.163 11.697 28.875 1.00 65.06 580 GLY A N 1
ATOM 4314 C CA . GLY A 1 580 ? -25.537 12.757 29.820 1.00 65.06 580 GLY A CA 1
ATOM 4315 C C . GLY A 1 580 ? -24.331 13.594 30.284 1.00 65.06 580 GLY A C 1
ATOM 4316 O O . GLY A 1 580 ? -23.182 13.267 29.988 1.00 65.06 580 GLY A O 1
ATOM 4317 N N . ALA A 1 581 ? -24.573 14.649 31.072 1.00 60.50 581 ALA A N 1
ATOM 4318 C CA . ALA A 1 581 ? -23.572 15.644 31.517 1.00 60.50 581 ALA A CA 1
ATOM 4319 C C . ALA A 1 581 ? -22.326 15.093 32.265 1.00 60.50 581 ALA A C 1
ATOM 4321 O O . ALA A 1 581 ? -21.485 15.863 32.717 1.00 60.50 581 ALA A O 1
ATOM 4322 N N . VAL A 1 582 ? -22.221 13.773 32.414 1.00 56.50 582 VAL A N 1
ATOM 4323 C CA . VAL A 1 582 ? -21.180 13.017 33.111 1.00 56.50 582 VAL A CA 1
ATOM 4324 C C . VAL A 1 582 ? -20.093 12.440 32.200 1.00 56.50 582 VAL A C 1
ATOM 4326 O O . VAL A 1 582 ? -19.090 11.977 32.738 1.00 56.50 582 VAL A O 1
ATOM 4329 N N . SER A 1 583 ? -20.223 12.450 30.862 1.00 61.88 583 SER A N 1
ATOM 4330 C CA . SER A 1 583 ? -19.070 12.046 30.035 1.00 61.88 583 SER A CA 1
ATOM 4331 C C . SER A 1 583 ? -17.968 13.086 30.166 1.00 61.88 583 SER A C 1
ATOM 4333 O O . SER A 1 583 ? -18.223 14.279 29.979 1.00 61.88 583 SER A O 1
ATOM 4335 N N . SER A 1 584 ? -16.744 12.640 30.422 1.00 59.53 584 SER A N 1
ATOM 4336 C CA . SER A 1 584 ? -15.616 13.562 30.557 1.00 59.53 584 SER A CA 1
ATOM 4337 C C . SER A 1 584 ? -15.168 14.181 29.225 1.00 59.53 584 SER A C 1
ATOM 4339 O O . SER A 1 584 ? -14.451 15.179 29.226 1.00 59.53 584 SER A O 1
ATOM 4341 N N . PHE A 1 585 ? -15.656 13.646 28.097 1.00 65.12 585 PHE A N 1
ATOM 4342 C CA . PHE A 1 585 ? -15.218 14.034 26.754 1.00 65.12 585 PHE A CA 1
ATOM 4343 C C . PHE A 1 585 ? -16.320 14.522 25.809 1.00 65.12 585 PHE A C 1
ATOM 4345 O O . PHE A 1 585 ? -16.000 14.947 24.712 1.00 65.12 585 PHE A O 1
ATOM 4352 N N . GLY A 1 586 ? -17.603 14.506 26.183 1.00 69.19 586 GLY A N 1
ATOM 4353 C CA . GLY A 1 586 ? -18.685 15.089 25.370 1.00 69.19 586 GLY A CA 1
ATOM 4354 C C . GLY A 1 586 ? -18.901 14.434 23.997 1.00 69.19 586 GLY A C 1
ATOM 4355 O O . GLY A 1 586 ? -19.434 15.081 23.095 1.00 69.19 586 GLY A O 1
ATOM 4356 N N . VAL A 1 587 ? -18.482 13.176 23.828 1.00 71.12 587 VAL A N 1
ATOM 4357 C CA . VAL A 1 587 ? -18.458 12.464 22.541 1.00 71.12 587 VAL A CA 1
ATOM 4358 C C . VAL A 1 587 ? -19.871 12.245 21.999 1.00 71.12 587 VAL A C 1
ATOM 4360 O O . VAL A 1 587 ? -20.708 11.607 22.637 1.00 71.12 587 VAL A O 1
ATOM 4363 N N . GLN A 1 588 ? -20.127 12.741 20.789 1.00 78.00 588 GLN A N 1
ATOM 4364 C CA . GLN A 1 588 ? -21.421 12.645 20.112 1.00 78.00 588 GLN A CA 1
ATOM 4365 C C . GLN A 1 588 ? -21.279 11.841 18.827 1.00 78.00 588 GLN A C 1
ATOM 4367 O O . GLN A 1 588 ? -20.582 12.255 17.901 1.00 78.00 588 GLN A O 1
ATOM 4372 N N . LEU A 1 589 ? -21.985 10.717 18.742 1.00 78.06 589 LEU A N 1
ATOM 4373 C CA . LEU A 1 589 ? -22.107 9.976 17.496 1.00 78.06 589 LEU A CA 1
ATOM 4374 C C . LEU A 1 589 ? -23.410 10.332 16.804 1.00 78.06 589 LEU A C 1
ATOM 4376 O O . LEU A 1 589 ? -24.473 10.429 17.422 1.00 78.06 589 LEU A O 1
ATOM 4380 N N . THR A 1 590 ? -23.294 10.523 15.496 1.00 82.81 590 THR A N 1
ATOM 4381 C CA . THR A 1 590 ? -24.393 10.935 14.639 1.00 82.81 590 THR A CA 1
ATOM 4382 C C . THR A 1 590 ? -24.618 9.904 13.539 1.00 82.81 590 THR A C 1
ATOM 4384 O O . THR A 1 590 ? -23.670 9.428 12.918 1.00 82.81 590 THR A O 1
ATOM 4387 N N . SER A 1 591 ? -25.876 9.565 13.280 1.00 85.75 591 SER A N 1
ATOM 4388 C CA . SER A 1 591 ? -26.313 8.754 12.143 1.00 85.75 591 SER A CA 1
ATOM 4389 C C . SER A 1 591 ? -27.362 9.498 11.324 1.00 85.75 591 SER A C 1
ATOM 4391 O O . SER A 1 591 ? -27.913 10.501 11.774 1.00 85.75 591 SER A O 1
ATOM 4393 N N . VAL A 1 592 ? -27.621 9.041 10.099 1.00 87.25 592 VAL A N 1
ATOM 4394 C CA . VAL A 1 592 ? -28.660 9.594 9.222 1.00 87.25 592 VAL A CA 1
ATOM 4395 C C . VAL A 1 592 ? -29.562 8.453 8.777 1.00 87.25 592 VAL A C 1
ATOM 4397 O O . VAL A 1 592 ? -29.056 7.397 8.400 1.00 87.25 592 VAL A O 1
ATOM 4400 N N . SER A 1 593 ? -30.878 8.651 8.848 1.00 88.19 593 SER A N 1
ATOM 4401 C CA . SER A 1 593 ? -31.841 7.645 8.409 1.00 88.19 593 SER A CA 1
ATOM 4402 C C . SER A 1 593 ? -31.883 7.487 6.887 1.00 88.19 593 SER A C 1
ATOM 4404 O O . SER A 1 593 ? -31.819 8.468 6.144 1.00 88.19 593 SER A O 1
ATOM 4406 N N . ASP A 1 594 ? -32.021 6.249 6.417 1.00 89.94 594 ASP A N 1
ATOM 4407 C CA . ASP A 1 594 ? -32.155 5.919 4.997 1.00 89.94 594 ASP A CA 1
ATOM 4408 C C . ASP A 1 594 ? -33.582 6.150 4.454 1.00 89.94 594 ASP A C 1
ATOM 4410 O O . ASP A 1 594 ? -34.462 6.667 5.142 1.00 89.94 594 ASP A O 1
ATOM 4414 N N . SER A 1 595 ? -33.838 5.743 3.204 1.00 90.94 595 SER A N 1
ATOM 4415 C CA . SER A 1 595 ? -35.165 5.843 2.565 1.00 90.94 595 SER A CA 1
ATOM 4416 C C . SER A 1 595 ? -36.299 5.118 3.312 1.00 90.94 595 SER A C 1
ATOM 4418 O O . SER A 1 595 ? -37.456 5.519 3.198 1.00 90.94 595 SER A O 1
ATOM 4420 N N . ALA A 1 596 ? -35.974 4.088 4.099 1.00 90.56 596 ALA A N 1
ATOM 4421 C CA . ALA A 1 596 ? -36.900 3.347 4.950 1.00 90.56 596 ALA A CA 1
ATOM 4422 C C . ALA A 1 596 ? -36.958 3.913 6.381 1.00 90.56 596 ALA A C 1
ATOM 4424 O O . ALA A 1 596 ? -37.585 3.318 7.261 1.00 90.56 596 ALA A O 1
ATOM 4425 N N . GLY A 1 597 ? -36.331 5.069 6.624 1.00 86.94 597 GLY A N 1
ATOM 4426 C CA . GLY A 1 597 ? -36.219 5.693 7.936 1.00 86.94 597 GLY A CA 1
ATOM 4427 C C . GLY A 1 597 ? -35.265 4.954 8.873 1.00 86.94 597 GLY A C 1
ATOM 4428 O O . GLY A 1 597 ? -35.196 5.310 10.048 1.00 86.94 597 GLY A O 1
ATOM 4429 N N . ALA A 1 598 ? -34.543 3.934 8.406 1.00 87.81 598 ALA A N 1
ATOM 4430 C CA . ALA A 1 598 ? -33.667 3.139 9.249 1.00 87.81 598 ALA A CA 1
ATOM 4431 C C . ALA A 1 598 ? -32.384 3.915 9.564 1.00 87.81 598 ALA A C 1
ATOM 4433 O O . ALA A 1 598 ? -31.724 4.423 8.661 1.00 87.81 598 ALA A O 1
ATOM 4434 N N . ALA A 1 599 ? -32.029 4.007 10.844 1.00 84.69 599 ALA A N 1
ATOM 4435 C CA . ALA A 1 599 ? -30.811 4.657 11.315 1.00 84.69 599 ALA A CA 1
ATOM 4436 C C . ALA A 1 599 ? -30.165 3.816 12.425 1.00 84.69 599 ALA A C 1
ATOM 4438 O O . ALA A 1 599 ? -30.872 3.382 13.338 1.00 84.69 599 ALA A O 1
ATOM 4439 N N . PRO A 1 600 ? -28.838 3.599 12.406 1.00 85.12 600 PRO A N 1
ATOM 4440 C CA . PRO A 1 600 ? -28.157 3.044 13.565 1.00 85.12 600 PRO A CA 1
ATOM 4441 C C . PRO A 1 600 ? -28.280 4.001 14.753 1.00 85.12 600 PRO A C 1
ATOM 4443 O O . PRO A 1 600 ? -28.055 5.204 14.609 1.00 85.12 600 PRO A O 1
ATOM 4446 N N . LEU A 1 601 ? -28.597 3.468 15.928 1.00 82.75 601 LEU A N 1
ATOM 4447 C CA . LEU A 1 601 ? -28.556 4.208 17.181 1.00 82.75 601 LEU A CA 1
ATOM 4448 C C . LEU A 1 601 ? -27.385 3.709 18.023 1.00 82.75 601 LEU A C 1
ATOM 4450 O O . LEU A 1 601 ? -27.271 2.517 18.306 1.00 82.75 601 LEU A O 1
ATOM 4454 N N . TYR A 1 602 ? -26.525 4.635 18.428 1.00 84.75 602 TYR A N 1
ATOM 4455 C CA . TYR A 1 602 ? -25.384 4.350 19.285 1.00 84.75 602 TYR A CA 1
ATOM 4456 C C . TYR A 1 602 ? -25.810 4.480 20.743 1.00 84.75 602 TYR A C 1
ATOM 4458 O O . TYR A 1 602 ? -26.202 5.560 21.170 1.00 84.75 602 TYR A O 1
ATOM 4466 N N . VAL A 1 603 ? -25.753 3.394 21.504 1.00 82.00 603 VAL A N 1
ATOM 4467 C CA . VAL A 1 603 ? -26.054 3.402 22.938 1.00 82.00 603 VAL A CA 1
ATOM 4468 C C . VAL A 1 603 ? -24.763 3.148 23.685 1.00 82.00 603 VAL A C 1
ATOM 4470 O O . VAL A 1 603 ? -24.117 2.131 23.450 1.00 82.00 603 VAL A O 1
ATOM 4473 N N . TYR A 1 604 ? -24.372 4.064 24.565 1.00 84.06 604 TYR A N 1
ATOM 4474 C CA . TYR A 1 604 ? -23.186 3.871 25.387 1.00 84.06 604 TYR A CA 1
ATOM 4475 C C . TYR A 1 604 ? -23.568 3.130 26.667 1.00 84.06 604 TYR A C 1
ATOM 4477 O O . TYR A 1 604 ? -24.571 3.434 27.301 1.00 84.06 604 TYR A O 1
ATOM 4485 N N . ASP A 1 605 ? -22.770 2.150 27.064 1.00 84.25 605 ASP A N 1
ATOM 4486 C CA . ASP A 1 605 ? -23.017 1.365 28.271 1.00 84.25 605 ASP A CA 1
ATOM 4487 C C . ASP A 1 605 ? -22.163 1.904 29.426 1.00 84.25 605 ASP A C 1
ATOM 4489 O O . ASP A 1 605 ? -22.665 2.209 30.513 1.00 84.25 605 ASP A O 1
ATOM 4493 N N . TYR A 1 606 ? -20.862 2.088 29.188 1.00 85.19 606 TYR A N 1
ATOM 4494 C CA . TYR A 1 606 ? -19.946 2.661 30.170 1.00 85.19 606 TYR A CA 1
ATOM 4495 C C . TYR A 1 606 ? -18.692 3.269 29.531 1.00 85.19 606 TYR A C 1
ATOM 4497 O O . TYR A 1 606 ? -18.335 2.971 28.396 1.00 85.19 606 TYR A O 1
ATOM 4505 N N . GLU A 1 607 ? -18.000 4.101 30.300 1.00 85.62 607 GLU A N 1
ATOM 4506 C CA . GLU A 1 607 ? -16.703 4.700 29.995 1.00 85.62 607 GLU A CA 1
ATOM 4507 C C . GLU A 1 607 ? -15.663 4.153 30.975 1.00 85.62 607 GLU A C 1
ATOM 4509 O O . GLU A 1 607 ? -15.928 4.054 32.177 1.00 85.62 607 GLU A O 1
ATOM 4514 N N . LEU A 1 608 ? -14.477 3.812 30.479 1.00 85.56 608 LEU A N 1
ATOM 4515 C CA . LEU A 1 608 ? -13.276 3.674 31.298 1.00 85.56 608 LEU A CA 1
ATOM 4516 C C . LEU A 1 608 ? -12.433 4.926 31.102 1.00 85.56 608 LEU A C 1
ATOM 4518 O O . LEU A 1 608 ? -12.003 5.194 29.979 1.00 85.56 608 LEU A O 1
ATOM 4522 N N . ASN A 1 609 ? -12.185 5.672 32.177 1.00 80.50 609 ASN A N 1
ATOM 4523 C CA . ASN A 1 609 ? -11.339 6.859 32.130 1.00 80.50 609 ASN A CA 1
ATOM 4524 C C . ASN A 1 609 ? -10.416 6.975 33.353 1.00 80.50 609 ASN A C 1
ATOM 4526 O O . ASN A 1 609 ? -10.522 6.223 34.323 1.00 80.50 609 ASN A O 1
ATOM 4530 N N . ASN A 1 610 ? -9.481 7.923 33.293 1.00 73.12 610 ASN A N 1
ATOM 4531 C CA . ASN A 1 610 ? -8.586 8.276 34.398 1.00 73.12 610 ASN A CA 1
ATOM 4532 C C . ASN A 1 610 ? -9.094 9.468 35.239 1.00 73.12 610 ASN A C 1
ATOM 4534 O O . ASN A 1 610 ? -8.303 10.101 35.943 1.00 73.12 610 ASN A O 1
ATOM 4538 N N . ALA A 1 611 ? -10.390 9.802 35.183 1.00 60.00 611 ALA A N 1
ATOM 4539 C CA . ALA A 1 611 ? -10.943 10.939 35.913 1.00 60.00 611 ALA A CA 1
ATOM 4540 C C . ALA A 1 611 ? -10.932 10.665 37.432 1.00 60.00 611 ALA A C 1
ATOM 4542 O O . ALA A 1 611 ? -11.815 9.994 37.960 1.00 60.00 611 ALA A O 1
ATOM 4543 N N . GLY A 1 612 ? -9.923 11.187 38.142 1.00 50.50 612 GLY A N 1
ATOM 4544 C CA . GLY A 1 612 ? -9.886 11.214 39.614 1.00 50.50 612 GLY A CA 1
ATOM 4545 C C . GLY A 1 612 ? -8.610 10.704 40.298 1.00 50.50 612 GLY A C 1
ATOM 4546 O O . GLY A 1 612 ? -8.534 10.771 41.523 1.00 50.50 612 GLY A O 1
ATOM 4547 N N . GLY A 1 613 ? -7.600 10.217 39.569 1.00 44.62 613 GLY A N 1
ATOM 4548 C CA . GLY A 1 613 ? -6.346 9.734 40.170 1.00 44.62 613 GLY A CA 1
ATOM 4549 C C . GLY A 1 613 ? -5.299 10.838 40.344 1.00 44.62 613 GLY A C 1
ATOM 4550 O O . GLY A 1 613 ? -4.734 11.303 39.360 1.00 44.62 613 GLY A O 1
ATOM 4551 N N . THR A 1 614 ? -4.999 11.249 41.580 1.00 44.16 614 THR A N 1
ATOM 4552 C CA . THR A 1 614 ? -3.994 12.293 41.874 1.00 44.16 614 THR A CA 1
ATOM 4553 C C . THR A 1 614 ? -2.555 11.786 42.046 1.00 44.16 614 THR A C 1
ATOM 4555 O O . THR A 1 614 ? -1.677 12.592 42.330 1.00 44.16 614 THR A O 1
ATOM 4558 N N . SER A 1 615 ? -2.256 10.493 41.872 1.00 44.53 615 SER A N 1
ATOM 4559 C CA . SER A 1 615 ? -0.883 9.966 41.682 1.00 44.53 615 SER A CA 1
ATOM 4560 C C . SER A 1 615 ? -0.876 8.436 41.504 1.00 44.53 615 SER A C 1
ATOM 4562 O O . SER A 1 615 ? -1.635 7.734 42.167 1.00 44.53 615 SER A O 1
ATOM 4564 N N . GLY A 1 616 ? 0.010 7.914 40.642 1.00 49.47 616 GLY A N 1
ATOM 4565 C CA . GLY A 1 616 ? 0.295 6.475 40.481 1.00 49.47 616 GLY A CA 1
ATOM 4566 C C . GLY A 1 616 ? -0.611 5.699 39.507 1.00 49.47 616 GLY A C 1
ATOM 4567 O O . GLY A 1 616 ? -1.500 6.285 38.886 1.00 49.47 616 GLY A O 1
ATOM 4568 N N . LYS A 1 617 ? -0.367 4.376 39.405 1.00 51.47 617 LYS A N 1
ATOM 4569 C CA . LYS A 1 617 ? -1.144 3.379 38.631 1.00 51.47 617 LYS A CA 1
ATOM 4570 C C . LYS A 1 617 ? -2.557 3.267 39.175 1.00 51.47 617 LYS A C 1
ATOM 4572 O O . LYS A 1 617 ? -2.872 2.351 39.933 1.00 51.47 617 LYS A O 1
ATOM 4577 N N . ALA A 1 618 ? -3.396 4.234 38.832 1.00 53.38 618 ALA A N 1
ATOM 4578 C CA . ALA A 1 618 ? -4.795 4.220 39.202 1.00 53.38 618 ALA A CA 1
ATOM 4579 C C . ALA A 1 618 ? -5.520 3.129 38.404 1.00 53.38 618 ALA A C 1
ATOM 4581 O O . ALA A 1 618 ? -5.341 2.990 37.192 1.00 53.38 618 ALA A O 1
ATOM 4582 N N . ALA A 1 619 ? -6.357 2.350 39.090 1.00 63.28 619 ALA A N 1
ATOM 4583 C CA . ALA A 1 619 ? -7.340 1.524 38.406 1.00 63.28 619 ALA A CA 1
ATOM 4584 C C . ALA A 1 619 ? -8.275 2.447 37.599 1.00 63.28 619 ALA A C 1
ATOM 4586 O O . ALA A 1 619 ? -8.650 3.505 38.116 1.00 63.28 619 ALA A O 1
ATOM 4587 N N . PRO A 1 620 ? -8.656 2.085 36.360 1.00 69.12 620 PRO A N 1
ATOM 4588 C CA . PRO A 1 620 ? -9.591 2.891 35.587 1.00 69.12 620 PRO A CA 1
ATOM 4589 C C . PRO A 1 620 ? -10.889 3.099 36.365 1.00 69.12 620 PRO A C 1
ATOM 4591 O O . PRO A 1 620 ? -11.434 2.162 36.956 1.00 69.12 620 PRO A O 1
ATOM 4594 N N . VAL A 1 621 ? -11.410 4.322 36.327 1.00 73.00 621 VAL A N 1
ATOM 4595 C CA . VAL A 1 621 ? -12.737 4.618 36.857 1.00 73.00 621 VAL A CA 1
ATOM 4596 C C . VAL A 1 621 ? -13.751 4.186 35.810 1.00 73.00 621 VAL A C 1
ATOM 4598 O O . VAL A 1 621 ? -13.737 4.659 34.674 1.00 73.00 621 VAL A O 1
ATOM 4601 N N . LYS A 1 622 ? -14.634 3.261 36.194 1.00 81.62 622 LYS A N 1
ATOM 4602 C CA . LYS A 1 622 ? -15.773 2.862 35.370 1.00 81.62 622 LYS A CA 1
ATOM 4603 C C . LYS A 1 622 ? -16.932 3.822 35.619 1.00 81.62 622 LYS A C 1
ATOM 4605 O O . LYS A 1 622 ? -17.561 3.769 36.675 1.00 81.62 622 LYS A O 1
ATOM 4610 N N . VAL A 1 623 ? -17.241 4.659 34.637 1.00 74.69 623 VAL A N 1
ATOM 4611 C CA . VAL A 1 623 ? -18.422 5.528 34.648 1.00 74.69 623 VAL A CA 1
ATOM 4612 C C . VAL A 1 623 ? -19.517 4.842 33.845 1.00 74.69 623 VAL A C 1
ATOM 4614 O O . VAL A 1 623 ? -19.410 4.690 32.635 1.00 74.69 623 VAL A O 1
ATOM 4617 N N . VAL A 1 624 ? -20.573 4.384 34.511 1.00 77.50 624 VAL A N 1
ATOM 4618 C CA . VAL A 1 624 ? -21.727 3.780 33.828 1.00 77.50 624 VAL A CA 1
ATOM 4619 C C . VAL A 1 624 ? -22.632 4.897 33.323 1.00 77.50 624 VAL A C 1
ATOM 4621 O O . VAL A 1 624 ? -23.039 5.757 34.107 1.00 77.50 624 VAL A O 1
ATOM 4624 N N . TYR A 1 625 ? -22.961 4.894 32.032 1.00 62.94 625 TYR A N 1
ATOM 4625 C CA . TYR A 1 625 ? -23.762 5.967 31.454 1.00 62.94 625 TYR A CA 1
ATOM 4626 C C . TYR A 1 625 ? -25.221 5.859 31.870 1.00 62.94 625 TYR A C 1
ATOM 4628 O O . TYR A 1 625 ? -25.910 4.890 31.556 1.00 62.94 625 TYR A O 1
ATOM 4636 N N . ARG A 1 626 ? -25.694 6.893 32.571 1.00 64.50 626 ARG A N 1
ATOM 4637 C CA . ARG A 1 626 ? -27.100 7.116 32.915 1.00 64.50 626 ARG A CA 1
ATOM 4638 C C . ARG A 1 626 ? -27.309 8.622 33.075 1.00 64.50 626 ARG A C 1
ATOM 4640 O O . ARG A 1 626 ? -26.577 9.202 33.879 1.00 64.50 626 ARG A O 1
ATOM 4647 N N . PRO A 1 627 ? -28.294 9.281 32.442 1.00 63.88 627 PRO A N 1
ATOM 4648 C CA . PRO A 1 627 ? -29.126 8.956 31.262 1.00 63.88 627 PRO A CA 1
ATOM 4649 C C . PRO A 1 627 ? -28.591 9.462 29.894 1.00 63.88 627 PRO A C 1
ATOM 4651 O O . PRO A 1 627 ? -27.835 10.430 29.858 1.00 63.88 627 PRO A O 1
ATOM 4654 N N . HIS A 1 628 ? -29.025 8.868 28.769 1.00 70.12 628 HIS A N 1
ATOM 4655 C CA . HIS A 1 628 ? -28.750 9.372 27.403 1.00 70.12 628 HIS A CA 1
ATOM 4656 C C . HIS A 1 628 ? -29.845 10.321 26.917 1.00 70.12 628 HIS A C 1
ATOM 4658 O O . HIS A 1 628 ? -31.024 10.101 27.209 1.00 70.12 628 HIS A O 1
ATOM 4664 N N . THR A 1 629 ? -29.479 11.319 26.112 1.00 75.88 629 THR A N 1
ATOM 4665 C CA . THR A 1 629 ? -30.448 12.050 25.285 1.00 75.88 629 THR A CA 1
ATOM 4666 C C . THR A 1 629 ? -30.215 11.761 23.811 1.00 75.88 629 THR A C 1
ATOM 4668 O O . THR A 1 629 ? -29.086 11.589 23.362 1.00 75.88 629 THR A O 1
ATOM 4671 N N . VAL A 1 630 ? -31.295 11.688 23.041 1.00 75.56 630 VAL A N 1
ATOM 4672 C CA . VAL A 1 630 ? -31.251 11.528 21.588 1.00 75.56 630 VAL A CA 1
ATOM 4673 C C . VAL A 1 630 ? -31.856 12.776 20.971 1.00 75.56 630 VAL A C 1
ATOM 4675 O O . VAL A 1 630 ? -33.014 13.087 21.244 1.00 75.56 630 VAL A O 1
ATOM 4678 N N . SER A 1 631 ? -31.092 13.481 20.140 1.00 82.56 631 SER A N 1
ATOM 4679 C CA . SER A 1 631 ? -31.609 14.584 19.326 1.00 82.56 631 SER A CA 1
ATOM 4680 C C . SER A 1 631 ? -31.807 14.145 17.886 1.00 82.56 631 SER A C 1
ATOM 4682 O O . SER A 1 631 ? -30.978 13.439 17.315 1.00 82.56 631 SER A O 1
ATOM 4684 N N . LEU A 1 632 ? -32.896 14.612 17.290 1.00 81.94 632 LEU A N 1
ATOM 4685 C CA . LEU A 1 632 ? -33.238 14.425 15.890 1.00 81.94 632 LEU A CA 1
ATOM 4686 C C . LEU A 1 632 ? -33.215 15.773 15.181 1.00 81.94 632 LEU A C 1
ATOM 4688 O O . LEU A 1 632 ? -33.832 16.741 15.638 1.00 81.94 632 LEU A O 1
ATOM 4692 N N . TYR A 1 633 ? -32.549 15.821 14.037 1.00 85.50 633 TYR A N 1
ATOM 4693 C CA . TYR A 1 633 ? -32.439 17.012 13.211 1.00 85.50 633 TYR A CA 1
ATOM 4694 C C . TYR A 1 633 ? -32.792 16.685 11.761 1.00 85.50 633 TYR A C 1
ATOM 4696 O O . TYR A 1 633 ? -32.208 15.797 11.141 1.00 85.50 633 TYR A O 1
ATOM 4704 N N . ASP A 1 634 ? -33.754 17.422 11.217 1.00 82.00 634 ASP A N 1
ATOM 4705 C CA . ASP A 1 634 ? -34.132 17.343 9.812 1.00 82.00 634 ASP A CA 1
ATOM 4706 C C . ASP A 1 634 ? -33.122 18.156 9.003 1.00 82.00 634 ASP A C 1
ATOM 4708 O O . ASP A 1 634 ? -33.157 19.392 8.991 1.00 82.00 634 ASP A O 1
ATOM 4712 N N . ALA A 1 635 ? -32.188 17.456 8.357 1.00 77.88 635 ALA A N 1
ATOM 4713 C CA . ALA A 1 635 ? -31.129 18.095 7.589 1.00 77.88 635 ALA A CA 1
ATOM 4714 C C . ALA A 1 635 ? -31.674 18.853 6.369 1.00 77.88 635 ALA A C 1
ATOM 4716 O O . ALA A 1 635 ? -31.125 19.895 6.006 1.00 77.88 635 ALA A O 1
ATOM 4717 N N . ALA A 1 636 ? -32.768 18.370 5.770 1.00 78.88 636 ALA A N 1
ATOM 4718 C CA . ALA A 1 636 ? -33.377 18.982 4.595 1.00 78.88 636 ALA A CA 1
ATOM 4719 C C . ALA A 1 636 ? -34.111 20.279 4.960 1.00 78.88 636 ALA A C 1
ATOM 4721 O O . ALA A 1 636 ? -33.920 21.306 4.309 1.00 78.88 636 ALA A O 1
ATOM 4722 N N . ALA A 1 637 ? -34.903 20.259 6.035 1.00 82.88 637 ALA A N 1
ATOM 4723 C CA . ALA A 1 637 ? -35.620 21.440 6.520 1.00 82.88 637 ALA A CA 1
ATOM 4724 C C . ALA A 1 637 ? -34.775 22.344 7.437 1.00 82.88 637 ALA A C 1
ATOM 4726 O O . ALA A 1 637 ? -35.262 23.379 7.894 1.00 82.88 637 ALA A O 1
ATOM 4727 N N . LYS A 1 638 ? -33.526 21.955 7.721 1.00 84.75 638 LYS A N 1
ATOM 4728 C CA . LYS A 1 638 ? -32.586 22.648 8.612 1.00 84.75 638 LYS A CA 1
ATOM 4729 C C . LYS A 1 638 ? -33.171 22.981 9.992 1.00 84.75 638 LYS A C 1
ATOM 4731 O O . LYS A 1 638 ? -32.916 24.058 10.534 1.00 84.75 638 LYS A O 1
ATOM 4736 N N . ARG A 1 639 ? -33.949 22.069 10.581 1.00 84.44 639 ARG A N 1
ATOM 4737 C CA . ARG A 1 639 ? -34.623 22.294 11.872 1.00 84.44 639 ARG A CA 1
ATOM 4738 C C . ARG A 1 639 ? -34.434 21.127 12.832 1.00 84.44 639 ARG A C 1
ATOM 4740 O O . ARG A 1 639 ? -34.507 19.964 12.436 1.00 84.44 639 ARG A O 1
ATOM 4747 N N . SER A 1 640 ? -34.262 21.444 14.113 1.00 82.44 640 SER A N 1
ATOM 4748 C CA . SER A 1 640 ? -34.369 20.452 15.183 1.00 82.44 640 SER A CA 1
ATOM 4749 C C . SER A 1 640 ? -35.799 19.937 15.237 1.00 82.44 640 SER A C 1
ATOM 4751 O O . SER A 1 640 ? -36.746 20.723 15.242 1.00 82.44 640 SER A O 1
ATOM 4753 N N . MET A 1 641 ? -35.953 18.618 15.253 1.00 77.25 641 MET A N 1
ATOM 4754 C CA . MET A 1 641 ? -37.263 17.988 15.360 1.00 77.25 641 MET A CA 1
ATOM 4755 C C . MET A 1 641 ? -37.610 17.715 16.817 1.00 77.25 641 MET A C 1
ATOM 4757 O O . MET A 1 641 ? -38.721 18.002 17.248 1.00 77.25 641 MET A O 1
ATOM 4761 N N . PHE A 1 642 ? -36.663 17.138 17.560 1.00 74.31 642 PHE A N 1
ATOM 4762 C CA . PHE A 1 642 ? -36.921 16.570 18.878 1.00 74.31 642 PHE A CA 1
ATOM 4763 C C . PHE A 1 642 ? -35.613 16.317 19.639 1.00 74.31 642 PHE A C 1
ATOM 4765 O O . PHE A 1 642 ? -34.616 15.956 19.021 1.00 74.31 642 PHE A O 1
ATOM 4772 N N . THR A 1 643 ? -35.636 16.443 20.966 1.00 74.69 643 THR A N 1
ATOM 4773 C CA . THR A 1 643 ? -34.598 15.932 21.873 1.00 74.69 643 THR A CA 1
ATOM 4774 C C . THR A 1 643 ? -35.295 15.171 22.992 1.00 74.69 643 THR A C 1
ATOM 4776 O O . THR A 1 643 ? -36.215 15.707 23.612 1.00 74.69 643 THR A O 1
ATOM 4779 N N . THR A 1 644 ? -34.899 13.923 23.248 1.00 71.31 644 THR A N 1
ATOM 4780 C CA . THR A 1 644 ? -35.469 13.159 24.363 1.00 71.31 644 THR A CA 1
ATOM 4781 C C . THR A 1 644 ? -35.074 13.795 25.688 1.00 71.31 644 THR A C 1
ATOM 4783 O O . THR A 1 644 ? -33.940 14.247 25.861 1.00 71.31 644 THR A O 1
ATOM 4786 N N . ASN A 1 645 ? -35.979 13.756 26.666 1.00 67.75 645 ASN A N 1
ATOM 4787 C CA . ASN A 1 645 ? -35.554 13.916 28.049 1.00 67.75 645 ASN A CA 1
ATOM 4788 C C . ASN A 1 645 ? -34.599 12.775 28.391 1.00 67.75 645 ASN A C 1
ATOM 4790 O O . ASN A 1 645 ? -34.752 11.650 27.909 1.00 67.75 645 ASN A O 1
ATOM 4794 N N . ALA A 1 646 ? -33.603 13.080 29.206 1.00 65.12 646 ALA A N 1
ATOM 4795 C CA . ALA A 1 646 ? -32.660 12.079 29.645 1.00 65.12 646 ALA A CA 1
ATOM 4796 C C . ALA A 1 646 ? -33.403 11.135 30.604 1.00 65.12 64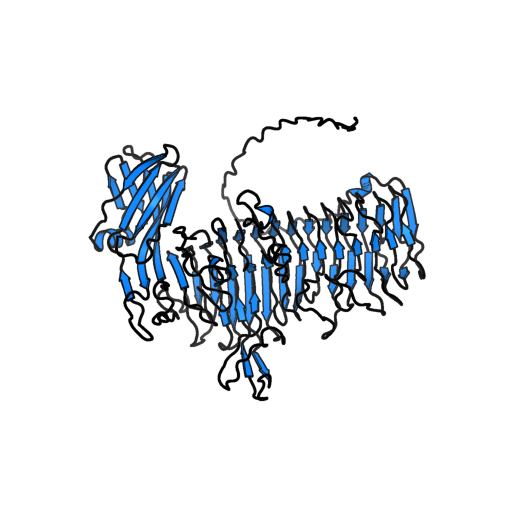6 ALA A C 1
ATOM 4798 O O . ALA A 1 646 ? -33.827 11.583 31.665 1.00 65.12 646 ALA A O 1
ATOM 4799 N N . ASP A 1 647 ? -33.629 9.875 30.216 1.00 59.94 647 ASP A N 1
ATOM 4800 C CA . ASP A 1 647 ? -34.356 8.902 31.046 1.00 59.94 647 ASP A CA 1
ATOM 4801 C C . ASP A 1 647 ? -33.471 8.433 32.209 1.00 59.94 647 ASP A C 1
ATOM 4803 O O . ASP A 1 647 ? -32.567 7.621 31.985 1.00 59.94 647 ASP A O 1
ATOM 4807 N N . PRO A 1 648 ? -33.698 8.923 33.443 1.00 57.31 648 PRO A N 1
ATOM 4808 C CA . PRO A 1 648 ? -32.814 8.672 34.576 1.00 57.31 648 PRO A CA 1
ATOM 4809 C C . PRO A 1 648 ? -32.852 7.215 35.046 1.00 57.31 648 PRO A C 1
ATOM 4811 O O . PRO A 1 648 ? -32.057 6.846 35.913 1.00 57.31 648 PRO A O 1
ATOM 4814 N N . SER A 1 649 ? -33.770 6.389 34.530 1.00 57.72 649 SER A N 1
ATOM 4815 C CA . SER A 1 649 ? -33.908 5.009 34.963 1.00 57.72 649 SER A CA 1
ATOM 4816 C C . SER A 1 649 ? -32.867 4.108 34.269 1.00 57.72 649 SER A C 1
ATOM 4818 O O . SER A 1 649 ? -32.850 3.981 33.045 1.00 57.72 649 SER A O 1
ATOM 4820 N N . PRO A 1 650 ? -32.006 3.414 35.037 1.00 53.22 650 PRO A N 1
ATOM 4821 C CA . PRO A 1 650 ? -31.135 2.359 34.512 1.00 53.22 650 PRO A CA 1
ATOM 4822 C C . PRO A 1 650 ? -31.874 1.310 33.673 1.00 53.22 650 PRO A C 1
ATOM 4824 O O . PRO A 1 650 ? -31.348 0.782 32.701 1.00 53.22 650 PRO A O 1
ATOM 4827 N N . ALA A 1 651 ? -33.106 1.007 34.091 1.00 54.84 651 ALA A N 1
ATOM 4828 C CA . ALA A 1 651 ? -33.881 -0.122 33.611 1.00 54.84 651 ALA A CA 1
ATOM 4829 C C . ALA A 1 651 ? -34.462 0.090 32.207 1.00 54.84 651 ALA A C 1
ATOM 4831 O O . ALA A 1 651 ? -34.640 -0.889 31.488 1.00 54.84 651 ALA A O 1
ATOM 4832 N N . ALA A 1 652 ? -34.748 1.329 31.787 1.00 55.69 652 ALA A N 1
ATOM 4833 C CA . ALA A 1 652 ? -35.383 1.574 30.491 1.00 55.69 652 ALA A CA 1
ATOM 4834 C C . ALA A 1 652 ? -34.485 1.182 29.306 1.00 55.69 652 ALA A C 1
ATOM 4836 O O . ALA A 1 652 ? -34.966 0.570 28.355 1.00 55.69 652 ALA A O 1
ATOM 4837 N N . TRP A 1 653 ? -33.178 1.452 29.389 1.00 55.59 653 TRP A N 1
ATOM 4838 C CA . TRP A 1 653 ? -32.215 1.097 28.337 1.00 55.59 653 TRP A CA 1
ATOM 4839 C C . TRP A 1 653 ? -31.781 -0.375 28.389 1.00 55.59 653 TRP A C 1
ATOM 4841 O O . TRP A 1 653 ? -31.601 -1.002 27.342 1.00 55.59 653 TRP A O 1
ATOM 4851 N N . ASP A 1 654 ? -31.692 -0.961 29.587 1.00 53.69 654 ASP A N 1
ATOM 4852 C CA . ASP A 1 654 ? -31.464 -2.402 29.751 1.00 53.69 654 ASP A CA 1
ATOM 4853 C C . ASP A 1 654 ? -32.656 -3.222 29.221 1.00 53.69 654 ASP A C 1
ATOM 4855 O O . ASP A 1 654 ? -32.457 -4.288 28.639 1.00 53.69 654 ASP A O 1
ATOM 4859 N N . HIS A 1 655 ? -33.891 -2.709 29.295 1.00 51.12 655 HIS A N 1
ATOM 4860 C CA . HIS A 1 655 ? -35.064 -3.361 28.701 1.00 51.12 655 HIS A CA 1
ATOM 4861 C C . HIS A 1 655 ? -34.998 -3.466 27.168 1.00 51.12 655 HIS A C 1
ATOM 4863 O O . HIS A 1 655 ? -35.420 -4.489 26.619 1.00 51.12 655 HIS A O 1
ATOM 4869 N N . VAL A 1 656 ? -34.405 -2.482 26.476 1.00 51.66 656 VAL A N 1
ATOM 4870 C CA . VAL A 1 656 ? -34.225 -2.519 25.009 1.00 51.66 656 VAL A CA 1
ATOM 4871 C C . VAL A 1 656 ? -33.304 -3.678 24.581 1.00 51.66 656 VAL A C 1
ATOM 4873 O O . VAL A 1 656 ? -33.407 -4.175 23.465 1.00 51.66 656 VAL A O 1
ATOM 4876 N N . SER A 1 657 ? -32.449 -4.186 25.481 1.00 48.84 657 SER A N 1
ATOM 4877 C CA . SER A 1 657 ? -31.500 -5.276 25.194 1.00 48.84 657 SER A CA 1
ATOM 4878 C C . SER A 1 657 ? -32.130 -6.664 25.012 1.00 48.84 657 SER A C 1
ATOM 4880 O O . SER A 1 657 ? -31.495 -7.544 24.436 1.00 48.84 657 SER A O 1
ATOM 4882 N N . SER A 1 658 ? -33.361 -6.884 25.493 1.00 49.06 658 SER A N 1
ATOM 4883 C CA . SER A 1 658 ? -33.860 -8.244 25.765 1.00 49.06 658 SER A CA 1
ATOM 4884 C C . SER A 1 658 ? -34.955 -8.771 24.827 1.00 49.06 658 SER A C 1
ATOM 4886 O O . SER A 1 658 ? -35.183 -9.977 24.837 1.00 49.06 658 SER A O 1
ATOM 4888 N N . SER A 1 659 ? -35.636 -7.915 24.044 1.00 48.88 659 SER A N 1
ATOM 4889 C CA . SER A 1 659 ? -36.645 -8.262 22.995 1.00 48.88 659 SER A CA 1
ATOM 4890 C C . SER A 1 659 ? -37.606 -7.106 22.642 1.00 48.88 659 SER A C 1
ATOM 4892 O O . SER A 1 659 ? -38.516 -7.284 21.832 1.00 48.88 659 SER A O 1
ATOM 4894 N N . GLY A 1 660 ? -37.462 -5.930 23.263 1.00 55.06 660 GLY A N 1
ATOM 4895 C CA . GLY A 1 660 ? -38.453 -4.858 23.186 1.00 55.06 660 GLY A CA 1
ATOM 4896 C C . GLY A 1 660 ? -38.170 -3.807 22.117 1.00 55.06 660 GLY A C 1
ATOM 4897 O O . GLY A 1 660 ? -37.081 -3.244 22.046 1.00 55.06 660 GLY A O 1
ATOM 4898 N N . THR A 1 661 ? -39.201 -3.471 21.349 1.00 58.69 661 THR A N 1
ATOM 4899 C CA . THR A 1 661 ? -39.272 -2.214 20.608 1.00 58.69 661 THR A CA 1
ATOM 4900 C C . THR A 1 661 ? -39.475 -1.055 21.595 1.00 58.69 661 THR A C 1
ATOM 4902 O O . THR A 1 661 ? -40.458 -1.046 22.334 1.00 58.69 661 THR A O 1
ATOM 4905 N N . PHE A 1 662 ? -38.586 -0.065 21.615 1.00 62.56 662 PHE A N 1
ATOM 4906 C CA . PHE A 1 662 ? -38.684 1.134 22.445 1.00 62.56 662 PHE A CA 1
ATOM 4907 C C . PHE A 1 662 ? -39.128 2.332 21.611 1.00 62.56 662 PHE A C 1
ATOM 4909 O O . PHE A 1 662 ? -38.439 2.750 20.682 1.00 62.56 662 PHE A O 1
ATOM 4916 N N . VAL A 1 663 ? -40.294 2.889 21.928 1.00 66.25 663 VAL A N 1
ATOM 4917 C CA . VAL A 1 663 ? -40.823 4.060 21.227 1.00 66.25 663 VAL A CA 1
ATOM 4918 C C . VAL A 1 663 ? -40.518 5.313 22.044 1.00 66.25 663 VAL A C 1
ATOM 4920 O O . VAL A 1 663 ? -41.144 5.570 23.066 1.00 66.25 663 VAL A O 1
ATOM 4923 N N . LEU A 1 664 ? -39.567 6.116 21.578 1.00 65.38 664 LEU A N 1
ATOM 4924 C CA . LEU A 1 664 ? -39.312 7.457 22.089 1.00 65.38 664 LEU A CA 1
ATOM 4925 C C . LEU A 1 664 ? -40.376 8.406 21.533 1.00 65.38 664 LEU A C 1
ATOM 4927 O O . LEU A 1 664 ? -40.319 8.777 20.362 1.00 65.38 664 LEU A O 1
ATOM 4931 N N . THR A 1 665 ? -41.348 8.799 22.352 1.00 56.84 665 THR A N 1
ATOM 4932 C CA . THR A 1 665 ? -42.405 9.752 21.969 1.00 56.84 665 THR A CA 1
ATOM 4933 C C . THR A 1 665 ? -42.072 11.179 22.399 1.00 56.84 665 THR A C 1
ATOM 4935 O O . THR A 1 665 ? -41.674 11.404 23.543 1.00 56.84 665 THR A O 1
ATOM 4938 N N . GLY A 1 666 ? -42.294 12.149 21.509 1.00 58.38 666 GLY A N 1
ATOM 4939 C CA . GLY A 1 666 ? -42.042 13.569 21.749 1.00 58.38 666 GLY A CA 1
ATOM 4940 C C . GLY A 1 666 ? -43.021 14.504 21.043 1.00 58.38 666 GLY A C 1
ATOM 4941 O O . GLY A 1 666 ? -43.868 14.072 20.261 1.00 58.38 666 GLY A O 1
ATOM 4942 N N . ALA A 1 667 ? -42.893 15.811 21.287 1.00 47.19 667 ALA A N 1
ATOM 4943 C CA . ALA A 1 667 ? -43.663 16.820 20.563 1.00 47.19 667 ALA A CA 1
ATOM 4944 C C . ALA A 1 667 ? -43.233 16.843 19.081 1.00 47.19 667 ALA A C 1
ATOM 4946 O O . ALA A 1 667 ? -42.183 17.384 18.753 1.00 47.19 667 ALA A O 1
ATOM 4947 N N . GLY A 1 668 ? -44.029 16.228 18.196 1.00 52.31 668 GLY A N 1
ATOM 4948 C CA . GLY A 1 668 ? -43.786 16.195 16.744 1.00 52.31 668 GLY A CA 1
ATOM 4949 C C . GLY A 1 668 ? -43.589 14.807 16.116 1.00 52.31 668 GLY A C 1
ATOM 4950 O O . GLY A 1 668 ? -43.481 14.727 14.894 1.00 52.31 668 GLY A O 1
ATOM 4951 N N . GLY A 1 669 ? -43.578 13.716 16.895 1.00 58.91 669 GLY A N 1
ATOM 4952 C CA . GLY A 1 669 ? -43.466 12.350 16.359 1.00 58.91 669 GLY A CA 1
ATOM 4953 C C . GLY A 1 669 ? -42.957 11.317 17.368 1.00 58.91 669 GLY A C 1
ATOM 4954 O O . GLY A 1 669 ? -42.912 11.573 18.573 1.00 58.91 669 GLY A O 1
ATOM 4955 N N . SER A 1 670 ? -42.566 10.141 16.867 1.00 62.91 670 SER A N 1
ATOM 4956 C CA . SER A 1 670 ? -41.986 9.069 17.681 1.00 62.91 670 SER A CA 1
ATOM 4957 C C . SER A 1 670 ? -40.849 8.341 16.962 1.00 62.91 670 SER A C 1
ATOM 4959 O O . SER A 1 670 ? -41.005 7.966 15.801 1.00 62.91 670 SER A O 1
ATOM 4961 N N . VAL A 1 671 ? -39.742 8.061 17.654 1.00 63.59 671 VAL A N 1
ATOM 4962 C CA . VAL A 1 671 ? -38.693 7.151 17.159 1.00 63.59 671 VAL A CA 1
ATOM 4963 C C . VAL A 1 671 ? -38.955 5.773 17.711 1.00 63.59 671 VAL A C 1
ATOM 4965 O O . VAL A 1 671 ? -39.126 5.612 18.910 1.00 63.59 671 VAL A O 1
ATOM 4968 N N . THR A 1 672 ? -38.974 4.776 16.840 1.00 65.62 672 THR A N 1
ATOM 4969 C CA . THR A 1 672 ? -39.098 3.379 17.242 1.00 65.62 672 THR A CA 1
ATOM 4970 C C . THR A 1 672 ? -37.717 2.737 17.153 1.00 65.62 672 THR A C 1
ATOM 4972 O O . THR A 1 672 ? -37.148 2.667 16.069 1.00 65.62 672 THR A O 1
ATOM 4975 N N . ILE A 1 673 ? -37.160 2.298 18.277 1.00 59.62 673 ILE A N 1
ATOM 4976 C CA . ILE A 1 673 ? -35.876 1.595 18.374 1.00 59.62 673 ILE A CA 1
ATOM 4977 C C . ILE A 1 673 ? -36.192 0.116 18.564 1.00 59.62 673 ILE A C 1
ATOM 4979 O O . ILE A 1 673 ? -36.923 -0.225 19.484 1.00 59.62 673 ILE A O 1
ATOM 4983 N N . ALA A 1 674 ? -35.685 -0.763 17.711 1.00 57.31 674 ALA A N 1
ATOM 4984 C CA . ALA A 1 674 ? -35.842 -2.207 17.860 1.00 57.31 674 ALA A CA 1
ATOM 4985 C C . ALA A 1 674 ? -34.454 -2.854 17.901 1.00 57.31 674 ALA A C 1
ATOM 4987 O O . ALA A 1 674 ? -33.540 -2.406 17.212 1.00 57.31 674 ALA A O 1
ATOM 4988 N N . ASN A 1 675 ? -34.274 -3.867 18.745 1.00 52.22 675 ASN A N 1
ATOM 4989 C CA . ASN A 1 675 ? -33.017 -4.616 18.782 1.00 52.22 675 ASN A CA 1
ATOM 4990 C C . ASN A 1 675 ? -32.906 -5.569 17.588 1.00 52.22 675 ASN A C 1
ATOM 4992 O O . ASN A 1 675 ? -33.939 -6.207 17.270 1.00 52.22 675 ASN A O 1
#

Mean predicted aligned error: 10.84 Å

Sequence (675 aa):
MKQIILVALLAGMCGCAGGRASQGVLASGGGYGGAGASPYGSNAATIAARQYVTRTVHIAGGHLTAPYVANTPNCEYILDADISADSTAIVIGASYVIINLNGHTIRYNQVSPGDGIRTVNYNFHDVGIINGRIIQGRAQSSGAAYGLGNNPIQTKYCGVTRLQVADISAQYGGKDVAGFHLGGDYVTVEKCTVEDTYRYGTVIDRHVGNAAIKCWGSFSTIRNNTIITTRQQGIASNYSTLAEGNVIGIRSICTNSIGISVGANSTIRNNAITGVGEHPIGIEVGSSTPKGFSNDPAEVDPTYVPMDAAHLDGYVHDVEIYGNTIDVRVTGLGTEYAGGAYPGPATWVRGDNAVGIRSTTGIVNLNAHDNTITVHSDANFIGTWSPTGEPVTMGAGARGLMLGLRWNDHSATFSNNTIVANDKDGTGYAVGIAVDANIDNRYWYADRSAARRPDFHPDLRIYGNTVTSNGMNLSLCDEYGPADGFPLIYRNTFIKSGEFASYVTSGTGYGCYDHATGILLSNSYRNGSAENNFNFNFDALSDRNSYRGRAIIFGRLMAGTVKDAGNRPLPNIRTTVYPGAVSSFGVQLTSVSDSAGAAPLYVYDYELNNAGGTSGKAAPVKVVYRPHTVSLYDAAAKRSMFTTNADPSPAAWDHVSSSGTFVLTGAGGSVTIAN

Secondary structure (DSSP, 8-state):
-----------------------------------------------GGGGG--EEEEE--EEESS-EEE--TTEEEEE-S-EEESS--EEE-SSSEEEE-TT-EEEE-SSSS--SEEESSS-EEEEEEEEEEEEE-TT-PPP-GGG-SS-SEE--TT-EEEEEEEEEEEEE--TT--SEEE-SSS-EEES-EEEE---TT--S-TTS--EEEEE-SSS-EEES-EEEEESSEEEEE-SS-EEES-EEEEEE-SS-EEEEEE-SS-EEES-EEEEEESSEEEEEE-----TT--S-TTTS-TT-----TT-GGGS-EEEEEES-EEEEEE-S--SSTTTT--S-TT--EEEEEEEEEEE-S--EEEEEES-EEEEEE--EEEE--STT---EEEEEEEEEEEE---STT--EEEES-EEEEEESSSSSEEEEEEE--B--THHHHT-TTSPPPS---TTEEEES-EEEESSEEEESEETTEEB-S--EEES-EEEE-S--TT-EEEE--TT--S-BEEEEES-EEEBTB-TT-EE---PPPPTT-TT---EEEEEEEEEEEEEETTS-B-TTEEEEEEE-TT-SS---EEEE--TT-EEEEEEEEEEEE-TT-SSSSPPPEEEE---EEEEEEETTTTEEEEE------HHHHHHHTTTPPEEEEETTEEEEEE-

Foldseek 3Di:
DDDDDDDDDDDDDDDDDDDDDDDDDDDDDDDDDDPDDDPPDPDDPDQPLLVLAPEEAEDAADEAADEAEQADASYEYEYPEAHEYCEEHHEYNAASYEDEPQAYEYEHNAHHWHEDYEYPDADHERYHYDHYEYEYHDNLAAADFLQHTHENYAADANGYAQYEYYNYEYEHAHQSHAYHHEHHEQYEYEHYEFEHPYDPPSYDALPRQRENAEYEYENYEYELYEYPEDQAEHYHYEYLYEAENYEHEYEYPGQNGEDYEYAANYEHAHYEYEYEEAAHEHYEYWPDPQPQPDVDPVSPPPPPDVQDPVCPVRTGENYHAAHYEEHYEYPDFYPPQCVPPDPDLPDAGATHEYEYYEYQNFYAHAEHAHYEFEYEFEDWDWALPHPVRDTHIHTYHYEDYHAAHADDNGAYEYAHYEFEFEYDPLPHHTERHEYEHPYPVVVPDDDPPDDDDLDAALRQEYEHYEAEYQAEHYAQYELRHGNGRAHEHEHYEYEYDDDRPNHFHYEHYYPDDPEGHYEYEHYHYDDPYDPPRYYYQLFCDPPVCNLHKHKYWYWYKFKKADAWAVRQGDFQKKKWKFQPPPDSSRDIDIWTAHPRRITIDTDTQWMFISPPDPGGRDDTDIGGGAWMKMWIARPVVRDTQDIADGDRDPVLVVVLVPFDFDWRDDDTGIMTIHD

Solvent-accessible surface area (backbone atoms only — not comparable to full-atom values): 33388 Å² total; per-residue (Å²): 133,89,84,87,88,84,85,88,79,87,85,82,85,80,87,79,92,73,87,78,81,84,79,79,86,79,87,77,89,82,83,96,80,79,97,65,82,79,85,78,63,92,72,74,80,83,60,76,33,58,82,55,45,82,44,78,45,80,39,80,46,46,80,33,88,61,54,47,76,52,51,58,58,25,22,34,37,36,37,75,37,46,31,42,10,33,20,35,35,35,34,40,64,42,36,27,26,32,44,33,28,71,70,28,40,39,32,8,13,48,67,41,78,26,22,30,32,32,45,78,54,62,72,30,39,27,35,35,42,32,36,22,35,26,33,60,28,84,46,43,45,64,23,46,82,65,14,43,50,48,11,46,34,35,38,33,76,55,8,26,38,40,28,36,40,33,44,34,39,35,38,39,47,26,29,44,38,19,32,36,38,40,16,16,31,42,30,35,39,31,51,27,35,36,32,49,68,58,58,94,89,42,61,87,66,50,71,60,54,31,14,43,37,29,38,67,25,38,47,29,39,42,31,48,26,38,33,67,30,16,49,26,12,34,34,34,38,35,31,38,27,42,41,32,47,28,37,35,28,36,49,12,79,17,71,40,10,26,36,36,34,44,34,24,54,17,39,42,31,46,27,42,33,40,25,33,20,15,15,8,28,32,33,40,41,25,88,64,71,51,98,68,75,62,94,42,80,86,68,52,53,92,78,65,62,74,73,48,95,89,48,62,85,66,50,29,29,50,30,39,38,32,50,28,40,25,41,21,24,10,66,41,66,63,78,71,71,49,79,72,61,65,92,50,104,77,60,73,43,64,41,36,41,2,29,24,39,40,26,66,63,21,36,26,51,32,40,38,30,51,28,40,28,35,13,21,14,68,30,66,44,76,43,51,78,34,96,82,56,46,75,40,60,23,29,14,20,6,24,17,30,39,39,15,36,34,54,91,82,32,21,35,38,40,30,49,25,40,25,31,4,36,34,72,80,58,71,39,47,6,22,12,33,34,31,24,18,27,36,74,66,60,78,81,73,84,54,94,79,62,75,76,76,88,76,73,46,56,41,38,34,39,29,50,25,40,25,31,10,29,30,21,31,35,24,29,14,18,72,76,22,25,12,44,46,37,32,35,37,29,48,26,38,37,31,40,39,88,85,39,88,76,44,31,33,32,28,52,37,60,76,65,48,81,32,32,27,29,33,43,25,50,58,44,60,34,77,83,28,41,102,82,37,64,49,65,85,41,43,37,57,59,88,91,45,81,84,58,62,34,37,40,37,33,32,38,70,36,48,26,36,36,28,38,74,83,73,45,56,34,49,52,32,33,39,34,33,36,64,33,99,77,53,95,74,74,68,68,57,73,34,56,14,38,88,75,2,43,23,67,38,72,45,68,50,34,34,40,26,44,85,82,51,93,67,53,85,34,76,64,41,75,47,69,63,68,24,53,28,45,36,35,32,34,64,87,80,71,41,81,57,46,65,50,74,54,52,75,55,74,60,66,64,58,47,37,74,76,82,35,72,44,70,53,74,56,82,79,27,35,36,40,33,37,108

Radius of gyration: 28.86 Å; Cα contacts (8 Å, |Δi|>4): 2050; chains: 1; bounding box: 79×84×83 Å

Nearest PDB structures (foldseek):
  4xla-assembly1_A  TM=4.047E-01  e=1.634E-04  Enterobacteria phage HK620
  7jwf-assembly1_A  TM=2.717E-01  e=1.730E-02  Pseudoalteromonas distincta
  4z06-assembly2_B  TM=2.648E-01  e=1.335E+00  Caldicellulosiruptor bescii DSM 6725
  4z05-assembly2_B  TM=2.739E-01  e=3.780E+00  Caldicellulosiruptor bescii DSM 6725
  5nxk-assembly2_B  TM=2.063E-01  e=2.881E+00  Limosilactobacillus reuteri subsp. suis

pLDDT: mean 78.88, std 21.82, range [23.19, 98.88]